Protein 7ZSZ (pdb70)

Foldseek 3Di:
DDKDWAWDWDDFQQKTKTKHFPDFTKIWADDGDQWIKMWTFPTAKIKIKIWHFDDDWAFLVRFAWKKKFWAKPWWWPAWKWWWKWFFHVPPTETETETQATGPDFDDDDAALDWDADQNFIWGKHKDKDAQPQDPVGRGIHMYIYTGTPDHDGGGMDGVVVVVVVCVVSVHDTTGTTIIITMMMDHSGIIIMTTPGIDIDID/DKDWAWDWDDFQQKTKTKHFPDFTKIWADDGDFWIKMWTAQTAKIKIKIWHFDPDFAACVVVDWKKKFWFKPWWWFDWKWWWKWFFFVPPTETETETQATDPDFPDDDAALAWDADQRFIWGWHKDKDAQPQDPVGRHIHMYIYTGTPDHDGGGMDGVVVVVVVCVVSVHDGTGTGIIITMMMDHNTIIMMTTPGIDIDD

Sequence (402 aa):
ATTLYENKTGTEDGYDYELWKDSGNTSMILNGGGTFSCQWSNINNCLFRKGKKFGGNQSYQQQIGNISFDYGCDYHPNGNSYLCVYGWTTSPLVEFYIVDSWGSWRPPGGSPKGQIYVDGGTYDVYETTRVNNQPSIQGNTTFQQYFSVRTERRTSGTINVTEHFKAWERMGMRMGNIYEAALNVEGYQSSGSANVYKNNMTIGTTLYENKTGTEDGYDYELWKDSGNTSMILNGGGTFSCQWSNINNCLFRKGKKFGGNQSYQQIGNISFDYGCDYHPNGNSYLCVYGWTTSPLVEFYIVDSWGSWRPPGGSPKGQIYVDGGTYDVYETTRVNQPSIQGNTTFQQYFSVRTERRTSGTINVTEHFKAWERMGMRMGNIYEAALNVEGYQSSGSANVYKNNMTI

Solvent-accessible surface area: 17194 Å² total; per-residue (Å²): 117,71,57,23,147,131,79,97,87,25,98,40,102,55,19,36,14,47,0,87,30,69,60,32,84,7,22,0,61,10,73,22,28,3,28,0,13,2,105,6,38,121,5,53,47,2,31,0,29,0,1,57,121,41,44,70,107,84,27,11,118,120,28,23,62,0,15,0,47,3,1,4,72,22,110,32,117,18,40,3,31,1,1,0,16,0,10,1,11,82,52,22,1,19,0,14,0,0,0,2,19,10,83,119,72,4,30,32,64,98,60,108,20,109,22,158,10,49,54,5,43,0,14,0,14,60,47,73,96,39,80,49,100,25,56,111,42,100,46,66,7,54,17,6,12,0,0,37,47,120,131,44,47,58,25,56,1,33,0,8,60,0,0,76,3,0,67,179,60,68,4,173,21,8,30,2,80,28,0,7,0,2,0,26,0,96,116,16,38,5,31,1,56,0,126,80,1,72,14,76,69,79,116,58,23,153,133,72,95,85,24,99,42,104,53,20,44,19,44,0,87,32,69,61,30,88,7,25,0,68,13,88,20,31,6,26,0,21,6,83,1,33,132,9,56,47,2,30,0,28,0,1,62,124,24,47,72,121,60,28,16,116,142,23,29,69,0,14,0,53,2,0,4,58,20,102,33,108,27,38,2,26,0,0,0,16,0,10,0,19,88,31,25,0,18,0,14,0,0,0,2,18,9,84,115,70,2,33,32,79,102,60,106,23,110,21,158,9,48,54,5,43,0,14,0,14,63,54,71,90,100,107,59,93,25,59,108,40,106,45,76,8,52,18,6,10,0,0,27,64,103,119,44,47,56,24,54,0,33,0,9,59,0,0,77,2,0,69,178,50,70,3,157,25,4,43,3,82,20,0,6,0,2,0,29,0,89,111,12,38,5,40,1,58,0,67,83,1,76,14,81,99

Nearest PDB structures (foldseek):
  7zsz-assembly2_B  TM=1.005E+00  e=4.662E-40  uncultured bacterium #0087-1D13
  4ixl-assembly2_B  TM=9.905E-01  e=1.853E-30  Bacillus sp. (in: firmicutes)
  1h4g-assembly2_B  TM=9.702E-01  e=1.518E-30  Salipaludibacillus agaradhaerens
  6kka-assembly2_B  TM=9.703E-01  e=3.720E-30  Bacillus sp. 41M-1
  2f6b-assembly2_B  TM=9.828E-01  e=9.113E-30  Bacillus

B-factor: mean 20.88, std 7.43, range [8.96, 80.08]

Radius of gyration: 24.64 Å; Cα contacts (8 Å, |Δi|>4): 1116; chains: 2; bounding box: 54×47×71 Å

Secondary structure (DSSP, 8-state):
-EEE-S-EEEEETTEEEEEEESSSEEEEEE-STT-EEEEEES-SEEEEEEEEE--SS--HHHH--EEEEEEEEEEESSEEEEEEEEEEETTTEEEEEEEEESSS-SS-S--SEEEEETTEEEEEEEEEEEEE--BTBSEEEEEEEEEESS---EEEEEHHHHHHHHHHTT----EEEEEEEEEEEESS-EEEEEEEEEEEE-/-EE-S-EEEEETTEEEEEEESSSEEEEEE-STT-EEEEEES-SEEEEEEEEEPPSS--HHHH---EEEEEEEEEEEEEEEEEEEEEEETTTEEEEEEEEESSS-TT-S--SEEEEETTEEEEEEEEEEEEE--BTBSEEEEEEEEEESS--SEEEEEHHHHHHHHHHTT----EEEEEEEEEEEEEEEEEEEEEEEEEE-

InterPro domains:
  IPR001137 Glycoside hydrolase family 11 [PR00911] (109-118)
  IPR001137 Glycoside hydrolase family 11 [PR00911] (119-129)
  IPR001137 Glycoside hydrolase family 11 [PR00911] (146-152)
  IPR001137 Glycoside hydrolase family 11 [PR00911] (166-171)
  IPR001137 Glycoside hydrolase family 11 [PR00911] (171-180)
  IPR001137 Glycoside hydrolase family 11 [PR00911] (194-202)
  IPR001137 Glycoside hydrolase family 11 [PTHR46828] (9-224)
  IPR002509 NodB homology domain [PF01522] (582-693)
  IPR002509 NodB homology domain [PS51677] (585-761)
  IPR005084 Carbohydrate binding module family 6 [PS51175] (264-381)
  IPR005084 Carbohydrate binding module family 6 [PS51175] (436-553)
  IPR008979 Galactose-binding-like domain superfamily [SSF49785] (264-380)
  IPR008979 Galactose-binding-like domain superfamily [SSF49785] (438-553)
  IPR011330 Glycoside hydrolase/deacetylase, beta/alpha-barrel [SSF88713] (585-773)
  IPR013319 Glycoside hydrolase family 11/12 [G3DSA:2.60.120.180] (29-233)
  IPR013320 Concanavalin A-like lectin/glucanase domain superfamily [SSF49899] (31-232)
  IPR018208 Glycoside hydrolase family 11, active site 1 [PS00776] (119-129)
  IPR033119 Glycoside hydrolase family 11, active site 2 [PS00777] (209-220)
  IPR033123 Glycosyl hydrolase 11 domain [PF00457] (41-222)
  IPR033123 Glycosyl hydrolase 11 domain [PS51761] (31-225)

CATH classification: 2.60.120.180

Structure (mmCIF, N/CA/C/O backbone):
data_7ZSZ
#
_entry.id   7ZSZ
#
_cell.length_a   38.490
_cell.length_b   43.420
_cell.length_c   69.900
_cell.angle_alpha   100.870
_cell.angle_beta   96.360
_cell.angle_gamma   116.000
#
_symmetry.space_group_name_H-M   'P 1'
#
loop_
_entity.id
_entity.type
_entity.pdbx_description
1 polymer Endo-1,4-beta-xylanase
2 non-polymer 'SULFATE ION'
3 water water
#
loop_
_atom_site.group_PDB
_atom_site.id
_atom_site.type_symbol
_atom_site.label_atom_id
_atom_site.label_alt_id
_atom_site.label_comp_id
_atom_site.label_asym_id
_atom_site.label_entity_id
_atom_site.label_seq_id
_atom_site.pdbx_PDB_ins_code
_atom_site.Cartn_x
_atom_site.Cartn_y
_atom_site.Cartn_z
_atom_site.occupancy
_atom_site.B_iso_or_equiv
_atom_site.auth_seq_id
_atom_site.auth_comp_id
_atom_site.auth_asym_id
_atom_site.auth_atom_id
_atom_site.pdbx_PDB_model_num
ATOM 1 N N . ALA A 1 1 ? 4.10845 -10.68267 -7.62509 1.000 33.34390 29 ALA A N 1
ATOM 2 C CA . ALA A 1 1 ? 3.99451 -12.04848 -8.12700 1.000 30.45078 29 ALA A CA 1
ATOM 3 C C . ALA A 1 1 ? 4.71933 -13.04274 -7.22317 1.000 30.26293 29 ALA A C 1
ATOM 4 O O . ALA A 1 1 ? 4.14414 -14.05200 -6.84009 1.000 27.68416 29 ALA A O 1
ATOM 6 N N . THR A 1 2 ? 5.97427 -12.75829 -6.87507 1.000 24.89991 30 THR A N 1
ATOM 7 C CA . THR A 1 2 ? 6.74101 -13.58210 -5.94821 1.000 20.90550 30 THR A CA 1
ATOM 8 C C . THR A 1 2 ? 7.08079 -12.76225 -4.71663 1.000 19.90535 30 THR A C 1
ATOM 9 O O . THR A 1 2 ? 7.58718 -11.64131 -4.84274 1.000 20.58656 30 THR A O 1
ATOM 13 N N . THR A 1 3 ? 6.84002 -13.32688 -3.53572 1.000 14.76072 31 THR A N 1
ATOM 14 C CA . THR A 1 3 ? 7.12564 -12.66907 -2.27050 1.000 15.47279 31 THR A CA 1
ATOM 15 C C . THR A 1 3 ? 8.27518 -13.37794 -1.56694 1.000 16.69340 31 THR A C 1
ATOM 16 O O . THR A 1 3 ? 8.28182 -14.60431 -1.45976 1.000 15.15792 31 THR A O 1
ATOM 20 N N . LEU A 1 4 ? 9.25408 -12.60567 -1.11130 1.000 14.31069 32 LEU A N 1
ATOM 21 C CA . LEU A 1 4 ? 10.38611 -13.12225 -0.36069 1.000 14.53447 32 LEU A CA 1
ATOM 22 C C . LEU A 1 4 ? 10.26156 -12.69838 1.09395 1.000 14.24761 32 LEU A C 1
ATOM 23 O O . LEU A 1 4 ? 9.93341 -11.54384 1.38953 1.000 13.94353 32 LEU A O 1
ATOM 28 N N . TYR A 1 5 ? 10.52444 -13.62450 2.00665 1.000 12.60851 33 TYR A N 1
ATOM 29 C CA . TYR A 1 5 ? 10.52129 -13.30672 3.42858 1.000 11.64420 33 TYR A CA 1
ATOM 30 C C . TYR A 1 5 ? 11.89899 -13.35347 4.07034 1.000 14.00686 33 TYR A C 1
ATOM 31 O O . TYR A 1 5 ? 12.04651 -12.87856 5.20493 1.000 18.19568 33 TYR A O 1
ATOM 40 N N . GLU A 1 6 ? 12.89268 -13.93661 3.41170 1.000 14.73228 34 GLU A N 1
ATOM 41 C CA . GLU A 1 6 ? 14.21814 -14.12888 3.98932 1.000 17.14751 34 GLU A CA 1
ATOM 42 C C . GLU A 1 6 ? 15.28084 -13.53761 3.06825 1.000 13.66433 34 GLU A C 1
ATOM 43 O O . GLU A 1 6 ? 15.03068 -13.29028 1.88791 1.000 15.94934 34 GLU A O 1
ATOM 49 N N . ASN A 1 7 ? 16.47533 -13.32515 3.62055 1.000 14.54099 35 ASN A N 1
ATOM 50 C CA . ASN A 1 7 ? 17.57194 -12.72686 2.86236 1.000 13.00254 35 ASN A CA 1
ATOM 51 C C . ASN A 1 7 ? 17.74121 -13.41819 1.51709 1.000 14.28606 35 ASN A C 1
ATOM 52 O O . ASN A 1 7 ? 17.79660 -14.65459 1.43462 1.000 16.44879 35 ASN A O 1
ATOM 57 N N . LYS A 1 8 ? 17.79423 -12.62537 0.45479 1.000 14.64200 36 LYS A N 1
ATOM 58 C CA . LYS A 1 8 ? 17.97254 -13.20141 -0.86891 1.000 13.85307 36 LYS A CA 1
ATOM 59 C C . LYS A 1 8 ? 18.46655 -12.13291 -1.83055 1.000 15.67554 36 LYS A C 1
ATOM 60 O O . LYS A 1 8 ? 18.11264 -10.95794 -1.71773 1.000 14.13054 36 LYS A O 1
ATOM 66 N N . THR A 1 9 ? 19.30465 -12.55649 -2.76867 1.000 15.89061 37 THR A N 1
ATOM 67 C CA . THR A 1 9 ? 19.67567 -11.76545 -3.92394 1.000 17.79438 37 THR A CA 1
ATOM 68 C C . THR A 1 9 ? 19.30300 -12.53935 -5.17637 1.000 16.71459 37 THR A C 1
ATOM 69 O O . THR A 1 9 ? 19.21678 -13.77072 -5.17078 1.000 19.04197 37 THR A O 1
ATOM 73 N N . GLY A 1 10 ? 19.06744 -11.80669 -6.24649 1.000 15.92154 38 GLY A N 1
ATOM 74 C CA . GLY A 1 10 ? 18.70954 -12.44897 -7.49263 1.000 20.96729 38 GLY A CA 1
ATOM 75 C C . GLY A 1 10 ? 18.51233 -11.40284 -8.55733 1.000 19.55844 38 GLY A C 1
ATOM 76 O O . GLY A 1 10 ? 18.90867 -10.24473 -8.39503 1.000 15.60954 38 GLY A O 1
ATOM 77 N N . THR A 1 11 ? 17.92074 -11.83467 -9.66685 1.000 20.10048 39 THR A N 1
ATOM 78 C CA . THR A 1 11 ? 17.57176 -10.93628 -10.74935 1.000 19.62940 39 THR A CA 1
ATOM 79 C C . THR A 1 11 ? 16.12625 -11.16775 -11.15106 1.000 17.94621 39 THR A C 1
ATOM 80 O O . THR A 1 11 ? 15.60480 -12.28185 -11.04656 1.000 22.91442 39 THR A O 1
ATOM 84 N N . GLU A 1 12 ? 15.48617 -10.09361 -11.60123 1.000 15.40691 40 GLU A N 1
ATOM 85 C CA . GLU A 1 12 ? 14.17051 -10.15301 -12.22875 1.000 19.96099 40 GLU A CA 1
ATOM 86 C C . GLU A 1 12 ? 14.14122 -9.13356 -13.35213 1.000 19.51428 40 GLU A C 1
ATOM 87 O O . GLU A 1 12 ? 14.39413 -7.95197 -13.10853 1.000 19.66050 40 GLU A O 1
ATOM 93 N N . ASP A 1 13 ? 13.84293 -9.58875 -14.57275 1.000 19.42589 41 ASP A N 1
ATOM 94 C CA . ASP A 1 13 ? 13.66745 -8.70466 -15.73018 1.000 20.12072 41 ASP A CA 1
ATOM 95 C C . ASP A 1 13 ? 14.84379 -7.73970 -15.89921 1.000 16.98820 41 ASP A C 1
ATOM 96 O O . ASP A 1 13 ? 14.66893 -6.55384 -16.19119 1.000 19.25185 41 ASP A O 1
ATOM 101 N N . GLY A 1 14 ? 16.05797 -8.26178 -15.72222 1.000 15.64018 42 GLY A N 1
ATOM 102 C CA . GLY A 1 14 ? 17.26927 -7.48775 -15.88532 1.000 17.72041 42 GLY A CA 1
ATOM 103 C C . GLY A 1 14 ? 17.69642 -6.69847 -14.66904 1.000 17.88719 42 GLY A C 1
ATOM 104 O O . GLY A 1 14 ? 18.78736 -6.10979 -14.68098 1.000 19.05711 42 GLY A O 1
ATOM 105 N N . TYR A 1 15 ? 16.88197 -6.65391 -13.62667 1.000 15.36511 43 TYR A N 1
ATOM 106 C CA . TYR A 1 15 ? 17.19049 -5.89511 -12.42614 1.000 14.81384 43 TYR A CA 1
ATOM 107 C C . TYR A 1 15 ? 17.73792 -6.80904 -11.34474 1.000 16.02959 43 TYR A C 1
ATOM 108 O O . TYR A 1 15 ? 17.11163 -7.81486 -11.00235 1.000 18.16356 43 TYR A O 1
ATOM 117 N N . ASP A 1 16 ? 18.87950 -6.43639 -10.78139 1.000 14.20627 44 ASP A N 1
ATOM 118 C CA . ASP A 1 16 ? 19.37692 -7.09632 -9.58368 1.000 15.76429 44 ASP A CA 1
ATOM 119 C C . ASP A 1 16 ? 18.54619 -6.65927 -8.37713 1.000 17.78806 44 ASP A C 1
ATOM 120 O O . ASP A 1 16 ? 18.31817 -5.46219 -8.17360 1.000 16.79873 44 ASP A O 1
ATOM 125 N N . TYR A 1 17 ? 18.06706 -7.61840 -7.58721 1.000 13.40024 45 TYR A N 1
ATOM 126 C CA . TYR A 1 17 ? 17.29711 -7.29739 -6.39083 1.000 13.16078 45 TYR A CA 1
ATOM 127 C C . TYR A 1 17 ? 17.99040 -7.84405 -5.15568 1.000 14.67135 45 TYR A C 1
ATOM 128 O O . TYR A 1 17 ? 18.74474 -8.81126 -5.21932 1.000 13.92654 45 TYR A O 1
ATOM 137 N N . GLU A 1 18 ? 17.72343 -7.21785 -4.01663 1.000 11.65434 46 GLU A N 1
ATOM 138 C CA . GLU A 1 18 ? 18.14753 -7.78375 -2.74636 1.000 11.37748 46 GLU A CA 1
ATOM 139 C C . GLU A 1 18 ? 17.14535 -7.41058 -1.66596 1.000 11.40196 46 GLU A C 1
ATOM 140 O O . GLU A 1 18 ? 16.64819 -6.28503 -1.62078 1.000 12.76264 46 GLU A O 1
ATOM 146 N N . LEU A 1 19 ? 16.81795 -8.39471 -0.83846 1.000 12.50431 47 LEU A N 1
ATOM 147 C CA . LEU A 1 19 ? 16.20700 -8.22954 0.47219 1.000 11.72065 47 LEU A CA 1
ATOM 148 C C . LEU A 1 19 ? 17.24109 -8.62891 1.50141 1.000 15.26030 47 LEU A C 1
ATOM 149 O O . LEU A 1 19 ? 17.82913 -9.70694 1.38887 1.000 12.38306 47 LEU A O 1
ATOM 154 N N . TRP A 1 20 ? 17.46835 -7.78116 2.49750 1.000 12.37366 48 TRP A N 1
ATOM 155 C CA . TRP A 1 20 ? 18.34846 -8.19910 3.57337 1.000 12.74111 48 TRP A CA 1
ATOM 156 C C . TRP A 1 20 ? 17.84757 -7.64333 4.88973 1.000 14.33316 48 TRP A C 1
ATOM 157 O O . TRP A 1 20 ? 17.37036 -6.51084 4.94167 1.000 15.45265 48 TRP A O 1
ATOM 168 N N . LYS A 1 21 ? 17.97604 -8.42839 5.95238 1.000 13.55275 49 LYS A N 1
ATOM 169 C CA . LYS A 1 21 ? 17.80437 -7.90128 7.29263 1.000 13.92391 49 LYS A CA 1
ATOM 170 C C . LYS A 1 21 ? 18.70008 -8.69688 8.22193 1.000 17.97202 49 LYS A C 1
ATOM 171 O O . LYS A 1 21 ? 19.02977 -9.85565 7.94208 1.000 18.03600 49 LYS A O 1
ATOM 177 N N . ASP A 1 22 ? 19.12583 -8.05677 9.31402 1.000 20.49581 50 ASP A N 1
ATOM 178 C CA . ASP A 1 22 ? 19.85622 -8.81260 10.32789 1.000 22.88562 50 ASP A CA 1
ATOM 179 C C . ASP A 1 22 ? 18.89902 -9.57685 11.23678 1.000 22.01208 50 ASP A C 1
ATOM 180 O O . ASP A 1 22 ? 19.18293 -10.71850 11.61821 1.000 23.79809 50 ASP A O 1
ATOM 185 N N . SER A 1 23 ? 17.73672 -9.00018 11.53717 1.000 22.97662 51 SER A N 1
ATOM 186 C CA . SER A 1 23 ? 16.70637 -9.68802 12.30444 1.000 24.65936 51 SER A CA 1
ATOM 187 C C . SER A 1 23 ? 15.37913 -8.97788 12.08515 1.000 23.14062 51 SER A C 1
ATOM 188 O O . SER A 1 23 ? 15.34671 -7.79688 11.73625 1.000 22.87106 51 SER A O 1
ATOM 191 N N . GLY A 1 24 ? 14.28757 -9.70909 12.29180 1.000 23.48434 52 GLY A N 1
ATOM 192 C CA . GLY A 1 24 ? 12.95017 -9.14971 12.20998 1.000 20.92108 52 GLY A CA 1
ATOM 193 C C . GLY A 1 24 ? 12.19289 -9.63558 10.98392 1.000 21.43038 52 GLY A C 1
ATOM 194 O O . GLY A 1 24 ? 12.65468 -10.48143 10.21658 1.000 23.42641 52 GLY A O 1
ATOM 195 N N . ASN A 1 25 ? 11.00666 -9.06630 10.80997 1.000 17.03262 53 ASN A N 1
ATOM 196 C CA . ASN A 1 25 ? 10.07697 -9.47473 9.76314 1.000 19.51607 53 ASN A CA 1
ATOM 197 C C . ASN A 1 25 ? 10.24985 -8.58633 8.54459 1.000 18.73714 53 ASN A C 1
ATOM 198 O O . ASN A 1 25 ? 10.25034 -7.35669 8.66597 1.000 18.20510 53 ASN A O 1
ATOM 203 N N . THR A 1 26 ? 10.38188 -9.20711 7.37748 1.000 15.50756 54 THR A N 1
ATOM 204 C CA . THR A 1 26 ? 10.50166 -8.50125 6.11190 1.000 16.55022 54 THR A CA 1
ATOM 205 C C . THR A 1 26 ? 9.71948 -9.25059 5.05219 1.000 17.83450 54 THR A C 1
ATOM 206 O O . THR A 1 26 ? 9.73759 -10.48856 5.01496 1.000 16.76072 54 THR A O 1
ATOM 210 N N . SER A 1 27 ? 9.05436 -8.50155 4.18362 1.000 16.44344 55 SER A N 1
ATOM 211 C CA . SER A 1 27 ? 8.44171 -9.05763 2.99360 1.000 13.94302 55 SER A CA 1
ATOM 212 C C . SER A 1 27 ? 8.78089 -8.15781 1.81892 1.000 15.72444 55 SER A C 1
ATOM 213 O O . SER A 1 27 ? 8.62140 -6.93785 1.89917 1.000 15.43167 55 SER A O 1
ATOM 216 N N . MET A 1 28 ? 9.25700 -8.75846 0.73585 1.000 12.44150 56 MET A N 1
ATOM 217 C CA . MET A 1 28 ? 9.54941 -8.04647 -0.50374 1.000 13.07629 56 MET A CA 1
ATOM 218 C C . MET A 1 28 ? 8.79074 -8.73534 -1.62499 1.000 15.10493 56 MET A C 1
ATOM 219 O O . MET A 1 28 ? 9.07349 -9.90160 -1.92446 1.000 15.74392 56 MET A O 1
ATOM 224 N N . ILE A 1 29 ? 7.86198 -8.01914 -2.25703 1.000 15.64087 57 ILE A N 1
ATOM 225 C CA . ILE A 1 29 ? 7.12813 -8.55082 -3.39838 1.000 14.34834 57 ILE A CA 1
ATOM 226 C C . ILE A 1 29 ? 7.81653 -8.07662 -4.66279 1.000 17.43468 57 ILE A C 1
ATOM 227 O O . ILE A 1 29 ? 7.90276 -6.86693 -4.91452 1.000 15.29060 57 ILE A O 1
ATOM 232 N N . LEU A 1 30 ? 8.32906 -9.02774 -5.42968 1.000 15.22375 58 LEU A N 1
ATOM 233 C CA . LEU A 1 30 ? 8.90856 -8.75243 -6.73597 1.000 16.63466 58 LEU A CA 1
ATOM 234 C C . LEU A 1 30 ? 7.76722 -8.59854 -7.73751 1.000 21.39649 58 LEU A C 1
ATOM 235 O O . LEU A 1 30 ? 7.01369 -9.55000 -7.98408 1.000 20.17852 58 LEU A O 1
ATOM 240 N N . ASN A 1 31 ? 7.59996 -7.39277 -8.28063 1.000 16.51093 59 ASN A N 1
ATOM 241 C CA . ASN A 1 31 ? 6.44738 -7.07711 -9.11961 1.000 15.95089 59 ASN A CA 1
ATOM 242 C C . ASN A 1 31 ? 6.82481 -6.81795 -10.57209 1.000 17.42596 59 ASN A C 1
ATOM 243 O O . ASN A 1 31 ? 6.03881 -6.21564 -11.31529 1.000 17.03609 59 ASN A O 1
ATOM 248 N N . GLY A 1 32 ? 8.00261 -7.25566 -10.98490 1.000 15.58876 60 GLY A N 1
ATOM 249 C CA . GLY A 1 32 ? 8.36750 -7.13345 -12.38705 1.000 17.20523 60 GLY A CA 1
ATOM 250 C C . GLY A 1 32 ? 9.11266 -5.84592 -12.68318 1.000 16.74106 60 GLY A C 1
ATOM 251 O O . GLY A 1 32 ? 8.92970 -4.81684 -12.03433 1.000 18.21941 60 GLY A O 1
ATOM 252 N N . GLY A 1 33 ? 9.95564 -5.90445 -13.70853 1.000 15.98497 61 GLY A N 1
ATOM 253 C CA . GLY A 1 33 ? 10.76749 -4.75048 -14.04522 1.000 14.58279 61 GLY A CA 1
ATOM 254 C C . GLY A 1 33 ? 11.56989 -4.30823 -12.84153 1.000 13.84226 61 GLY A C 1
ATOM 255 O O . GLY A 1 33 ? 12.13446 -5.12923 -12.10719 1.000 15.75623 61 GLY A O 1
ATOM 256 N N . GLY A 1 34 ? 11.62318 -3.00197 -12.63728 1.000 15.49290 62 GLY A N 1
ATOM 257 C CA . GLY A 1 34 ? 12.29646 -2.45008 -11.48442 1.000 13.26634 62 GLY A CA 1
ATOM 258 C C . GLY A 1 34 ? 11.43764 -2.33907 -10.24409 1.000 14.55248 62 GLY A C 1
ATOM 259 O O . GLY A 1 34 ? 11.88321 -1.78497 -9.23667 1.000 13.42479 62 GLY A O 1
ATOM 260 N N . THR A 1 35 ? 10.21560 -2.87285 -10.26170 1.000 12.55814 63 THR A N 1
ATOM 261 C CA . THR A 1 35 ? 9.24868 -2.55773 -9.22185 1.000 12.58763 63 THR A CA 1
ATOM 262 C C . THR A 1 35 ? 9.23804 -3.60497 -8.11507 1.000 10.05467 63 THR A C 1
ATOM 263 O O . THR A 1 35 ? 9.51910 -4.78957 -8.33334 1.000 13.00074 63 THR A O 1
ATOM 267 N N . PHE A 1 36 ? 8.96059 -3.13503 -6.90513 1.000 12.04562 64 PHE A N 1
ATOM 268 C CA . PHE A 1 36 ? 8.91049 -4.02902 -5.75893 1.000 14.05822 64 PHE A CA 1
ATOM 269 C C . PHE A 1 36 ? 8.15212 -3.34161 -4.63839 1.000 13.42420 64 PHE A C 1
ATOM 270 O O . PHE A 1 36 ? 8.11529 -2.10903 -4.55515 1.000 13.94949 64 PHE A O 1
ATOM 278 N N . SER A 1 37 ? 7.52063 -4.14837 -3.78970 1.000 12.37541 65 SER A N 1
ATOM 279 C CA . SER A 1 37 ? 6.83616 -3.60595 -2.63355 1.000 12.99434 65 SER A CA 1
ATOM 280 C C . SER A 1 37 ? 7.36013 -4.28855 -1.39121 1.000 14.72977 65 SER A C 1
ATOM 281 O O . SER A 1 37 ? 7.60059 -5.50094 -1.39535 1.000 21.82203 65 SER A O 1
ATOM 284 N N . CYS A 1 38 ? 7.50984 -3.53161 -0.31727 1.000 13.87418 66 CYS A N 1
ATOM 285 C CA . CYS A 1 38 ? 8.11471 -4.12151 0.85347 1.000 15.80363 66 CYS A CA 1
ATOM 286 C C . CYS A 1 38 ? 7.40858 -3.66601 2.11347 1.000 13.86181 66 CYS A C 1
ATOM 287 O O . CYS A 1 38 ? 6.72354 -2.64298 2.14869 1.000 15.41109 66 CYS A O 1
ATOM 290 N N . GLN A 1 39 ? 7.55950 -4.48258 3.13727 1.000 13.82203 67 GLN A N 1
ATOM 291 C CA . GLN A 1 39 ? 7.00077 -4.24043 4.45392 1.000 15.18096 67 GLN A CA 1
ATOM 292 C C . GLN A 1 39 ? 8.00491 -4.76449 5.44623 1.000 16.37181 67 GLN A C 1
ATOM 293 O O . GLN A 1 39 ? 8.60983 -5.81396 5.21128 1.000 15.21326 67 GLN A O 1
ATOM 299 N N . TRP A 1 40 ? 8.16973 -4.05761 6.55275 1.000 12.90786 68 TRP A N 1
ATOM 300 C CA . TRP A 1 40 ? 9.06357 -4.51268 7.60016 1.000 13.17124 68 TRP A CA 1
ATOM 301 C C . TRP A 1 40 ? 8.44618 -4.20636 8.95532 1.000 13.61437 68 TRP A C 1
ATOM 302 O O . TRP A 1 40 ? 7.59061 -3.33079 9.08868 1.000 15.40455 68 TRP A O 1
ATOM 313 N N . SER A 1 41 ? 8.88100 -4.96110 9.95636 1.000 17.20569 69 SER A N 1
ATOM 314 C CA . SER A 1 41 ? 8.47195 -4.71640 11.33068 1.000 16.36877 69 SER A CA 1
ATOM 315 C C . SER A 1 41 ? 9.41502 -5.49651 12.23098 1.000 19.10166 69 SER A C 1
ATOM 316 O O . SER A 1 41 ? 9.97358 -6.52161 11.82702 1.000 18.06830 69 SER A O 1
ATOM 319 N N . ASN A 1 42 ? 9.61067 -4.97872 13.44179 1.000 19.97672 70 ASN A N 1
ATOM 320 C CA . ASN A 1 42 ? 10.46504 -5.60693 14.44780 1.000 20.58251 70 ASN A CA 1
ATOM 321 C C . ASN A 1 42 ? 11.87898 -5.87171 13.93412 1.000 21.71569 70 ASN A C 1
ATOM 322 O O . ASN A 1 42 ? 12.53312 -6.82967 14.35638 1.000 22.77224 70 ASN A O 1
ATOM 327 N N . ILE A 1 43 ? 12.38587 -5.02303 13.04750 1.000 19.71281 71 ILE A N 1
ATOM 328 C CA . ILE A 1 43 ? 13.71156 -5.21441 12.49196 1.000 21.17500 71 ILE A CA 1
ATOM 329 C C . ILE A 1 43 ? 14.71625 -4.33988 13.23463 1.000 21.02549 71 ILE A C 1
ATOM 330 O O . ILE A 1 43 ? 14.37445 -3.31800 13.84377 1.000 21.45023 71 ILE A O 1
ATOM 335 N N . ASN A 1 44 ? 15.98319 -4.75754 13.19826 1.000 21.97329 72 ASN A N 1
ATOM 336 C CA . ASN A 1 44 ? 17.09173 -3.88713 13.57459 1.000 21.52366 72 ASN A CA 1
ATOM 337 C C . ASN A 1 44 ? 17.56105 -3.07377 12.37020 1.000 19.63219 72 ASN A C 1
ATOM 338 O O . ASN A 1 44 ? 17.45273 -1.84828 12.36031 1.000 21.75377 72 ASN A O 1
ATOM 343 N N . ASN A 1 45 ? 18.07995 -3.74637 11.34232 1.000 19.00818 73 ASN A N 1
ATOM 344 C CA . ASN A 1 45 ? 18.44840 -3.12396 10.07686 1.000 19.54447 73 ASN A CA 1
ATOM 345 C C . ASN A 1 45 ? 17.81572 -3.92296 8.95035 1.000 17.52601 73 ASN A C 1
ATOM 346 O O . ASN A 1 45 ? 17.85336 -5.15461 8.96749 1.000 17.02432 73 ASN A O 1
ATOM 351 N N . CYS A 1 46 ? 17.24803 -3.24071 7.96293 1.000 14.96210 74 CYS A N 1
ATOM 352 C CA . CYS A 1 46 ? 16.83492 -3.95125 6.76280 1.000 12.14992 74 CYS A CA 1
ATOM 353 C C . CYS A 1 46 ? 17.00893 -3.07056 5.53701 1.000 13.09102 74 CYS A C 1
ATOM 354 O O . CYS A 1 46 ? 17.13853 -1.84410 5.63421 1.000 15.85630 74 CYS A O 1
ATOM 357 N N . LEU A 1 47 ? 17.06588 -3.71851 4.37374 1.000 11.83000 75 LEU A N 1
ATOM 358 C CA . LEU A 1 47 ? 17.09953 -3.00855 3.10540 1.000 14.21156 75 LEU A CA 1
ATOM 359 C C . LEU A 1 47 ? 16.33124 -3.80551 2.05667 1.000 12.74613 75 LEU A C 1
ATOM 360 O O . LEU A 1 47 ? 16.23753 -5.03125 2.13557 1.000 12.07845 75 LEU A O 1
ATOM 365 N N . PHE A 1 48 ? 15.81027 -3.09274 1.06532 1.000 11.57193 76 PHE A N 1
ATOM 366 C CA . PHE A 1 48 ? 15.11428 -3.65089 -0.08533 1.000 11.57157 76 PHE A CA 1
ATOM 367 C C . PHE A 1 48 ? 15.54832 -2.83580 -1.28912 1.000 12.35890 76 PHE A C 1
ATOM 368 O O . PHE A 1 48 ? 15.46917 -1.60326 -1.24321 1.000 11.29350 76 PHE A O 1
ATOM 376 N N . ARG A 1 49 ? 15.98229 -3.47968 -2.37063 1.000 10.77020 77 ARG A N 1
ATOM 377 C CA . ARG A 1 49 ? 16.44026 -2.68588 -3.50285 1.000 10.63112 77 ARG A CA 1
ATOM 378 C C . ARG A 1 49 ? 16.29956 -3.43600 -4.82230 1.000 12.15975 77 ARG A C 1
ATOM 379 O O . ARG A 1 49 ? 16.31538 -4.67046 -4.86932 1.000 12.45442 77 ARG A O 1
ATOM 387 N N . LYS A 1 50 ? 16.14768 -2.66582 -5.89548 1.000 10.58533 78 LYS A N 1
ATOM 388 C CA . LYS A 1 50 ? 16.26544 -3.14347 -7.26656 1.000 11.02980 78 LYS A CA 1
ATOM 389 C C . LYS A 1 50 ? 17.09457 -2.13899 -8.04451 1.000 11.54858 78 LYS A C 1
ATOM 390 O O . LYS A 1 50 ? 16.82871 -0.93525 -7.98703 1.000 11.81378 78 LYS A O 1
ATOM 396 N N . GLY A 1 51 ? 18.03598 -2.64677 -8.82605 1.000 12.32637 79 GLY A N 1
ATOM 397 C CA . GLY A 1 51 ? 18.87736 -1.79948 -9.64008 1.000 12.30387 79 GLY A CA 1
ATOM 398 C C . GLY A 1 51 ? 19.68223 -2.65949 -10.57962 1.000 12.55810 79 GLY A C 1
ATOM 399 O O . GLY A 1 51 ? 19.28259 -3.77793 -10.89026 1.000 14.53579 79 GLY A O 1
ATOM 400 N N . LYS A 1 52 ? 20.83742 -2.14390 -11.00827 1.000 12.52787 80 LYS A N 1
ATOM 401 C CA . LYS A 1 52 ? 21.68676 -2.88209 -11.93293 1.000 13.20978 80 LYS A CA 1
ATOM 402 C C . LYS A 1 52 ? 23.15350 -2.68332 -11.58428 1.000 12.03245 80 LYS A C 1
ATOM 403 O O . LYS A 1 52 ? 23.57743 -1.57462 -11.24129 1.000 13.72469 80 LYS A O 1
ATOM 409 N N . LYS A 1 53 ? 23.91600 -3.76473 -11.67793 1.000 14.03182 81 LYS A N 1
ATOM 410 C CA . LYS A 1 53 ? 25.37107 -3.70348 -11.66550 1.000 15.99498 81 LYS A CA 1
ATOM 411 C C . LYS A 1 53 ? 25.87821 -3.40179 -13.06717 1.000 16.07712 81 LYS A C 1
ATOM 412 O O . LYS A 1 53 ? 25.29286 -3.82709 -14.06006 1.000 18.81320 81 LYS A O 1
ATOM 418 N N . PHE A 1 54 ? 26.97915 -2.66120 -13.14686 1.000 16.45201 82 PHE A N 1
ATOM 419 C CA . PHE A 1 54 ? 27.50969 -2.26295 -14.44682 1.000 15.54643 82 PHE A CA 1
ATOM 420 C C . PHE A 1 54 ? 28.62240 -3.15805 -14.95952 1.000 19.11686 82 PHE A C 1
ATOM 421 O O . PHE A 1 54 ? 28.83749 -3.20383 -16.17638 1.000 20.95899 82 PHE A O 1
ATOM 429 N N . GLY A 1 55 ? 29.32663 -3.85613 -14.08215 1.000 18.45213 83 GLY A N 1
ATOM 430 C CA . GLY A 1 55 ? 30.46341 -4.64917 -14.49722 1.000 21.99584 83 GLY A CA 1
ATOM 431 C C . GLY A 1 55 ? 31.63476 -3.77442 -14.88788 1.000 26.76921 83 GLY A C 1
ATOM 432 O O . GLY A 1 55 ? 31.57729 -2.54177 -14.89108 1.000 26.25176 83 GLY A O 1
ATOM 433 N N . GLY A 1 56 ? 32.72698 -4.45068 -15.22646 1.000 29.45234 84 GLY A N 1
ATOM 434 C CA . GLY A 1 56 ? 33.95250 -3.85817 -15.70031 1.000 31.78565 84 GLY A CA 1
ATOM 435 C C . GLY A 1 56 ? 34.45386 -2.77749 -14.77066 1.000 29.32442 84 GLY A C 1
ATOM 436 O O . GLY A 1 56 ? 34.18645 -2.76296 -13.56271 1.000 28.48103 84 GLY A O 1
ATOM 437 N N . ASN A 1 57 ? 35.18926 -1.84283 -15.34931 1.000 26.02296 85 ASN A N 1
ATOM 438 C CA . ASN A 1 57 ? 35.76709 -0.72957 -14.61347 1.000 24.98937 85 ASN A CA 1
ATOM 439 C C . ASN A 1 57 ? 35.61607 0.49732 -15.50391 1.000 24.73530 85 ASN A C 1
ATOM 440 O O . ASN A 1 57 ? 36.53334 0.88668 -16.22945 1.000 28.19200 85 ASN A O 1
ATOM 445 N N . GLN A 1 58 ? 34.43799 1.11463 -15.45814 1.000 20.57669 86 GLN A N 1
ATOM 446 C CA . GLN A 1 58 ? 34.16060 2.26544 -16.29924 1.000 24.43198 86 GLN A CA 1
ATOM 447 C C . GLN A 1 58 ? 33.66292 3.44633 -15.47857 1.000 19.36393 86 GLN A C 1
ATOM 448 O O . GLN A 1 58 ? 32.90681 3.27908 -14.51289 1.000 19.01972 86 GLN A O 1
ATOM 454 N N . SER A 1 59 ? 34.06812 4.63980 -15.89779 1.000 18.53261 87 SER A N 1
ATOM 455 C CA . SER A 1 59 ? 33.62965 5.87761 -15.28240 1.000 20.63043 87 SER A CA 1
ATOM 456 C C . SER A 1 59 ? 32.19245 6.18907 -15.68769 1.000 19.44390 87 SER A C 1
ATOM 457 O O . SER A 1 59 ? 31.62751 5.57004 -16.59346 1.000 19.87862 87 SER A O 1
ATOM 460 N N . TYR A 1 60 ? 31.60518 7.19069 -15.02820 1.000 19.81013 88 TYR A N 1
ATOM 461 C CA . TYR A 1 60 ? 30.25115 7.59327 -15.39964 1.000 19.41450 88 TYR A CA 1
ATOM 462 C C . TYR A 1 60 ? 30.21583 8.16549 -16.81393 1.000 18.29923 88 TYR A C 1
ATOM 463 O O . TYR A 1 60 ? 29.23797 7.96368 -17.53715 1.000 21.61716 88 TYR A O 1
ATOM 472 N N . GLN A 1 61 ? 31.28727 8.82811 -17.25003 1.000 20.74976 89 GLN A N 1
ATOM 473 C CA A GLN A 1 61 ? 31.33227 9.30657 -18.62736 0.788 21.87705 89 GLN A CA 1
ATOM 474 C CA B GLN A 1 61 ? 31.33272 9.30435 -18.62787 0.212 21.67538 89 GLN A CA 1
ATOM 475 C C . GLN A 1 61 ? 31.33780 8.13739 -19.60622 1.000 23.82319 89 GLN A C 1
ATOM 476 O O . GLN A 1 61 ? 30.66513 8.18267 -20.64514 1.000 25.30139 89 GLN A O 1
ATOM 487 N N . GLN A 1 62 ? 32.07881 7.07718 -19.28476 1.000 19.28960 90 GLN A N 1
ATOM 488 C CA . GLN A 1 62 ? 32.15359 5.93361 -20.18702 1.000 18.02930 90 GLN A CA 1
ATOM 489 C C . GLN A 1 62 ? 30.82421 5.18864 -20.26243 1.000 18.47031 90 GLN A C 1
ATOM 490 O O . GLN A 1 62 ? 30.44013 4.70279 -21.33323 1.000 22.40723 90 GLN A O 1
ATOM 496 N N . ILE A 1 63 ? 30.10015 5.10215 -19.14651 1.000 18.88565 91 ILE A N 1
ATOM 497 C CA . ILE A 1 63 ? 28.84736 4.34519 -19.12040 1.000 18.65427 91 ILE A CA 1
ATOM 498 C C . ILE A 1 63 ? 27.74454 5.09140 -19.86212 1.000 19.53796 91 ILE A C 1
ATOM 499 O O . ILE A 1 63 ? 26.90391 4.48175 -20.54182 1.000 21.87164 91 ILE A O 1
ATOM 504 N N . GLY A 1 64 ? 27.71932 6.40978 -19.73969 1.000 18.33872 92 GLY A N 1
ATOM 505 C CA . GLY A 1 64 ? 26.59786 7.20762 -20.18067 1.000 18.68323 92 GLY A CA 1
ATOM 506 C C . GLY A 1 64 ? 25.65465 7.51719 -19.03226 1.000 16.22478 92 GLY A C 1
ATOM 507 O O . GLY A 1 64 ? 25.80452 7.03218 -17.90598 1.000 17.89332 92 GLY A O 1
ATOM 508 N N . ASN A 1 65 ? 24.66731 8.35585 -19.33137 1.000 16.12724 93 ASN A N 1
ATOM 509 C CA . ASN A 1 65 ? 23.83267 8.90034 -18.26662 1.000 15.20787 93 ASN A CA 1
ATOM 510 C C . ASN A 1 65 ? 23.10628 7.80121 -17.50356 1.000 14.92980 93 ASN A C 1
ATOM 511 O O . ASN A 1 65 ? 22.55588 6.87072 -18.09291 1.000 16.47048 93 ASN A O 1
ATOM 516 N N . ILE A 1 66 ? 23.08586 7.93189 -16.18045 1.000 14.57469 94 ILE A N 1
ATOM 517 C CA . ILE A 1 66 ? 22.37878 7.01596 -15.29418 1.000 14.22681 94 ILE A CA 1
ATOM 518 C C . ILE A 1 66 ? 21.24803 7.79123 -14.63587 1.000 16.04177 94 ILE A C 1
ATOM 519 O O . ILE A 1 66 ? 21.49399 8.78318 -13.94332 1.000 15.55679 94 ILE A O 1
ATOM 524 N N . SER A 1 67 ? 20.00780 7.34349 -14.84237 1.000 15.13046 95 SER A N 1
ATOM 525 C CA . SER A 1 67 ? 18.86312 8.01866 -14.24861 1.000 14.83901 95 SER A CA 1
ATOM 526 C C . SER A 1 67 ? 17.85093 6.99055 -13.76731 1.000 14.25602 95 SER A C 1
ATOM 527 O O . SER A 1 67 ? 17.78086 5.87538 -14.28977 1.000 15.86665 95 SER A O 1
ATOM 530 N N . PHE A 1 68 ? 17.08924 7.37565 -12.74450 1.000 12.95234 96 PHE A N 1
ATOM 531 C CA . PHE A 1 68 ? 15.97212 6.58189 -12.24135 1.000 14.98622 96 PHE A CA 1
ATOM 532 C C . PHE A 1 68 ? 14.71583 7.43684 -12.29935 1.000 16.89475 96 PHE A C 1
ATOM 533 O O . PHE A 1 68 ? 14.66111 8.51034 -11.69118 1.000 15.61054 96 PHE A O 1
ATOM 541 N N . ASP A 1 69 ? 13.70851 6.94915 -13.00412 1.000 15.45715 97 ASP A N 1
ATOM 542 C CA . ASP A 1 69 ? 12.38249 7.55530 -13.01926 1.000 16.52212 97 ASP A CA 1
ATOM 543 C C . ASP A 1 69 ? 11.47601 6.69763 -12.14682 1.000 14.07315 97 ASP A C 1
ATOM 544 O O . ASP A 1 69 ? 11.17282 5.55445 -12.50099 1.000 15.12824 97 ASP A O 1
ATOM 549 N N . TYR A 1 70 ? 11.09961 7.21550 -10.98042 1.000 13.57408 98 TYR A N 1
ATOM 550 C CA . TYR A 1 70 ? 10.56547 6.34447 -9.94329 1.000 14.89894 98 TYR A CA 1
ATOM 551 C C . TYR A 1 70 ? 9.32802 6.94344 -9.28499 1.000 11.93623 98 TYR A C 1
ATOM 552 O O . TYR A 1 70 ? 9.07491 8.15466 -9.34171 1.000 14.11314 98 TYR A O 1
ATOM 561 N N . GLY A 1 71 ? 8.56729 6.06337 -8.64070 1.000 13.35900 99 GLY A N 1
ATOM 562 C CA . GLY A 1 71 ? 7.45957 6.45102 -7.79431 1.000 16.59701 99 GLY A CA 1
ATOM 563 C C . GLY A 1 71 ? 7.34859 5.47678 -6.64438 1.000 13.29385 99 GLY A C 1
ATOM 564 O O . GLY A 1 71 ? 7.41798 4.25917 -6.86225 1.000 13.47409 99 GLY A O 1
ATOM 565 N N . CYS A 1 72 ? 7.20779 5.99116 -5.42576 1.000 13.40341 100 CYS A N 1
ATOM 566 C CA . CYS A 1 72 ? 7.13028 5.15860 -4.23620 1.000 13.75067 100 CYS A CA 1
ATOM 567 C C . CYS A 1 72 ? 6.00241 5.62293 -3.33741 1.000 14.90084 100 CYS A C 1
ATOM 568 O O . CYS A 1 72 ? 5.89912 6.80543 -3.02177 1.000 14.35594 100 CYS A O 1
ATOM 571 N N . ASP A 1 73 ? 5.16792 4.67069 -2.94930 1.000 13.77448 101 ASP A N 1
ATOM 572 C CA . ASP A 1 73 ? 4.12267 4.82390 -1.95964 1.000 15.16170 101 ASP A CA 1
ATOM 573 C C . ASP A 1 73 ? 4.79252 4.55641 -0.61833 1.000 13.65487 101 ASP A C 1
ATOM 574 O O . ASP A 1 73 ? 4.95109 3.40235 -0.22010 1.000 14.27926 101 ASP A O 1
ATOM 579 N N . TYR A 1 74 ? 5.21006 5.60918 0.07732 1.000 13.79808 102 TYR A N 1
ATOM 580 C CA . TYR A 1 74 ? 6.23167 5.50367 1.11851 1.000 11.21055 102 TYR A CA 1
ATOM 581 C C . TYR A 1 74 ? 5.62670 5.80885 2.48135 1.000 16.93987 102 TYR A C 1
ATOM 582 O O . TYR A 1 74 ? 5.20864 6.94420 2.72693 1.000 16.42178 102 TYR A O 1
ATOM 591 N N . HIS A 1 75 ? 5.62147 4.81067 3.37801 1.000 14.73971 103 HIS A N 1
ATOM 592 C CA . HIS A 1 75 ? 4.98372 4.93041 4.69320 1.000 11.75200 103 HIS A CA 1
ATOM 593 C C . HIS A 1 75 ? 5.84214 4.32439 5.79782 1.000 15.92075 103 HIS A C 1
ATOM 594 O O . HIS A 1 75 ? 5.48791 3.30129 6.39903 1.000 15.61960 103 HIS A O 1
ATOM 601 N N . PRO A 1 76 ? 6.98124 4.94548 6.10967 1.000 13.47839 104 PRO A N 1
ATOM 602 C CA . PRO A 1 76 ? 7.76175 4.51675 7.27872 1.000 12.10399 104 PRO A CA 1
ATOM 603 C C . PRO A 1 76 ? 7.12418 4.97618 8.58023 1.000 14.44360 104 PRO A C 1
ATOM 604 O O . PRO A 1 76 ? 6.60829 6.08873 8.66865 1.000 16.98848 104 PRO A O 1
ATOM 608 N N . ASN A 1 77 ? 7.16230 4.11415 9.59922 1.000 13.35556 105 ASN A N 1
ATOM 609 C CA . ASN A 1 77 ? 6.61029 4.47296 10.90668 1.000 14.71915 105 ASN A CA 1
ATOM 610 C C . ASN A 1 77 ? 7.67659 4.89952 11.89985 1.000 15.81878 105 ASN A C 1
ATOM 611 O O . ASN A 1 77 ? 7.34413 5.31294 13.01854 1.000 18.97459 105 ASN A O 1
ATOM 616 N N . GLY A 1 78 ? 8.94185 4.82471 11.51561 1.000 17.49685 106 GLY A N 1
ATOM 617 C CA . GLY A 1 78 ? 10.07354 5.17964 12.34225 1.000 14.82782 106 GLY A CA 1
ATOM 618 C C . GLY A 1 78 ? 11.24683 5.52826 11.44731 1.000 16.33904 106 GLY A C 1
ATOM 619 O O . GLY A 1 78 ? 11.05784 6.20266 10.42776 1.000 17.66723 106 GLY A O 1
ATOM 620 N N . ASN A 1 79 ? 12.44698 5.08605 11.81138 1.000 14.86103 107 ASN A N 1
ATOM 621 C CA . ASN A 1 79 ? 13.63972 5.42042 11.03408 1.000 14.82521 107 ASN A CA 1
ATOM 622 C C . ASN A 1 79 ? 13.65097 4.66271 9.71640 1.000 12.93633 107 ASN A C 1
ATOM 623 O O . ASN A 1 79 ? 13.43771 3.44342 9.68809 1.000 14.49312 107 ASN A O 1
ATOM 628 N N . SER A 1 80 ? 13.94150 5.37485 8.63583 1.000 12.17489 108 SER A N 1
ATOM 629 C CA . SER A 1 80 ? 13.89287 4.79735 7.29541 1.000 10.54956 108 SER A CA 1
ATOM 630 C C . SER A 1 80 ? 14.37163 5.85274 6.31536 1.000 12.84456 108 SER A C 1
ATOM 631 O O . SER A 1 80 ? 14.30817 7.04682 6.59805 1.000 13.65119 108 SER A O 1
ATOM 634 N N . TYR A 1 81 ? 14.84811 5.40917 5.15389 1.000 12.05158 109 TYR A N 1
ATOM 635 C CA . TYR A 1 81 ? 15.08823 6.36006 4.08087 1.000 11.93224 109 TYR A CA 1
ATOM 636 C C . TYR A 1 81 ? 14.86392 5.69215 2.73103 1.000 10.73576 109 TYR A C 1
ATOM 637 O O . TYR A 1 81 ? 14.87362 4.45927 2.60248 1.000 12.28104 109 TYR A O 1
ATOM 646 N N . LEU A 1 82 ? 14.63951 6.53914 1.73632 1.000 10.16327 110 LEU A N 1
ATOM 647 C CA . LEU A 1 82 ? 14.32570 6.15910 0.36918 1.000 11.29550 110 LEU A CA 1
ATOM 648 C C . LEU A 1 82 ? 15.33802 6.86213 -0.51289 1.000 11.46557 110 LEU A C 1
ATOM 649 O O . LEU A 1 82 ? 15.44468 8.09140 -0.45430 1.000 12.14427 110 LEU A O 1
ATOM 654 N N . CYS A 1 83 ? 16.08676 6.10323 -1.31810 1.000 9.61457 111 CYS A N 1
ATOM 655 C CA . CYS A 1 83 ? 17.24768 6.69012 -1.97967 1.000 10.76763 111 CYS A CA 1
ATOM 656 C C . CYS A 1 83 ? 17.63382 5.87784 -3.20392 1.000 12.12715 111 CYS A C 1
ATOM 657 O O . CYS A 1 83 ? 17.22347 4.72930 -3.36819 1.000 12.43883 111 CYS A O 1
ATOM 660 N N . VAL A 1 84 ? 18.46172 6.48126 -4.04578 1.000 10.41459 112 VAL A N 1
ATOM 661 C CA . VAL A 1 84 ? 19.33688 5.70310 -4.91012 1.000 10.92417 112 VAL A CA 1
ATOM 662 C C . VAL A 1 84 ? 20.58321 5.37246 -4.10056 1.000 10.99823 112 VAL A C 1
ATOM 663 O O . VAL A 1 84 ? 21.13502 6.22606 -3.39146 1.000 13.92063 112 VAL A O 1
ATOM 667 N N . TYR A 1 85 ? 21.01741 4.12155 -4.19746 1.000 11.22906 113 TYR A N 1
ATOM 668 C CA . TYR A 1 85 ? 22.11062 3.55491 -3.42708 1.000 12.27869 113 TYR A CA 1
ATOM 669 C C . TYR A 1 85 ? 23.07235 2.88891 -4.39140 1.000 11.54545 113 TYR A C 1
ATOM 670 O O . TYR A 1 85 ? 22.63731 2.23767 -5.34399 1.000 14.30672 113 TYR A O 1
ATOM 679 N N . GLY A 1 86 ? 24.36984 3.02163 -4.15192 1.000 10.33261 114 GLY A N 1
ATOM 680 C CA . GLY A 1 86 ? 25.28938 2.31788 -5.01878 1.000 11.55435 114 GLY A CA 1
ATOM 681 C C . GLY A 1 86 ? 26.71570 2.39843 -4.52558 1.000 12.27888 114 GLY A C 1
ATOM 682 O O . GLY A 1 86 ? 26.98758 2.85490 -3.41036 1.000 11.69031 114 GLY A O 1
ATOM 683 N N . TRP A 1 87 ? 27.62238 1.92953 -5.37984 1.000 11.89291 115 TRP A N 1
ATOM 684 C CA . TRP A 1 87 ? 29.04319 1.90488 -5.06353 1.000 11.18095 115 TRP A CA 1
ATOM 685 C C . TRP A 1 87 ? 29.84011 2.33740 -6.27643 1.000 13.26351 115 TRP A C 1
ATOM 686 O O . TRP A 1 87 ? 29.46036 2.05872 -7.41891 1.000 13.98762 115 TRP A O 1
ATOM 697 N N . THR A 1 88 ? 30.98475 2.96988 -6.00226 1.000 14.57779 116 THR A N 1
ATOM 698 C CA . THR A 1 88 ? 32.10097 3.08658 -6.93244 1.000 16.49379 116 THR A CA 1
ATOM 699 C C . THR A 1 88 ? 33.27546 2.26449 -6.43029 1.000 15.71522 116 THR A C 1
ATOM 700 O O . THR A 1 88 ? 33.38264 1.93479 -5.24462 1.000 16.54974 116 THR A O 1
ATOM 704 N N . THR A 1 89 ? 34.15203 1.92424 -7.36756 1.000 14.87071 117 THR A N 1
ATOM 705 C CA . THR A 1 89 ? 35.45591 1.36961 -7.06000 1.000 17.78103 117 THR A CA 1
ATOM 706 C C . THR A 1 89 ? 36.50973 2.29186 -7.64380 1.000 17.89823 117 THR A C 1
ATOM 707 O O . THR A 1 89 ? 36.23211 3.11186 -8.52431 1.000 17.12064 117 THR A O 1
ATOM 711 N N . SER A 1 90 ? 37.72450 2.17647 -7.10654 1.000 17.51036 118 SER A N 1
ATOM 712 C CA . SER A 1 90 ? 38.88789 2.90526 -7.61076 1.000 18.25758 118 SER A CA 1
ATOM 713 C C . SER A 1 90 ? 38.64561 4.41415 -7.64855 1.000 16.53074 118 SER A C 1
ATOM 714 O O . SER A 1 90 ? 38.76205 5.02320 -8.72174 1.000 19.16194 118 SER A O 1
ATOM 717 N N . PRO A 1 91 ? 38.33353 5.06766 -6.51594 1.000 17.49929 119 PRO A N 1
ATOM 718 C CA . PRO A 1 91 ? 38.27103 4.55699 -5.14266 1.000 16.13391 119 PRO A CA 1
ATOM 719 C C . PRO A 1 91 ? 36.91840 3.97079 -4.74342 1.000 17.62263 119 PRO A C 1
ATOM 720 O O . PRO A 1 91 ? 35.90409 4.13434 -5.44136 1.000 17.08125 119 PRO A O 1
ATOM 724 N N . LEU A 1 92 ? 36.91010 3.29186 -3.59814 1.000 16.13830 120 LEU A N 1
ATOM 725 C CA . LEU A 1 92 ? 35.73419 2.59663 -3.08839 1.000 16.56430 120 LEU A CA 1
ATOM 726 C C . LEU A 1 92 ? 34.86953 3.57443 -2.30768 1.000 16.54915 120 LEU A C 1
ATOM 727 O O . LEU A 1 92 ? 35.28270 4.07754 -1.25517 1.000 16.27605 120 LEU A O 1
ATOM 732 N N . VAL A 1 93 ? 33.66567 3.84003 -2.81776 1.000 13.85448 121 VAL A N 1
ATOM 733 C CA . VAL A 1 93 ? 32.73578 4.78759 -2.21464 1.000 13.60112 121 VAL A CA 1
ATOM 734 C C . VAL A 1 93 ? 31.36005 4.14740 -2.21722 1.000 13.10824 121 VAL A C 1
ATOM 735 O O . VAL A 1 93 ? 30.93344 3.59705 -3.23865 1.000 14.06325 121 VAL A O 1
ATOM 739 N N . GLU A 1 94 ? 30.69374 4.19000 -1.07266 1.000 12.91429 122 GLU A N 1
ATOM 740 C CA . GLU A 1 94 ? 29.27765 3.85786 -0.97015 1.000 12.86913 122 GLU A CA 1
ATOM 741 C C . GLU A 1 94 ? 28.50519 5.16316 -1.09444 1.000 14.93845 122 GLU A C 1
ATOM 742 O O . GLU A 1 94 ? 28.75951 6.10794 -0.33309 1.000 13.96043 122 GLU A O 1
ATOM 748 N N . PHE A 1 95 ? 27.58904 5.24897 -2.06267 1.000 10.67639 123 PHE A N 1
ATOM 749 C CA . PHE A 1 95 ? 26.91910 6.52163 -2.29516 1.000 11.26377 123 PHE A CA 1
ATOM 750 C C . PHE A 1 95 ? 25.40484 6.42587 -2.19356 1.000 12.79321 123 PHE A C 1
ATOM 751 O O . PHE A 1 95 ? 24.80191 5.37403 -2.41555 1.000 11.82565 123 PHE A O 1
ATOM 759 N N . TYR A 1 96 ? 24.81967 7.57007 -1.84749 1.000 12.46216 124 TYR A N 1
ATOM 760 C CA . TYR A 1 96 ? 23.41257 7.70404 -1.51426 1.000 9.42856 124 TYR A CA 1
ATOM 761 C C . TYR A 1 96 ? 22.87108 9.00902 -2.08530 1.000 12.05774 124 TYR A C 1
ATOM 762 O O . TYR A 1 96 ? 23.46930 10.07348 -1.87979 1.000 12.03543 124 TYR A O 1
ATOM 771 N N . ILE A 1 97 ? 21.74022 8.93879 -2.77286 1.000 10.76724 125 ILE A N 1
ATOM 772 C CA . ILE A 1 97 ? 20.97726 10.11437 -3.17991 1.000 8.95949 125 ILE A CA 1
ATOM 773 C C . ILE A 1 97 ? 19.60013 9.93529 -2.54826 1.000 10.98152 125 ILE A C 1
ATOM 774 O O . ILE A 1 97 ? 18.78203 9.12780 -3.02355 1.000 12.14477 125 ILE A O 1
ATOM 779 N N . VAL A 1 98 ? 19.36305 10.62773 -1.44437 1.000 10.52298 126 VAL A N 1
ATOM 780 C CA . VAL A 1 98 ? 18.21655 10.38048 -0.57885 1.000 11.37191 126 VAL A CA 1
ATOM 781 C C . VAL A 1 98 ? 17.12191 11.39814 -0.89318 1.000 12.91318 126 VAL A C 1
ATOM 782 O O . VAL A 1 98 ? 17.33375 12.61127 -0.78686 1.000 13.65298 126 VAL A O 1
ATOM 786 N N . ASP A 1 99 ? 15.93186 10.91537 -1.25906 1.000 11.20176 127 ASP A N 1
ATOM 787 C CA . ASP A 1 99 ? 14.80470 11.80452 -1.53318 1.000 13.85378 127 ASP A CA 1
ATOM 788 C C . ASP A 1 99 ? 13.77932 11.86970 -0.41323 1.000 14.40194 127 ASP A C 1
ATOM 789 O O . ASP A 1 99 ? 13.09060 12.89096 -0.29709 1.000 14.02786 127 ASP A O 1
ATOM 794 N N . SER A 1 100 ? 13.65341 10.82743 0.41285 1.000 11.66105 128 SER A N 1
ATOM 795 C CA . SER A 1 100 ? 12.75727 10.91327 1.56248 1.000 12.64965 128 SER A CA 1
ATOM 796 C C . SER A 1 100 ? 13.29877 10.07660 2.71065 1.000 12.28943 128 SER A C 1
ATOM 797 O O . SER A 1 100 ? 14.24175 9.29864 2.55498 1.000 14.37132 128 SER A O 1
ATOM 800 N N . TRP A 1 101 ? 12.70844 10.28573 3.88302 1.000 12.10771 129 TRP A N 1
ATOM 801 C CA . TRP A 1 101 ? 13.16245 9.62783 5.09464 1.000 15.12849 129 TRP A CA 1
ATOM 802 C C . TRP A 1 101 ? 11.99687 9.58094 6.07455 1.000 14.66792 129 TRP A C 1
ATOM 803 O O . TRP A 1 101 ? 10.96021 10.22630 5.87705 1.000 16.27225 129 TRP A O 1
ATOM 814 N N . GLY A 1 102 ? 12.17782 8.78647 7.12004 1.000 15.32753 130 GLY A N 1
ATOM 815 C CA . GLY A 1 102 ? 11.19756 8.70260 8.18852 1.000 16.56746 130 GLY A CA 1
ATOM 816 C C . GLY A 1 102 ? 11.49197 9.70059 9.28723 1.000 17.57920 130 GLY A C 1
ATOM 817 O O . GLY A 1 102 ? 11.46732 10.91122 9.05044 1.000 21.91064 130 GLY A O 1
ATOM 818 N N . SER A 1 103 ? 11.80610 9.20172 10.47640 1.000 17.46665 131 SER A N 1
ATOM 819 C CA . SER A 1 103 ? 11.93935 10.06970 11.64190 1.000 18.60850 131 SER A CA 1
ATOM 820 C C . SER A 1 103 ? 13.26422 10.81737 11.67143 1.000 24.18376 131 SER A C 1
ATOM 821 O O . SER A 1 103 ? 13.35059 11.88988 12.28653 1.000 26.25613 131 SER A O 1
ATOM 824 N N . TRP A 1 104 ? 14.30310 10.27974 11.04105 1.000 20.36755 132 TRP A N 1
ATOM 825 C CA . TRP A 1 104 ? 15.62698 10.88090 11.10892 1.000 18.39558 132 TRP A CA 1
ATOM 826 C C . TRP A 1 104 ? 16.12535 11.14498 9.69907 1.000 17.87845 132 TRP A C 1
ATOM 827 O O . TRP A 1 104 ? 16.01390 10.28438 8.82054 1.000 18.49491 132 TRP A O 1
ATOM 838 N N . ARG A 1 105 ? 16.65846 12.34323 9.48673 1.000 16.99537 133 ARG A N 1
ATOM 839 C CA . ARG A 1 105 ? 17.17794 12.71824 8.18157 1.000 16.90905 133 ARG A CA 1
ATOM 840 C C . ARG A 1 105 ? 18.65122 12.33946 8.12124 1.000 17.28045 133 ARG A C 1
ATOM 841 O O . ARG A 1 105 ? 19.45420 12.90114 8.87661 1.000 18.78166 133 ARG A O 1
ATOM 849 N N . PRO A 1 106 ? 19.05317 11.40976 7.26528 1.000 17.79973 134 PRO A N 1
ATOM 850 C CA . PRO A 1 106 ? 20.45125 10.98604 7.23353 1.000 16.81897 134 PRO A CA 1
ATOM 851 C C . PRO A 1 106 ? 21.31667 12.02806 6.54730 1.000 15.93595 134 PRO A C 1
ATOM 852 O O . PRO A 1 106 ? 20.80532 12.86898 5.79084 1.000 17.54420 134 PRO A O 1
ATOM 856 N N . PRO A 1 107 ? 22.64204 11.99689 6.76054 1.000 15.25197 135 PRO A N 1
ATOM 857 C CA . PRO A 1 107 ? 23.42042 11.03609 7.55070 1.000 15.45802 135 PRO A CA 1
ATOM 858 C C . PRO A 1 107 ? 23.83887 11.57579 8.90133 1.000 17.89715 135 PRO A C 1
ATOM 859 O O . PRO A 1 107 ? 24.54976 10.91080 9.64752 1.000 22.86870 135 PRO A O 1
ATOM 863 N N . GLY A 1 108 ? 23.42245 12.78948 9.22388 1.000 18.67961 136 GLY A N 1
ATOM 864 C CA . GLY A 1 108 ? 23.94499 13.48551 10.37894 1.000 23.70117 136 GLY A CA 1
ATOM 865 C C . GLY A 1 108 ? 25.19398 14.27965 10.04150 1.000 22.32092 136 GLY A C 1
ATOM 866 O O . GLY A 1 108 ? 25.75018 14.20441 8.94415 1.000 23.83321 136 GLY A O 1
ATOM 867 N N . GLY A 1 109 ? 25.63055 15.07442 11.00799 1.000 26.18859 137 GLY A N 1
ATOM 868 C CA . GLY A 1 109 ? 26.78612 15.91330 10.78424 1.000 24.94712 137 GLY A CA 1
ATOM 869 C C . GLY A 1 109 ? 26.44835 17.13927 9.95578 1.000 24.11386 137 GLY A C 1
ATOM 870 O O . GLY A 1 109 ? 25.28617 17.49268 9.72945 1.000 26.96292 137 GLY A O 1
ATOM 871 N N . SER A 1 110 ? 27.49981 17.79630 9.49638 1.000 26.72792 138 SER A N 1
ATOM 872 C CA . SER A 1 110 ? 27.30578 19.02697 8.75489 1.000 21.57170 138 SER A CA 1
ATOM 873 C C . SER A 1 110 ? 27.68566 18.84435 7.29352 1.000 17.95427 138 SER A C 1
ATOM 874 O O . SER A 1 110 ? 28.69493 18.19585 6.97756 1.000 19.81262 138 SER A O 1
ATOM 877 N N . PRO A 1 111 ? 26.92241 19.43156 6.38769 1.000 18.15820 139 PRO A N 1
ATOM 878 C CA . PRO A 1 111 ? 27.20727 19.26499 4.96492 1.000 15.59564 139 PRO A CA 1
ATOM 879 C C . PRO A 1 111 ? 28.40396 20.07395 4.49174 1.000 18.10746 139 PRO A C 1
ATOM 880 O O . PRO A 1 111 ? 28.76681 21.10839 5.05823 1.000 18.44373 139 PRO A O 1
ATOM 884 N N . LYS A 1 112 ? 29.02230 19.56179 3.42823 1.000 16.33496 140 LYS A N 1
ATOM 885 C CA . LYS A 1 112 ? 30.07103 20.28288 2.71547 1.000 16.53801 140 LYS A CA 1
ATOM 886 C C . LYS A 1 112 ? 29.48590 21.43968 1.91856 1.000 18.07841 140 LYS A C 1
ATOM 887 O O . LYS A 1 112 ? 30.15228 22.45463 1.69240 1.000 16.62344 140 LYS A O 1
ATOM 893 N N . GLY A 1 113 ? 28.26440 21.27339 1.43880 1.000 14.81975 141 GLY A N 1
ATOM 894 C CA . GLY A 1 113 ? 27.67059 22.25168 0.56334 1.000 15.88327 141 GLY A CA 1
ATOM 895 C C . GLY A 1 113 ? 26.28694 21.80609 0.15536 1.000 17.30500 141 GLY A C 1
ATOM 896 O O . GLY A 1 113 ? 25.73615 20.84460 0.69858 1.000 14.60626 141 GLY A O 1
ATOM 897 N N . GLN A 1 114 ? 25.73439 22.51791 -0.81662 1.000 14.04533 142 GLN A N 1
ATOM 898 C CA . GLN A 1 114 ? 24.42288 22.21106 -1.36543 1.000 13.91182 142 GLN A CA 1
ATOM 899 C C . GLN A 1 114 ? 24.48821 22.25672 -2.87978 1.000 16.93619 142 GLN A C 1
ATOM 900 O O . GLN A 1 114 ? 25.22874 23.05222 -3.45776 1.000 15.60826 142 GLN A O 1
ATOM 906 N N . ILE A 1 115 ? 23.69705 21.40560 -3.52211 1.000 12.94728 143 ILE A N 1
ATOM 907 C CA . ILE A 1 115 ? 23.62364 21.35083 -4.97398 1.000 14.15753 143 ILE A CA 1
ATOM 908 C C . ILE A 1 115 ? 22.15188 21.35025 -5.36811 1.000 16.54372 143 ILE A C 1
ATOM 909 O O . ILE A 1 115 ? 21.26813 21.15401 -4.53832 1.000 16.66021 143 ILE A O 1
ATOM 914 N N . TYR A 1 116 ? 21.89676 21.59438 -6.65182 1.000 15.31309 144 TYR A N 1
ATOM 915 C CA . TYR A 1 116 ? 20.53726 21.66571 -7.18474 1.000 17.18345 144 TYR A CA 1
ATOM 916 C C . TYR A 1 116 ? 20.41498 20.70040 -8.35668 1.000 17.60699 144 TYR A C 1
ATOM 917 O O . TYR A 1 116 ? 21.09182 20.86849 -9.37477 1.000 20.15941 144 TYR A O 1
ATOM 926 N N . VAL A 1 117 ? 19.57869 19.66558 -8.19592 1.000 16.89870 145 VAL A N 1
ATOM 927 C CA . VAL A 1 117 ? 19.43064 18.60526 -9.18928 1.000 15.54118 145 VAL A CA 1
ATOM 928 C C . VAL A 1 117 ? 17.96035 18.20740 -9.23617 1.000 16.01173 145 VAL A C 1
ATOM 929 O O . VAL A 1 117 ? 17.31302 18.09730 -8.19390 1.000 16.79136 145 VAL A O 1
ATOM 933 N N . ASP A 1 118 ? 17.43570 17.98157 -10.44171 1.000 16.55107 146 ASP A N 1
ATOM 934 C CA . ASP A 1 118 ? 16.05888 17.50755 -10.62056 1.000 16.28834 146 ASP A CA 1
ATOM 935 C C . ASP A 1 118 ? 15.04938 18.35272 -9.84136 1.000 20.01856 146 ASP A C 1
ATOM 936 O O . ASP A 1 118 ? 14.14496 17.82903 -9.19337 1.000 19.08277 146 ASP A O 1
ATOM 941 N N . GLY A 1 119 ? 15.19896 19.67617 -9.90095 1.000 19.10454 147 GLY A N 1
ATOM 942 C CA . GLY A 1 119 ? 14.26162 20.57503 -9.25541 1.000 24.13317 147 GLY A CA 1
ATOM 943 C C . GLY A 1 119 ? 14.34798 20.65452 -7.74705 1.000 23.49285 147 GLY A C 1
ATOM 944 O O . GLY A 1 119 ? 13.52496 21.35084 -7.13288 1.000 26.59540 147 GLY A O 1
ATOM 945 N N . GLY A 1 120 ? 15.31267 19.97896 -7.12086 1.000 19.25869 148 GLY A N 1
ATOM 946 C CA . GLY A 1 120 ? 15.40509 19.96354 -5.68047 1.000 21.04926 148 GLY A CA 1
ATOM 947 C C . GLY A 1 120 ? 16.79076 20.38179 -5.22908 1.000 17.39220 148 GLY A C 1
ATOM 948 O O . GLY A 1 120 ? 17.77510 20.26161 -5.96529 1.000 18.41317 148 GLY A O 1
ATOM 949 N N . THR A 1 121 ? 16.85506 20.87214 -3.99580 1.000 18.58672 149 THR A N 1
ATOM 950 C CA . THR A 1 121 ? 18.12818 21.20737 -3.37356 1.000 15.76177 149 THR A CA 1
ATOM 951 C C . THR A 1 121 ? 18.55933 20.02840 -2.50917 1.000 16.04199 149 THR A C 1
ATOM 952 O O . THR A 1 121 ? 17.73343 19.44587 -1.79737 1.000 15.54826 149 THR A O 1
ATOM 956 N N . TYR A 1 122 ? 19.83347 19.65124 -2.61406 1.000 13.99662 150 TYR A N 1
ATOM 957 C CA . TYR A 1 122 ? 20.39598 18.51889 -1.89081 1.000 13.55473 150 TYR A CA 1
ATOM 958 C C . TYR A 1 122 ? 21.59523 18.97321 -1.07098 1.000 14.63842 150 TYR A C 1
ATOM 959 O O . TYR A 1 122 ? 22.54098 19.55831 -1.61369 1.000 15.03912 150 TYR A O 1
ATOM 968 N N . ASP A 1 123 ? 21.57641 18.67083 0.21994 1.000 14.38529 151 ASP A N 1
ATOM 969 C CA . ASP A 1 123 ? 22.78081 18.81847 1.02861 1.000 13.70731 151 ASP A CA 1
ATOM 970 C C . ASP A 1 123 ? 23.75989 17.69807 0.67848 1.000 13.52062 151 ASP A C 1
ATOM 971 O O . ASP A 1 123 ? 23.35483 16.54521 0.49366 1.000 14.09075 151 ASP A O 1
ATOM 976 N N . VAL A 1 124 ? 25.05459 18.01556 0.61531 1.000 11.81178 152 VAL A N 1
ATOM 977 C CA . VAL A 1 124 ? 26.09919 17.06331 0.23420 1.000 12.52624 152 VAL A CA 1
ATOM 978 C C . VAL A 1 124 ? 26.97154 16.77441 1.44844 1.000 17.61860 152 VAL A C 1
ATOM 979 O O . VAL A 1 124 ? 27.43299 17.70674 2.12417 1.000 16.19017 152 VAL A O 1
ATOM 983 N N . TYR A 1 125 ? 27.21113 15.48439 1.71518 1.000 14.52333 153 TYR A N 1
ATOM 984 C CA . TYR A 1 125 ? 27.99457 15.03232 2.85802 1.000 15.33398 153 TYR A CA 1
ATOM 985 C C . TYR A 1 125 ? 29.01169 13.99141 2.40791 1.000 13.32617 153 TYR A C 1
ATOM 986 O O . TYR A 1 125 ? 28.80121 13.28377 1.41729 1.000 13.71971 153 TYR A O 1
ATOM 995 N N . GLU A 1 126 ? 30.13244 13.91713 3.13524 1.000 14.50694 154 GLU A N 1
ATOM 996 C CA . GLU A 1 126 ? 31.14052 12.88891 2.93202 1.000 13.99933 154 GLU A CA 1
ATOM 997 C C . GLU A 1 126 ? 31.59550 12.39258 4.29054 1.000 16.82252 154 GLU A C 1
ATOM 998 O O . GLU A 1 126 ? 31.83011 13.19415 5.19949 1.000 18.57013 154 GLU A O 1
ATOM 1004 N N . THR A 1 127 ? 31.69203 11.06870 4.42690 1.000 14.86866 155 THR A N 1
ATOM 1005 C CA . THR A 1 127 ? 32.11619 10.42217 5.66042 1.000 17.56116 155 THR A CA 1
ATOM 1006 C C . THR A 1 127 ? 33.11424 9.32672 5.32508 1.000 17.90919 155 THR A C 1
ATOM 1007 O O . THR A 1 127 ? 33.31774 8.97744 4.15700 1.000 15.27412 155 THR A O 1
ATOM 1011 N N . THR A 1 128 ? 33.72739 8.76952 6.37160 1.000 18.53556 156 THR A N 1
ATOM 1012 C CA . THR A 1 128 ? 34.60160 7.60902 6.26868 1.000 16.81879 156 THR A CA 1
ATOM 1013 C C . THR A 1 128 ? 34.04519 6.50119 7.14559 1.000 14.47966 156 THR A C 1
ATOM 1014 O O . THR A 1 128 ? 33.69302 6.74620 8.30262 1.000 18.19311 156 THR A O 1
ATOM 1018 N N . ARG A 1 129 ? 33.97002 5.29743 6.60275 1.000 14.85326 157 ARG A N 1
ATOM 1019 C CA . ARG A 1 129 ? 33.64848 4.09506 7.35644 1.000 14.88969 157 ARG A CA 1
ATOM 1020 C C . ARG A 1 129 ? 34.90661 3.24639 7.46940 1.000 14.31267 157 ARG A C 1
ATOM 1021 O O . ARG A 1 129 ? 35.48702 2.86524 6.45038 1.000 13.32261 157 ARG A O 1
ATOM 1029 N N . VAL A 1 130 ? 35.32161 2.93317 8.69754 1.000 16.51101 158 VAL A N 1
ATOM 1030 C CA . VAL A 1 130 ? 36.58658 2.24355 8.93547 1.000 13.91683 158 VAL A CA 1
ATOM 1031 C C . VAL A 1 130 ? 36.31343 0.77905 9.26326 1.000 19.59844 158 VAL A C 1
ATOM 1032 O O . VAL A 1 130 ? 35.52910 0.47524 10.17062 1.000 18.28309 158 VAL A O 1
ATOM 1036 N N . ASN A 1 131 ? 36.95392 -0.11885 8.50703 1.000 18.83562 159 ASN A N 1
ATOM 1037 C CA A ASN A 1 131 ? 36.86096 -1.56717 8.72252 0.433 20.76270 159 ASN A CA 1
ATOM 1038 C CA B ASN A 1 131 ? 36.86417 -1.56529 8.69551 0.567 20.73857 159 ASN A CA 1
ATOM 1039 C C . ASN A 1 131 ? 35.41172 -2.02613 8.85193 1.000 17.73344 159 ASN A C 1
ATOM 1040 O O . ASN A 1 131 ? 35.01707 -2.62860 9.84922 1.000 20.68049 159 ASN A O 1
ATOM 1049 N N . GLN A 1 132 ? 34.62582 -1.74750 7.81872 1.000 17.30734 160 GLN A N 1
ATOM 1050 C CA . GLN A 1 132 ? 33.21876 -2.11757 7.76240 1.000 17.28664 160 GLN A CA 1
ATOM 1051 C C . GLN A 1 132 ? 32.96319 -2.98104 6.53320 1.000 17.18616 160 GLN A C 1
ATOM 1052 O O . GLN A 1 132 ? 33.71955 -2.92312 5.55960 1.000 15.47864 160 GLN A O 1
ATOM 1058 N N . PRO A 1 133 ? 31.90223 -3.79565 6.53704 1.000 16.66710 161 PRO A N 1
ATOM 1059 C CA . PRO A 1 133 ? 31.62165 -4.62225 5.35803 1.000 19.32378 161 PRO A CA 1
ATOM 1060 C C . PRO A 1 133 ? 31.35992 -3.77597 4.11817 1.000 16.64148 161 PRO A C 1
ATOM 1061 O O . PRO A 1 133 ? 30.83016 -2.66264 4.19073 1.000 15.03899 161 PRO A O 1
ATOM 1065 N N . SER A 1 134 ? 31.76864 -4.30388 2.96555 1.000 17.13841 162 SER A N 1
ATOM 1066 C CA . SER A 1 134 ? 31.65416 -3.58128 1.70220 1.000 16.48177 162 SER A CA 1
ATOM 1067 C C . SER A 1 134 ? 31.60419 -4.60127 0.57385 1.000 16.20948 162 SER A C 1
ATOM 1068 O O . SER A 1 134 ? 31.73297 -5.80617 0.79918 1.000 19.54874 162 SER A O 1
ATOM 1071 N N . ILE A 1 135 ? 31.43930 -4.10052 -0.65345 1.000 15.25950 163 ILE A N 1
ATOM 1072 C CA . ILE A 1 135 ? 31.50530 -4.95839 -1.83191 1.000 17.11959 163 ILE A CA 1
ATOM 1073 C C . ILE A 1 135 ? 32.89022 -5.53957 -2.06030 1.000 19.73538 163 ILE A C 1
ATOM 1074 O O . ILE A 1 135 ? 33.04159 -6.45214 -2.87906 1.000 22.37594 163 ILE A O 1
ATOM 1079 N N . GLN A 1 136 ? 33.91394 -5.02818 -1.38094 1.000 18.85216 164 GLN A N 1
ATOM 1080 C CA . GLN A 1 136 ? 35.26253 -5.57960 -1.45871 1.000 17.96659 164 GLN A CA 1
ATOM 1081 C C . GLN A 1 136 ? 35.74269 -6.04051 -0.08341 1.000 21.32710 164 GLN A C 1
ATOM 1082 O O . GLN A 1 136 ? 36.91191 -5.88852 0.27844 1.000 27.55545 164 GLN A O 1
ATOM 1088 N N . GLY A 1 137 ? 34.83541 -6.63862 0.68439 1.000 19.46950 165 GLY A N 1
ATOM 1089 C CA . GLY A 1 137 ? 35.15645 -7.18982 1.98303 1.000 17.04765 165 GLY A CA 1
ATOM 1090 C C . GLY A 1 137 ? 35.19122 -6.13123 3.06497 1.000 20.24322 165 GLY A C 1
ATOM 1091 O O . GLY A 1 137 ? 34.83869 -4.97007 2.86362 1.000 18.88855 165 GLY A O 1
ATOM 1092 N N . ASN A 1 138 ? 35.63144 -6.54892 4.24233 1.000 19.47417 166 ASN A N 1
ATOM 1093 C CA . ASN A 1 138 ? 35.72674 -5.60687 5.34831 1.000 20.20343 166 ASN A CA 1
ATOM 1094 C C . ASN A 1 138 ? 36.91782 -4.68370 5.11465 1.000 19.48391 166 ASN A C 1
ATOM 1095 O O . ASN A 1 138 ? 38.06964 -5.13699 5.06731 1.000 19.11007 166 ASN A O 1
ATOM 1100 N N . THR A 1 139 ? 36.65115 -3.39422 4.92929 1.000 16.86634 167 THR A N 1
ATOM 1101 C CA . THR A 1 139 ? 37.72145 -2.45427 4.60747 1.000 17.25429 167 THR A CA 1
ATOM 1102 C C . THR A 1 139 ? 37.23928 -1.05214 4.95286 1.000 16.96565 167 THR A C 1
ATOM 1103 O O . THR A 1 139 ? 36.18268 -0.87360 5.56932 1.000 16.24596 167 THR A O 1
ATOM 1107 N N . THR A 1 140 ? 38.03204 -0.05603 4.57875 1.000 14.90023 168 THR A N 1
ATOM 1108 C CA . THR A 1 140 ? 37.73503 1.34355 4.81761 1.000 14.29987 168 THR A CA 1
ATOM 1109 C C . THR A 1 140 ? 37.34831 1.99098 3.50099 1.000 15.64905 168 THR A C 1
ATOM 1110 O O . THR A 1 140 ? 37.98056 1.74499 2.46816 1.000 17.50909 168 THR A O 1
ATOM 1114 N N . PHE A 1 141 ? 36.28990 2.79791 3.53976 1.000 15.46109 169 PHE A N 1
ATOM 1115 C CA . PHE A 1 141 ? 35.76842 3.42053 2.33783 1.000 14.53900 169 PHE A CA 1
ATOM 1116 C C . PHE A 1 141 ? 35.08880 4.72220 2.71729 1.000 12.79936 169 PHE A C 1
ATOM 1117 O O . PHE A 1 141 ? 34.73992 4.95143 3.87675 1.000 14.24379 169 PHE A O 1
ATOM 1125 N N . GLN A 1 142 ? 34.91255 5.57715 1.72177 1.000 12.94816 170 GLN A N 1
ATOM 1126 C CA . GLN A 1 142 ? 34.19008 6.82283 1.88304 1.000 12.45647 170 GLN A CA 1
ATOM 1127 C C . GLN A 1 142 ? 32.71831 6.58825 1.59690 1.000 13.16435 170 GLN A C 1
ATOM 1128 O O . GLN A 1 142 ? 32.34309 5.64438 0.89035 1.000 14.40064 170 GLN A O 1
ATOM 1134 N N . GLN A 1 143 ? 31.88162 7.43929 2.18758 1.000 13.38739 171 GLN A N 1
ATOM 1135 C CA . GLN A 1 143 ? 30.47163 7.54308 1.82953 1.000 10.72675 171 GLN A CA 1
ATOM 1136 C C . GLN A 1 143 ? 30.21434 8.93446 1.27023 1.000 11.37635 171 GLN A C 1
ATOM 1137 O O . GLN A 1 143 ? 30.69284 9.92972 1.82356 1.000 13.48753 171 GLN A O 1
ATOM 1143 N N . TYR A 1 144 ? 29.49526 9.00589 0.15119 1.000 10.48889 172 TYR A N 1
ATOM 1144 C CA . TYR A 1 144 ? 28.99446 10.26528 -0.38996 1.000 10.79004 172 TYR A CA 1
ATOM 1145 C C . TYR A 1 144 ? 27.48328 10.28544 -0.23156 1.000 12.04308 172 TYR A C 1
ATOM 1146 O O . TYR A 1 144 ? 26.81573 9.28951 -0.53174 1.000 13.01539 172 TYR A O 1
ATOM 1155 N N . PHE A 1 145 ? 26.93993 11.41337 0.22106 1.000 11.43800 173 PHE A N 1
ATOM 1156 C CA . PHE A 1 145 ? 25.50054 11.58542 0.34243 1.000 9.93893 173 PHE A CA 1
ATOM 1157 C C . PHE A 1 145 ? 25.06526 12.86658 -0.35285 1.000 13.41885 173 PHE A C 1
ATOM 1158 O O . PHE A 1 145 ? 25.68352 13.92160 -0.15611 1.000 14.02109 173 PHE A O 1
ATOM 1166 N N . SER A 1 146 ? 23.98658 12.78615 -1.12909 1.000 11.88789 174 SER A N 1
ATOM 1167 C CA . SER A 1 146 ? 23.12109 13.92514 -1.44660 1.000 10.88167 174 SER A CA 1
ATOM 1168 C C . SER A 1 146 ? 21.80108 13.68675 -0.73675 1.000 11.55929 174 SER A C 1
ATOM 1169 O O . SER A 1 146 ? 21.22548 12.61132 -0.88259 1.000 13.05314 174 SER A O 1
ATOM 1172 N N . VAL A 1 147 ? 21.33231 14.65212 0.04833 1.000 11.85241 175 VAL A N 1
ATOM 1173 C CA . VAL A 1 147 ? 20.08424 14.48762 0.79727 1.000 13.15194 175 VAL A CA 1
ATOM 1174 C C . VAL A 1 147 ? 19.16575 15.66520 0.50795 1.000 15.33562 175 VAL A C 1
ATOM 1175 O O . VAL A 1 147 ? 19.51679 16.81979 0.79985 1.000 15.38334 175 VAL A O 1
ATOM 1179 N N . ARG A 1 148 ? 17.99537 15.37775 -0.06520 1.000 14.19076 176 ARG A N 1
ATOM 1180 C CA . ARG A 1 148 ? 17.07345 16.44650 -0.44156 1.000 12.85740 176 ARG A CA 1
ATOM 1181 C C . ARG A 1 148 ? 16.67003 17.25671 0.78658 1.000 13.36032 176 ARG A C 1
ATOM 1182 O O . ARG A 1 148 ? 16.53693 16.72213 1.88700 1.000 15.56729 176 ARG A O 1
ATOM 1190 N N . THR A 1 149 ? 16.53067 18.57279 0.61286 1.000 15.33958 177 THR A N 1
ATOM 1191 C CA . THR A 1 149 ? 16.20035 19.38993 1.78134 1.000 16.61088 177 THR A CA 1
ATOM 1192 C C . THR A 1 149 ? 14.74988 19.25287 2.21756 1.000 18.13901 177 THR A C 1
ATOM 1193 O O . THR A 1 149 ? 14.43619 19.57305 3.36408 1.000 20.83279 177 THR A O 1
ATOM 1197 N N . GLU A 1 150 ? 13.86952 18.83381 1.32076 1.000 16.61326 178 GLU A N 1
ATOM 1198 C CA . GLU A 1 150 ? 12.48262 18.51749 1.61471 1.000 17.74772 178 GLU A CA 1
ATOM 1199 C C . GLU A 1 150 ? 12.17814 17.16682 0.98896 1.000 16.32052 178 GLU A C 1
ATOM 1200 O O . GLU A 1 150 ? 12.69464 16.84379 -0.08243 1.000 18.40371 178 GLU A O 1
ATOM 1206 N N . ARG A 1 151 ? 11.33762 16.38481 1.65975 1.000 16.01267 179 ARG A N 1
ATOM 1207 C CA . ARG A 1 151 ? 11.02093 15.04230 1.18398 1.000 15.36164 179 ARG A CA 1
ATOM 1208 C C . ARG A 1 151 ? 10.24382 15.06257 -0.13229 1.000 17.59310 179 ARG A C 1
ATOM 1209 O O . ARG A 1 151 ? 9.42398 15.94357 -0.38334 1.000 19.49445 179 ARG A O 1
ATOM 1217 N N . ARG A 1 152 ? 10.49584 14.05456 -0.97057 1.000 14.70364 180 ARG A N 1
ATOM 1218 C CA . ARG A 1 152 ? 9.61193 13.73103 -2.08850 1.000 17.25669 180 ARG A CA 1
ATOM 1219 C C . ARG A 1 152 ? 9.70431 12.22993 -2.33344 1.000 16.01166 180 ARG A C 1
ATOM 1220 O O . ARG A 1 152 ? 10.65329 11.56782 -1.90284 1.000 14.45864 180 ARG A O 1
ATOM 1228 N N . THR A 1 153 ? 8.68471 11.67897 -2.98475 1.000 14.73302 181 THR A N 1
ATOM 1229 C CA . THR A 1 153 ? 8.64041 10.23218 -3.17150 1.000 16.05781 181 THR A CA 1
ATOM 1230 C C . THR A 1 153 ? 8.36191 9.81837 -4.60952 1.000 14.65198 181 THR A C 1
ATOM 1231 O O . THR A 1 153 ? 8.03148 8.65048 -4.84617 1.000 14.67558 181 THR A O 1
ATOM 1235 N N . SER A 1 154 ? 8.47544 10.73157 -5.57087 1.000 15.26323 182 SER A N 1
ATOM 1236 C CA . SER A 1 154 ? 8.41341 10.37414 -6.97329 1.000 14.84990 182 SER A CA 1
ATOM 1237 C C . SER A 1 154 ? 9.10902 11.45177 -7.79104 1.000 16.20642 182 SER A C 1
ATOM 1238 O O . SER A 1 154 ? 9.19758 12.61002 -7.37734 1.000 18.21347 182 SER A O 1
ATOM 1241 N N . GLY A 1 155 ? 9.63122 11.04906 -8.93023 1.000 15.31326 183 GLY A N 1
ATOM 1242 C CA . GLY A 1 155 ? 10.28418 11.96768 -9.83335 1.000 17.34727 183 GLY A CA 1
ATOM 1243 C C . GLY A 1 155 ? 11.44170 11.26911 -10.51574 1.000 15.72458 183 GLY A C 1
ATOM 1244 O O . GLY A 1 155 ? 11.50693 10.04775 -10.54476 1.000 15.67341 183 GLY A O 1
ATOM 1245 N N . THR A 1 156 ? 12.34945 12.06727 -11.06271 1.000 14.70762 184 THR A N 1
ATOM 1246 C CA . THR A 1 156 ? 13.54946 11.54657 -11.69962 1.000 15.34564 184 THR A CA 1
ATOM 1247 C C . THR A 1 156 ? 14.75574 11.85389 -10.81920 1.000 13.64222 184 THR A C 1
ATOM 1248 O O . THR A 1 156 ? 14.90092 12.98250 -10.33977 1.000 16.56796 184 THR A O 1
ATOM 1252 N N . ILE A 1 157 ? 15.61186 10.85881 -10.59260 1.000 13.39497 185 ILE A N 1
ATOM 1253 C CA . ILE A 1 157 ? 16.92481 11.09664 -9.99444 1.000 14.88622 185 ILE A CA 1
ATOM 1254 C C . ILE A 1 157 ? 17.97177 10.91264 -11.07937 1.000 14.19660 185 ILE A C 1
ATOM 1255 O O . ILE A 1 157 ? 18.18425 9.80233 -11.58107 1.000 14.37619 185 ILE A O 1
ATOM 1260 N N . ASN A 1 158 ? 18.62235 12.01412 -11.44426 1.000 12.76438 186 ASN A N 1
ATOM 1261 C CA . ASN A 1 158 ? 19.66810 12.00293 -12.45537 1.000 13.32742 186 ASN A CA 1
ATOM 1262 C C . ASN A 1 158 ? 20.97817 11.75270 -11.71448 1.000 13.57623 186 ASN A C 1
ATOM 1263 O O . ASN A 1 158 ? 21.63206 12.67834 -11.23938 1.000 13.63527 186 ASN A O 1
ATOM 1268 N N . VAL A 1 159 ? 21.33642 10.47134 -11.59235 1.000 12.66416 187 VAL A N 1
ATOM 1269 C CA . VAL A 1 159 ? 22.50672 10.05703 -10.82558 1.000 13.63054 187 VAL A CA 1
ATOM 1270 C C . VAL A 1 159 ? 23.75683 10.71809 -11.37361 1.000 12.85761 187 VAL A C 1
ATOM 1271 O O . VAL A 1 159 ? 24.58354 11.24321 -10.61595 1.000 12.89853 187 VAL A O 1
ATOM 1275 N N . THR A 1 160 ? 23.91473 10.70705 -12.70237 1.000 13.59163 188 THR A N 1
ATOM 1276 C CA . THR A 1 160 ? 25.07942 11.34085 -13.31050 1.000 13.47477 188 THR A CA 1
ATOM 1277 C C . THR A 1 160 ? 25.25453 12.78246 -12.85668 1.000 14.83298 188 THR A C 1
ATOM 1278 O O . THR A 1 160 ? 26.38565 13.23136 -12.62118 1.000 15.93053 188 THR A O 1
ATOM 1282 N N . GLU A 1 161 ? 24.15689 13.52461 -12.71962 1.000 14.31589 189 GLU A N 1
ATOM 1283 C CA . GLU A 1 161 ? 24.27582 14.92357 -12.33415 1.000 13.17845 189 GLU A CA 1
ATOM 1284 C C . GLU A 1 161 ? 24.77204 15.05758 -10.89439 1.000 17.57353 189 GLU A C 1
ATOM 1285 O O . GLU A 1 161 ? 25.52823 15.98571 -10.57843 1.000 16.78674 189 GLU A O 1
ATOM 1291 N N . HIS A 1 162 ? 24.37197 14.14467 -10.00514 1.000 14.76053 190 HIS A N 1
ATOM 1292 C CA . HIS A 1 162 ? 24.95463 14.13254 -8.66365 1.000 13.43831 190 HIS A CA 1
ATOM 1293 C C . HIS A 1 162 ? 26.44368 13.81491 -8.71342 1.000 14.48702 190 HIS A C 1
ATOM 1294 O O . HIS A 1 162 ? 27.23809 14.43203 -7.99506 1.000 15.75386 190 HIS A O 1
ATOM 1301 N N . PHE A 1 163 ? 26.83489 12.83882 -9.53406 1.000 14.94912 191 PHE A N 1
ATOM 1302 C CA . PHE A 1 163 ? 28.25145 12.52687 -9.68977 1.000 14.67307 191 PHE A CA 1
ATOM 1303 C C . PHE A 1 163 ? 29.03332 13.76661 -10.09703 1.000 16.68790 191 PHE A C 1
ATOM 1304 O O . PHE A 1 163 ? 30.08625 14.06718 -9.52221 1.000 15.79203 191 PHE A O 1
ATOM 1312 N N . LYS A 1 164 ? 28.52842 14.49118 -11.10251 1.000 14.39689 192 LYS A N 1
ATOM 1313 C CA . LYS A 1 164 ? 29.22594 15.68127 -11.59311 1.000 17.11922 192 LYS A CA 1
ATOM 1314 C C . LYS A 1 164 ? 29.32214 16.74888 -10.51354 1.000 19.83390 192 LYS A C 1
ATOM 1315 O O . LYS A 1 164 ? 30.37241 17.37888 -10.34388 1.000 19.67938 192 LYS A O 1
ATOM 1321 N N . ALA A 1 165 ? 28.22938 16.98274 -9.78932 1.000 15.80210 193 ALA A N 1
ATOM 1322 C CA . ALA A 1 165 ? 28.24261 17.96406 -8.71537 1.000 16.95858 193 ALA A CA 1
ATOM 1323 C C . ALA A 1 165 ? 29.20631 17.55399 -7.60960 1.000 19.57949 193 ALA A C 1
ATOM 1324 O O . ALA A 1 165 ? 29.92743 18.39981 -7.06515 1.000 20.03635 193 ALA A O 1
ATOM 1326 N N . TRP A 1 166 ? 29.22141 16.26725 -7.24668 1.000 17.40565 194 TRP A N 1
ATOM 1327 C CA . TRP A 1 166 ? 30.16517 15.80292 -6.23473 1.000 18.07156 194 TRP A CA 1
ATOM 1328 C C . TRP A 1 166 ? 31.59615 16.06735 -6.67921 1.000 20.33383 194 TRP A C 1
ATOM 1329 O O . TRP A 1 166 ? 32.42340 16.54532 -5.89434 1.000 20.60755 194 TRP A O 1
ATOM 1340 N N . GLU A 1 167 ? 31.89375 15.78046 -7.94694 1.000 20.03423 195 GLU A N 1
ATOM 1341 C CA . GLU A 1 167 ? 33.21706 16.04959 -8.49272 1.000 23.02855 195 GLU A CA 1
ATOM 1342 C C . GLU A 1 167 ? 33.58276 17.51793 -8.33955 1.000 26.51925 195 GLU A C 1
ATOM 1343 O O . GLU A 1 167 ? 34.69963 17.85603 -7.92355 1.000 27.32806 195 GLU A O 1
ATOM 1349 N N . ARG A 1 168 ? 32.64915 18.41114 -8.67414 1.000 25.20723 196 ARG A N 1
ATOM 1350 C CA . ARG A 1 168 ? 32.93922 19.83596 -8.58153 1.000 26.82234 196 ARG A CA 1
ATOM 1351 C C . ARG A 1 168 ? 33.22724 20.24590 -7.14694 1.000 28.52413 196 ARG A C 1
ATOM 1352 O O . ARG A 1 168 ? 34.04344 21.14393 -6.91403 1.000 31.87196 196 ARG A O 1
ATOM 1360 N N . MET A 1 169 ? 32.59898 19.58534 -6.17355 1.000 25.72987 197 MET A N 1
ATOM 1361 C CA . MET A 1 169 ? 32.90413 19.81502 -4.76401 1.000 26.84789 197 MET A CA 1
ATOM 1362 C C . MET A 1 169 ? 34.17110 19.12515 -4.30465 1.000 23.65923 197 MET A C 1
ATOM 1363 O O . MET A 1 169 ? 34.42245 19.08515 -3.09482 1.000 28.40413 197 MET A O 1
ATOM 1368 N N . GLY A 1 170 ? 34.95564 18.57150 -5.21601 1.000 24.53797 198 GLY A N 1
ATOM 1369 C CA . GLY A 1 170 ? 36.19718 17.93579 -4.84936 1.000 27.63432 198 GLY A CA 1
ATOM 1370 C C . GLY A 1 170 ? 36.11788 16.47174 -4.48844 1.000 25.26245 198 GLY A C 1
ATOM 1371 O O . GLY A 1 170 ? 37.14949 15.89027 -4.13283 1.000 27.70840 198 GLY A O 1
ATOM 1372 N N . MET A 1 171 ? 34.95029 15.83832 -4.59917 1.000 23.20451 199 MET A N 1
ATOM 1373 C CA . MET A 1 171 ? 34.81028 14.42786 -4.25120 1.000 20.86280 199 MET A CA 1
ATOM 1374 C C . MET A 1 171 ? 35.03563 13.56931 -5.48293 1.000 24.49298 199 MET A C 1
ATOM 1375 O O . MET A 1 171 ? 34.27768 13.65136 -6.45770 1.000 24.73782 199 MET A O 1
ATOM 1380 N N . ARG A 1 172 ? 36.06795 12.73726 -5.40810 1.000 19.00679 200 ARG A N 1
ATOM 1381 C CA . ARG A 1 172 ? 36.56819 11.97537 -6.54334 1.000 17.05717 200 ARG A CA 1
ATOM 1382 C C . ARG A 1 172 ? 35.60269 10.87405 -6.95272 1.000 20.40604 200 ARG A C 1
ATOM 1383 O O . ARG A 1 172 ? 35.09041 10.12317 -6.11321 1.000 18.89523 200 ARG A O 1
ATOM 1391 N N . MET A 1 173 ? 35.39712 10.74814 -8.26193 1.000 19.52344 201 MET A N 1
ATOM 1392 C CA . MET A 1 173 ? 34.52941 9.72359 -8.80511 1.000 18.27538 201 MET A CA 1
ATOM 1393 C C . MET A 1 173 ? 35.36206 8.71504 -9.57256 1.000 22.24229 201 MET A C 1
ATOM 1394 O O . MET A 1 173 ? 36.05972 9.07847 -10.52715 1.000 24.93240 201 MET A O 1
ATOM 1399 N N . GLY A 1 174 ? 35.28599 7.46028 -9.13971 1.000 20.25735 202 GLY A N 1
ATOM 1400 C CA . GLY A 1 174 ? 35.94270 6.35219 -9.79191 1.000 23.80754 202 GLY A CA 1
ATOM 1401 C C . GLY A 1 174 ? 35.01260 5.63294 -10.73895 1.000 23.03286 202 GLY A C 1
ATOM 1402 O O . GLY A 1 174 ? 34.15795 6.23994 -11.39215 1.000 27.16254 202 GLY A O 1
ATOM 1403 N N . ASN A 1 175 ? 35.17929 4.32051 -10.81377 1.000 19.62476 203 ASN A N 1
ATOM 1404 C CA . ASN A 1 175 ? 34.36120 3.50815 -11.70316 1.000 18.74030 203 ASN A CA 1
ATOM 1405 C C . ASN A 1 175 ? 33.05011 3.12909 -11.01848 1.000 17.85556 203 ASN A C 1
ATOM 1406 O O . ASN A 1 175 ? 33.02990 2.81627 -9.82260 1.000 18.81623 203 ASN A O 1
ATOM 1411 N N . ILE A 1 176 ? 31.94924 3.18263 -11.77088 1.000 15.06602 204 ILE A N 1
ATOM 1412 C CA . ILE A 1 176 ? 30.62845 2.95045 -11.18921 1.000 15.31732 204 ILE A CA 1
ATOM 1413 C C . ILE A 1 176 ? 30.33977 1.45399 -11.15676 1.000 13.81080 204 ILE A C 1
ATOM 1414 O O . ILE A 1 176 ? 30.38632 0.77251 -12.19219 1.000 16.70710 204 ILE A O 1
ATOM 1419 N N . TYR A 1 177 ? 30.05091 0.93563 -9.96808 1.000 14.76752 205 TYR A N 1
ATOM 1420 C CA . TYR A 1 177 ? 29.85637 -0.49609 -9.75804 1.000 14.61806 205 TYR A CA 1
ATOM 1421 C C . TYR A 1 177 ? 28.39162 -0.91569 -9.87636 1.000 14.63553 205 TYR A C 1
ATOM 1422 O O . TYR A 1 177 ? 28.08220 -1.95089 -10.47618 1.000 16.06856 205 TYR A O 1
ATOM 1431 N N . GLU A 1 178 ? 27.48746 -0.15776 -9.25905 1.000 13.21820 206 GLU A N 1
ATOM 1432 C CA . GLU A 1 178 ? 26.06749 -0.46752 -9.27444 1.000 13.89920 206 GLU A CA 1
ATOM 1433 C C . GLU A 1 178 ? 25.31583 0.76956 -8.81199 1.000 14.21071 206 GLU A C 1
ATOM 1434 O O . GLU A 1 178 ? 25.89587 1.67483 -8.19936 1.000 14.53903 206 GLU A O 1
ATOM 1440 N N . ALA A 1 179 ? 24.02044 0.80295 -9.12912 1.000 12.54740 207 ALA A N 1
ATOM 1441 C CA . ALA A 1 179 ? 23.10758 1.80147 -8.60062 1.000 11.91807 207 ALA A CA 1
ATOM 1442 C C . ALA A 1 179 ? 21.74486 1.14317 -8.50310 1.000 11.94300 207 ALA A C 1
ATOM 1443 O O . ALA A 1 179 ? 21.38422 0.35121 -9.37130 1.000 13.31000 207 ALA A O 1
ATOM 1445 N N . ALA A 1 180 ? 20.99950 1.47097 -7.45318 1.000 11.68491 208 ALA A N 1
ATOM 1446 C CA . ALA A 1 180 ? 19.69837 0.84594 -7.24427 1.000 9.82562 208 ALA A CA 1
ATOM 1447 C C . ALA A 1 180 ? 18.77182 1.79333 -6.50682 1.000 13.47158 208 ALA A C 1
ATOM 1448 O O . ALA A 1 180 ? 19.21341 2.67558 -5.76276 1.000 12.17537 208 ALA A O 1
ATOM 1450 N N . LEU A 1 181 ? 17.47352 1.58961 -6.69406 1.000 10.79666 209 LEU A N 1
ATOM 1451 C CA . LEU A 1 181 ? 16.48713 2.30648 -5.90836 1.000 11.15404 209 LEU A CA 1
ATOM 1452 C C . LEU A 1 181 ? 16.27971 1.48333 -4.64356 1.000 9.90905 209 LEU A C 1
ATOM 1453 O O . LEU A 1 181 ? 16.03834 0.26611 -4.71930 1.000 11.44379 209 LEU A O 1
ATOM 1458 N N . ASN A 1 182 ? 16.37353 2.13095 -3.48601 1.000 11.41383 210 ASN A N 1
ATOM 1459 C CA . ASN A 1 182 ? 16.65721 1.45154 -2.23270 1.000 9.88901 210 ASN A CA 1
ATOM 1460 C C . ASN A 1 182 ? 15.76792 1.98723 -1.11843 1.000 10.46567 210 ASN A C 1
ATOM 1461 O O . ASN A 1 182 ? 15.60938 3.20280 -0.98382 1.000 11.50231 210 ASN A O 1
ATOM 1466 N N . VAL A 1 183 ? 15.18645 1.08256 -0.33036 1.000 9.36406 211 VAL A N 1
ATOM 1467 C CA . VAL A 1 183 ? 14.44349 1.40822 0.88547 1.000 11.97613 211 VAL A CA 1
ATOM 1468 C C . VAL A 1 183 ? 15.17650 0.79886 2.07165 1.000 11.84244 211 VAL A C 1
ATOM 1469 O O . VAL A 1 183 ? 15.42064 -0.41599 2.09435 1.000 12.99309 211 VAL A O 1
ATOM 1473 N N . GLU A 1 184 ? 15.50039 1.62637 3.06689 1.000 10.11420 212 GLU A N 1
ATOM 1474 C CA . GLU A 1 184 ? 16.16462 1.19877 4.28466 1.000 10.69846 212 GLU A CA 1
ATOM 1475 C C . GLU A 1 184 ? 15.21149 1.36740 5.45499 1.000 13.97505 212 GLU A C 1
ATOM 1476 O O . GLU A 1 184 ? 14.42321 2.31127 5.48751 1.000 14.44951 212 GLU A O 1
ATOM 1482 N N . GLY A 1 185 ? 15.28887 0.44907 6.40724 1.000 13.07642 213 GLY A N 1
ATOM 1483 C CA . GLY A 1 185 ? 14.61626 0.60857 7.68232 1.000 13.93419 213 GLY A CA 1
ATOM 1484 C C . GLY A 1 185 ? 15.54978 0.33534 8.84156 1.000 15.90261 213 GLY A C 1
ATOM 1485 O O . GLY A 1 185 ? 16.46762 -0.47898 8.75216 1.000 17.86561 213 GLY A O 1
ATOM 1486 N N . TYR A 1 186 ? 15.28537 1.01592 9.96145 1.000 15.13826 214 TYR A N 1
ATOM 1487 C CA . TYR A 1 186 ? 16.11133 0.86661 11.15312 1.000 19.43130 214 TYR A CA 1
ATOM 1488 C C . TYR A 1 186 ? 15.20161 0.91235 12.36412 1.000 19.63328 214 TYR A C 1
ATOM 1489 O O . TYR A 1 186 ? 14.43948 1.86892 12.52126 1.000 19.28705 214 TYR A O 1
ATOM 1498 N N . GLN A 1 187 ? 15.26897 -0.12516 13.19019 1.000 19.20785 215 GLN A N 1
ATOM 1499 C CA . GLN A 1 187 ? 14.56987 -0.18567 14.47583 1.000 19.06870 215 GLN A CA 1
ATOM 1500 C C . GLN A 1 187 ? 13.13981 0.34601 14.36774 1.000 19.57740 215 GLN A C 1
ATOM 1501 O O . GLN A 1 187 ? 12.70431 1.20792 15.13804 1.000 20.97300 215 GLN A O 1
ATOM 1507 N N . SER A 1 188 ? 12.39816 -0.18454 13.39473 1.000 17.50946 216 SER A N 1
ATOM 1508 C CA . SER A 1 188 ? 11.09905 0.38205 13.06309 1.000 18.63404 216 SER A CA 1
ATOM 1509 C C . SER A 1 188 ? 10.25425 -0.62886 12.29828 1.000 18.20449 216 SER A C 1
ATOM 1510 O O . SER A 1 188 ? 10.68022 -1.75355 12.01189 1.000 17.11052 216 SER A O 1
ATOM 1513 N N . SER A 1 189 ? 9.04977 -0.19203 11.94968 1.000 16.99569 217 SER A N 1
ATOM 1514 C CA . SER A 1 189 ? 8.16652 -0.83538 10.99588 1.000 17.07561 217 SER A CA 1
ATOM 1515 C C . SER A 1 189 ? 7.834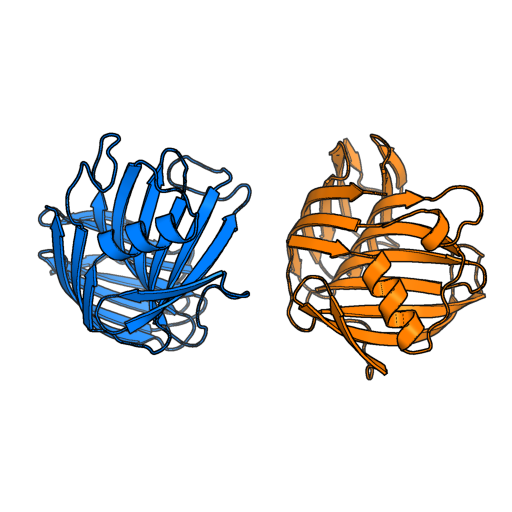77 0.14962 9.88236 1.000 15.02844 217 SER A C 1
ATOM 1516 O O . SER A 1 189 ? 8.04460 1.36231 10.00941 1.000 14.65857 217 SER A O 1
ATOM 1519 N N . GLY A 1 190 ? 7.30620 -0.37765 8.78770 1.000 15.23171 218 GLY A N 1
ATOM 1520 C CA . GLY A 1 190 ? 6.81689 0.47620 7.72655 1.000 14.35121 218 GLY A CA 1
ATOM 1521 C C . GLY A 1 190 ? 6.48330 -0.32457 6.49058 1.000 13.29726 218 GLY A C 1
ATOM 1522 O O . GLY A 1 190 ? 6.61506 -1.55805 6.45818 1.000 13.73771 218 GLY A O 1
ATOM 1523 N N . SER A 1 191 ? 6.01477 0.40594 5.48166 1.000 14.21767 219 SER A N 1
ATOM 1524 C CA . SER A 1 191 ? 5.77572 -0.13641 4.15624 1.000 15.09712 219 SER A CA 1
ATOM 1525 C C . SER A 1 191 ? 6.26151 0.86240 3.11604 1.000 12.44286 219 SER A C 1
ATOM 1526 O O . SER A 1 191 ? 6.34253 2.07164 3.37215 1.000 15.02367 219 SER A O 1
ATOM 1529 N N . ALA A 1 192 ? 6.60736 0.34091 1.94372 1.000 13.89443 220 ALA A N 1
ATOM 1530 C CA . ALA A 1 192 ? 7.06487 1.17907 0.84503 1.000 14.47523 220 ALA A CA 1
ATOM 1531 C C . ALA A 1 192 ? 6.79882 0.40285 -0.42986 1.000 15.42543 220 ALA A C 1
ATOM 1532 O O . ALA A 1 192 ? 7.36690 -0.67124 -0.62865 1.000 15.59540 220 ALA A O 1
ATOM 1534 N N . ASN A 1 193 ? 5.93635 0.91496 -1.27973 1.000 12.31385 221 ASN A N 1
ATOM 1535 C CA . ASN A 1 193 ? 5.69220 0.26266 -2.55173 1.000 10.78731 221 ASN A CA 1
ATOM 1536 C C . ASN A 1 193 ? 6.37709 1.07068 -3.64146 1.000 14.50274 221 ASN A C 1
ATOM 1537 O O . ASN A 1 193 ? 5.91887 2.15625 -4.00084 1.000 13.50539 221 ASN A O 1
ATOM 1542 N N . VAL A 1 194 ? 7.47951 0.53643 -4.15440 1.000 12.51662 222 VAL A N 1
ATOM 1543 C CA . VAL A 1 194 ? 8.15696 1.12714 -5.30220 1.000 12.98516 222 VAL A CA 1
ATOM 1544 C C . VAL A 1 194 ? 7.40721 0.66061 -6.54364 1.000 11.82735 222 VAL A C 1
ATOM 1545 O O . VAL A 1 194 ? 7.77320 -0.32826 -7.19192 1.000 14.48448 222 VAL A O 1
ATOM 1549 N N . TYR A 1 195 ? 6.32246 1.36743 -6.85949 1.000 13.50027 223 TYR A N 1
ATOM 1550 C CA . TYR A 1 195 ? 5.42693 0.97212 -7.93845 1.000 15.28580 223 TYR A CA 1
ATOM 1551 C C . TYR A 1 195 ? 5.92081 1.42045 -9.29853 1.000 14.32663 223 TYR A C 1
ATOM 1552 O O . TYR A 1 195 ? 5.40038 0.96014 -10.31946 1.000 16.67505 223 TYR A O 1
ATOM 1561 N N . LYS A 1 196 ? 6.92121 2.30103 -9.33660 1.000 13.93644 224 LYS A N 1
ATOM 1562 C CA . LYS A 1 196 ? 7.55473 2.67485 -10.58548 1.000 12.97147 224 LYS A CA 1
ATOM 1563 C C . LYS A 1 196 ? 9.04976 2.82047 -10.33046 1.000 12.89357 224 LYS A C 1
ATOM 1564 O O . LYS A 1 196 ? 9.45421 3.43695 -9.33707 1.000 14.20769 224 LYS A O 1
ATOM 1570 N N . ASN A 1 197 ? 9.85847 2.22962 -11.20738 1.000 14.00213 225 ASN A N 1
ATOM 1571 C CA . ASN A 1 197 ? 11.31840 2.30810 -11.07041 1.000 11.53692 225 ASN A CA 1
ATOM 1572 C C . ASN A 1 197 ? 11.89814 1.96905 -12.44664 1.000 12.57751 225 ASN A C 1
ATOM 1573 O O . ASN A 1 197 ? 12.19546 0.80818 -12.73391 1.000 14.87545 225 ASN A O 1
ATOM 1578 N N . ASN A 1 198 ? 12.04236 2.98842 -13.28056 1.000 13.48645 226 ASN A N 1
ATOM 1579 C CA . ASN A 1 198 ? 12.59252 2.82775 -14.62324 1.000 15.00311 226 ASN A CA 1
ATOM 1580 C C . ASN A 1 198 ? 14.02140 3.34765 -14.58269 1.000 13.77007 226 ASN A C 1
ATOM 1581 O O . ASN A 1 198 ? 14.25871 4.55906 -14.62533 1.000 14.88446 226 ASN A O 1
ATOM 1586 N N . MET A 1 199 ? 14.96937 2.42681 -14.51272 1.000 12.76648 227 MET A N 1
ATOM 1587 C CA . MET A 1 199 ? 16.37898 2.77287 -14.63287 1.000 15.16253 227 MET A CA 1
ATOM 1588 C C . MET A 1 199 ? 16.77299 2.89465 -16.09927 1.000 15.80332 227 MET A C 1
ATOM 1589 O O . MET A 1 199 ? 16.57220 1.95879 -16.87880 1.000 18.45343 227 MET A O 1
ATOM 1594 N N . THR A 1 200 ? 17.35580 4.02557 -16.47808 1.000 15.58808 228 THR A N 1
ATOM 1595 C CA . THR A 1 200 ? 17.85379 4.18396 -17.83616 1.000 17.94916 228 THR A CA 1
ATOM 1596 C C . THR A 1 200 ? 19.35045 4.43154 -17.78690 1.000 14.38796 228 THR A C 1
ATOM 1597 O O . THR A 1 200 ? 19.85746 5.10886 -16.88495 1.000 17.97555 228 THR A O 1
ATOM 1601 N N . ILE A 1 201 ? 20.04842 3.86254 -18.75743 1.000 13.45268 229 ILE A N 1
ATOM 1602 C CA . ILE A 1 201 ? 21.50548 3.90896 -18.82455 1.000 13.46236 229 ILE A CA 1
ATOM 1603 C C . ILE A 1 201 ? 21.87148 4.28727 -20.24690 1.000 17.35050 229 ILE A C 1
ATOM 1604 O O . ILE A 1 201 ? 21.49050 3.58677 -21.19160 1.000 19.28907 229 ILE A O 1
ATOM 1609 N N . GLY A 1 202 ? 22.55931 5.41490 -20.40553 1.000 18.33669 230 GLY A N 1
ATOM 1610 C CA . GLY A 1 202 ? 22.98543 5.86716 -21.72765 1.000 22.11739 230 GLY A CA 1
ATOM 1611 C C . GLY A 1 202 ? 21.85778 6.23555 -22.67693 1.000 26.16917 230 GLY A C 1
ATOM 1612 O O . GLY A 1 202 ? 20.69159 6.29086 -22.28822 1.000 29.78714 230 GLY A O 1
ATOM 1613 N N . THR B 1 2 ? 49.50422 -7.05217 22.41133 1.000 24.85882 30 THR B N 1
ATOM 1614 C CA . THR B 1 2 ? 49.44098 -7.53511 23.78317 1.000 24.20712 30 THR B CA 1
ATOM 1615 C C . THR B 1 2 ? 48.09401 -7.19928 24.38976 1.000 22.91272 30 THR B C 1
ATOM 1616 O O . THR B 1 2 ? 47.63147 -6.06979 24.26968 1.000 24.52715 30 THR B O 1
ATOM 1620 N N . THR B 1 3 ? 47.46993 -8.17339 25.04419 1.000 18.23058 31 THR B N 1
ATOM 1621 C CA . THR B 1 3 ? 46.19539 -7.98023 25.71918 1.000 16.94266 31 THR B CA 1
ATOM 1622 C C . THR B 1 3 ? 46.42243 -8.00310 27.22112 1.000 16.08825 31 THR B C 1
ATOM 1623 O O . THR B 1 3 ? 47.03696 -8.93695 27.73802 1.000 19.03224 31 THR B O 1
ATOM 1627 N N . LEU B 1 4 ? 45.90772 -6.99341 27.92301 1.000 14.94284 32 LEU B N 1
ATOM 1628 C CA . LEU B 1 4 ? 45.98685 -6.91212 29.37546 1.000 16.95778 32 LEU B CA 1
ATOM 1629 C C . LEU B 1 4 ? 44.61680 -7.19996 29.96569 1.000 16.21924 32 LEU B C 1
ATOM 1630 O O . LEU B 1 4 ? 43.60233 -6.72058 29.45684 1.000 16.00091 32 LEU B O 1
ATOM 1635 N N . TYR B 1 5 ? 44.58781 -8.01358 31.02243 1.000 16.75390 33 TYR B N 1
ATOM 1636 C CA . TYR B 1 5 ? 43.35414 -8.30555 31.73104 1.000 17.87924 33 TYR B CA 1
ATOM 1637 C C . TYR B 1 5 ? 43.29077 -7.70344 33.12279 1.000 17.07971 33 TYR B C 1
ATOM 1638 O O . TYR B 1 5 ? 42.20118 -7.65751 33.70601 1.000 23.68514 33 TYR B O 1
ATOM 1647 N N . GLU B 1 6 ? 44.41720 -7.27936 33.68153 1.000 17.97470 34 GLU B N 1
ATOM 1648 C CA . GLU B 1 6 ? 44.43263 -6.75087 35.03667 1.000 21.07817 34 GLU B CA 1
ATOM 1649 C C . GLU B 1 6 ? 45.09953 -5.38250 35.03927 1.000 20.87910 34 GLU B C 1
ATOM 1650 O O . GLU B 1 6 ? 45.72457 -4.96586 34.06068 1.000 21.37488 34 GLU B O 1
ATOM 1656 N N . ASN B 1 7 ? 44.93887 -4.68153 36.16362 1.000 20.67486 35 ASN B N 1
ATOM 1657 C CA . ASN B 1 7 ? 45.41989 -3.31037 36.28219 1.000 17.88994 35 ASN B CA 1
ATOM 1658 C C . ASN B 1 7 ? 46.87661 -3.22314 35.86888 1.000 19.51158 35 ASN B C 1
ATOM 1659 O O . ASN B 1 7 ? 47.69863 -4.03688 36.29736 1.000 20.72069 35 ASN B O 1
ATOM 1664 N N . LYS B 1 8 ? 47.19380 -2.22493 35.04598 1.000 19.41847 36 LYS B N 1
ATOM 1665 C CA . LYS B 1 8 ? 48.56267 -2.04437 34.59853 1.000 18.55114 36 LYS B CA 1
ATOM 1666 C C . LYS B 1 8 ? 48.73189 -0.66724 33.97892 1.000 20.62038 36 LYS B C 1
ATOM 1667 O O . LYS B 1 8 ? 47.82896 -0.14296 33.32771 1.000 20.30256 36 LYS B O 1
ATOM 1673 N N . THR B 1 9 ? 49.90970 -0.09907 34.18423 1.000 20.07781 37 THR B N 1
ATOM 1674 C CA . THR B 1 9 ? 50.34119 1.11662 33.51543 1.000 21.30815 37 THR B CA 1
ATOM 1675 C C . THR B 1 9 ? 51.66990 0.84473 32.82978 1.000 23.28788 37 THR B C 1
ATOM 1676 O O . THR B 1 9 ? 52.42981 -0.03951 33.23806 1.000 23.44221 37 THR B O 1
ATOM 1680 N N . GLY B 1 10 ? 51.94947 1.62161 31.79481 1.000 19.88135 38 GLY B N 1
ATOM 1681 C CA . GLY B 1 10 ? 53.17703 1.43024 31.04917 1.000 23.29493 38 GLY B CA 1
ATOM 1682 C C . GLY B 1 10 ? 53.22382 2.37632 29.87504 1.000 22.96586 38 GLY B C 1
ATOM 1683 O O . GLY B 1 10 ? 52.43090 3.31708 29.77852 1.000 24.27708 38 GLY B O 1
ATOM 1684 N N . THR B 1 11 ? 54.18124 2.12880 28.98497 1.000 24.50820 39 THR B N 1
ATOM 1685 C CA . THR B 1 11 ? 54.33521 2.91421 27.76998 1.000 24.99236 39 THR B CA 1
ATOM 1686 C C . THR B 1 11 ? 54.52308 1.98517 26.58223 1.000 24.68821 39 THR B C 1
ATOM 1687 O O . THR B 1 11 ? 55.26718 1.00082 26.66167 1.000 28.83848 39 THR B O 1
ATOM 1691 N N . GLU B 1 12 ? 53.85514 2.31028 25.47805 1.000 22.73586 40 GLU B N 1
ATOM 1692 C CA . GLU B 1 12 ? 54.05582 1.61941 24.20816 1.000 24.65499 40 GLU B CA 1
ATOM 1693 C C . GLU B 1 12 ? 54.18373 2.65501 23.10048 1.000 28.60886 40 GLU B C 1
ATOM 1694 O O . GLU B 1 12 ? 53.29226 3.48730 22.92521 1.000 24.79317 40 GLU B O 1
ATOM 1700 N N . ASP B 1 13 ? 55.29939 2.61481 22.36850 1.000 30.50218 41 ASP B N 1
ATOM 1701 C CA . ASP B 1 13 ? 55.51274 3.46897 21.19671 1.000 27.46323 41 ASP B CA 1
ATOM 1702 C C . ASP B 1 13 ? 55.35800 4.94898 21.53039 1.000 30.97668 41 ASP B C 1
ATOM 1703 O O . ASP B 1 13 ? 54.81319 5.72882 20.74485 1.000 33.21828 41 ASP B O 1
ATOM 1708 N N . GLY B 1 14 ? 55.83790 5.34208 22.70379 1.000 25.46359 42 GLY B N 1
ATOM 1709 C CA . GLY B 1 14 ? 55.73637 6.72318 23.11375 1.000 32.30913 42 GLY B CA 1
ATOM 1710 C C . GLY B 1 14 ? 54.42744 7.10939 23.76625 1.000 26.59861 42 GLY B C 1
ATOM 1711 O O . GLY B 1 14 ? 54.29912 8.25683 24.21816 1.000 29.12645 42 GLY B O 1
ATOM 1712 N N . TYR B 1 15 ? 53.45262 6.20339 23.83871 1.00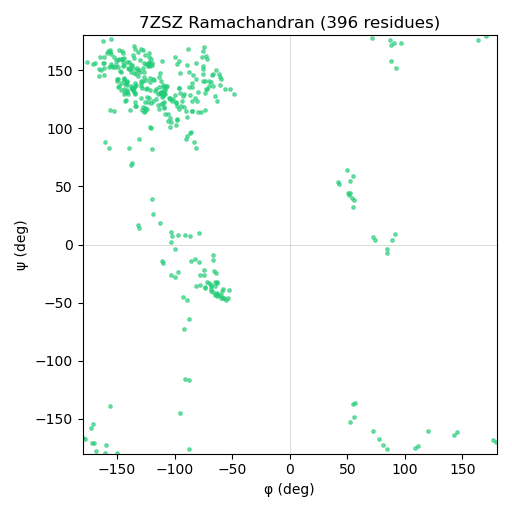0 23.71911 43 TYR B N 1
ATOM 1713 C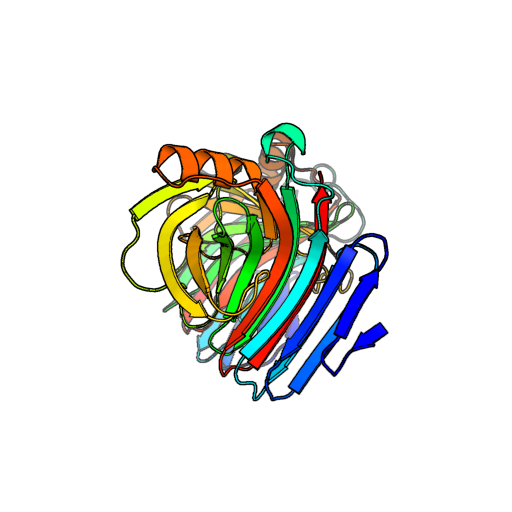 CA . TYR B 1 15 ? 52.17834 6.50352 24.48191 1.000 17.94784 43 TYR B CA 1
ATOM 1714 C C . TYR B 1 15 ? 52.10605 5.83463 25.84528 1.000 21.21634 43 TYR B C 1
ATOM 1715 O O . TYR B 1 15 ? 52.27435 4.61650 25.94934 1.000 22.66803 43 TYR B O 1
ATOM 1724 N N . ASP B 1 16 ? 51.82736 6.62285 26.88401 1.000 18.82648 44 ASP B N 1
ATOM 1725 C CA . ASP B 1 16 ? 51.53195 6.04083 28.18439 1.000 20.66855 44 ASP B CA 1
ATOM 1726 C C . ASP B 1 16 ? 50.14313 5.41759 28.13301 1.000 18.42133 44 ASP B C 1
ATOM 1727 O O . ASP B 1 16 ? 49.20198 6.03846 27.62761 1.000 21.75758 44 ASP B O 1
ATOM 1732 N N . TYR B 1 17 ? 50.01045 4.19697 28.64936 1.000 16.89874 45 TYR B N 1
ATOM 1733 C CA . TYR B 1 17 ? 48.73003 3.50405 28.67524 1.000 19.01881 45 TYR B CA 1
ATOM 1734 C C . TYR B 1 17 ? 48.36571 3.14020 30.10604 1.000 18.19564 45 TYR B C 1
ATOM 1735 O O . TYR B 1 17 ? 49.22776 2.99128 30.97908 1.000 20.14630 45 TYR B O 1
ATOM 1744 N N . GLU B 1 18 ? 47.06712 2.96847 30.33493 1.000 18.73357 46 GLU B N 1
ATOM 1745 C CA . GLU B 1 18 ? 46.59417 2.42895 31.59949 1.000 17.99473 46 GLU B CA 1
ATOM 1746 C C . GLU B 1 18 ? 45.30858 1.65665 31.36209 1.000 15.92221 46 GLU B C 1
ATOM 1747 O O . GLU B 1 18 ? 44.42746 2.10996 30.62842 1.000 14.64877 46 GLU B O 1
ATOM 1753 N N . LEU B 1 19 ? 45.22893 0.47224 31.97023 1.000 14.87369 47 LEU B N 1
ATOM 1754 C CA . LEU B 1 19 ? 43.98203 -0.22619 32.25499 1.000 15.26312 47 LEU B CA 1
ATOM 1755 C C . LEU B 1 19 ? 43.78869 -0.16358 33.76092 1.000 16.44763 47 LEU B C 1
ATOM 1756 O O . LEU B 1 19 ? 44.72516 -0.44596 34.51145 1.000 17.16181 47 LEU B O 1
ATOM 1761 N N . TRP B 1 20 ? 42.59017 0.20258 34.21107 1.000 15.90429 48 TRP B N 1
ATOM 1762 C CA . TRP B 1 20 ? 42.31547 0.14915 35.64210 1.000 17.62537 48 TRP B CA 1
ATOM 1763 C C . TRP B 1 20 ? 40.85903 -0.21734 35.87272 1.000 17.99792 48 TRP B C 1
ATOM 1764 O O . TRP B 1 20 ? 39.97057 0.27378 35.17952 1.000 17.00478 48 TRP B O 1
ATOM 1775 N N . LYS B 1 21 ? 40.62148 -1.08282 36.85639 1.000 19.03519 49 LYS B N 1
ATOM 1776 C CA . LYS B 1 21 ? 39.27401 -1.29707 37.36573 1.000 17.65330 49 LYS B CA 1
ATOM 1777 C C . LYS B 1 21 ? 39.36748 -1.60258 38.84842 1.000 19.30944 49 LYS B C 1
ATOM 1778 O O . LYS B 1 21 ? 40.35850 -2.16657 39.31459 1.000 22.08213 49 LYS B O 1
ATOM 1784 N N . ASP B 1 22 ? 38.34821 -1.19465 39.59873 1.000 21.08028 50 ASP B N 1
ATOM 1785 C CA . ASP B 1 22 ? 38.34500 -1.61728 40.99166 1.000 21.94820 50 ASP B CA 1
ATOM 1786 C C . ASP B 1 22 ? 37.88619 -3.06666 41.10996 1.000 26.26633 50 ASP B C 1
ATOM 1787 O O . ASP B 1 22 ? 38.41584 -3.82486 41.93314 1.000 26.48838 50 ASP B O 1
ATOM 1792 N N . SER B 1 23 ? 36.95435 -3.48282 40.25738 1.000 21.86428 51 SER B N 1
ATOM 1793 C CA . SER B 1 23 ? 36.51719 -4.86958 40.21563 1.000 25.23400 51 SER B CA 1
ATOM 1794 C C . SER B 1 23 ? 35.80852 -5.11719 38.89564 1.000 26.89907 51 SER B C 1
ATOM 1795 O O . SER B 1 23 ? 35.26900 -4.19305 38.27969 1.000 25.43104 51 SER B O 1
ATOM 1798 N N . GLY B 1 24 ? 35.79563 -6.37976 38.48256 1.000 25.33751 52 GLY B N 1
ATOM 1799 C CA . GLY B 1 24 ? 35.08001 -6.79924 37.29559 1.000 23.78927 52 GLY B CA 1
ATOM 1800 C C . GLY B 1 24 ? 36.02197 -7.22241 36.18228 1.000 20.81481 52 GLY B C 1
ATOM 1801 O O . GLY B 1 24 ? 37.23891 -7.31502 36.35511 1.000 24.59979 52 GLY B O 1
ATOM 1802 N N . ASN B 1 25 ? 35.42029 -7.48412 35.01951 1.000 19.17605 53 ASN B N 1
ATOM 1803 C CA . ASN B 1 25 ? 36.12732 -7.98385 33.84458 1.000 20.44333 53 ASN B CA 1
ATOM 1804 C C . ASN B 1 25 ? 36.57774 -6.83037 32.95299 1.000 21.63304 53 ASN B C 1
ATOM 1805 O O . ASN B 1 25 ? 35.76144 -5.98598 32.56581 1.000 19.82560 53 ASN B O 1
ATOM 1810 N N . THR B 1 26 ? 37.86823 -6.81753 32.60502 1.000 19.27440 54 THR B N 1
ATOM 1811 C CA . THR B 1 26 ? 38.43992 -5.83017 31.69545 1.000 19.95733 54 THR B CA 1
ATOM 1812 C C . THR B 1 26 ? 39.45705 -6.49025 30.77847 1.000 17.70980 54 THR B C 1
ATOM 1813 O O . THR B 1 26 ? 40.29810 -7.27481 31.23253 1.000 20.90834 54 THR B O 1
ATOM 1817 N N . SER B 1 27 ? 39.41766 -6.13161 29.49888 1.000 17.74370 55 SER B N 1
ATOM 1818 C CA . SER B 1 27 ? 40.49352 -6.49758 28.59131 1.000 15.74719 55 SER B CA 1
ATOM 1819 C C . SER B 1 27 ? 40.85649 -5.27654 27.76384 1.000 18.26249 55 SER B C 1
ATOM 1820 O O . SER B 1 27 ? 39.97131 -4.52641 27.34221 1.000 16.25472 55 SER B O 1
ATOM 1823 N N . MET B 1 28 ? 42.15390 -5.06726 27.55761 1.000 15.49789 56 MET B N 1
ATOM 1824 C CA . MET B 1 28 ? 42.65382 -3.93819 26.77226 1.000 16.09840 56 MET B CA 1
ATOM 1825 C C . MET B 1 28 ? 43.71471 -4.46233 25.81661 1.000 17.77677 56 MET B C 1
ATOM 1826 O O . MET B 1 28 ? 44.74439 -4.98523 26.25770 1.000 17.60383 56 MET B O 1
ATOM 1831 N N . ILE B 1 29 ? 43.48416 -4.30349 24.51830 1.000 15.70614 57 ILE B N 1
ATOM 1832 C CA . ILE B 1 29 ? 44.44619 -4.73319 23.51142 1.000 17.49746 57 ILE B CA 1
ATOM 1833 C C . ILE B 1 29 ? 45.31443 -3.53530 23.15193 1.000 18.71742 57 ILE B C 1
ATOM 1834 O O . ILE B 1 29 ? 44.80508 -2.50836 22.69246 1.000 17.32144 57 ILE B O 1
ATOM 1839 N N . LEU B 1 30 ? 46.61647 -3.65647 23.38792 1.000 15.83546 58 LEU B N 1
ATOM 1840 C CA . LEU B 1 30 ? 47.59877 -2.63763 23.02610 1.000 15.91575 58 LEU B CA 1
ATOM 1841 C C . LEU B 1 30 ? 48.07705 -2.92236 21.60257 1.000 20.50084 58 LEU B C 1
ATOM 1842 O O . LEU B 1 30 ? 48.78442 -3.90745 21.36606 1.000 22.95275 58 LEU B O 1
ATOM 1847 N N . ASN B 1 31 ? 47.68351 -2.06407 20.65968 1.000 18.97793 59 ASN B N 1
ATOM 1848 C CA . ASN B 1 31 ? 47.82392 -2.26988 19.22388 1.000 23.28128 59 ASN B CA 1
ATOM 1849 C C . ASN B 1 31 ? 48.96426 -1.47231 18.58915 1.000 22.89911 59 ASN B C 1
ATOM 1850 O O . ASN B 1 31 ? 49.03313 -1.39721 17.35944 1.000 21.97813 59 ASN B O 1
ATOM 1855 N N . GLY B 1 32 ? 49.83703 -0.86234 19.37983 1.000 19.77997 60 GLY B N 1
ATOM 1856 C CA . GLY B 1 32 ? 50.86289 0.00981 18.83764 1.000 20.98902 60 GLY B CA 1
ATOM 1857 C C . GLY B 1 32 ? 50.39264 1.45013 18.67923 1.000 20.04714 60 GLY B C 1
ATOM 1858 O O . GLY B 1 32 ? 49.20344 1.74751 18.58125 1.000 20.07020 60 GLY B O 1
ATOM 1859 N N . GLY B 1 33 ? 51.36128 2.35554 18.63946 1.000 17.25649 61 GLY B N 1
ATOM 1860 C CA . GLY B 1 33 ? 51.03747 3.76716 18.51263 1.000 16.44776 61 GLY B CA 1
ATOM 1861 C C . GLY B 1 33 ? 50.11516 4.22055 19.62998 1.000 16.85839 61 GLY B C 1
ATOM 1862 O O . GLY B 1 33 ? 50.28321 3.86556 20.80240 1.000 18.02353 61 GLY B O 1
ATOM 1863 N N . GLY B 1 34 ? 49.11115 5.00557 19.26330 1.000 16.74960 62 GLY B N 1
ATOM 1864 C CA . GLY B 1 34 ? 48.14877 5.44664 20.24692 1.000 15.07135 62 GLY B CA 1
ATOM 1865 C C . GLY B 1 34 ? 46.87648 4.63177 20.31876 1.000 16.79598 62 GLY B C 1
ATOM 1866 O O . GLY B 1 34 ? 45.95287 5.00823 21.04849 1.000 14.93859 62 GLY B O 1
ATOM 1867 N N . THR B 1 35 ? 46.80121 3.50887 19.61442 1.000 16.54630 63 THR B N 1
ATOM 1868 C CA . THR B 1 35 ? 45.54830 2.78890 19.46167 1.000 11.68175 63 THR B CA 1
ATOM 1869 C C . THR B 1 35 ? 45.41830 1.65531 20.47378 1.000 15.15434 63 THR B C 1
ATOM 1870 O O . THR B 1 35 ? 46.39621 1.17218 21.04987 1.000 14.48945 63 THR B O 1
ATOM 1874 N N . PHE B 1 36 ? 44.17044 1.26813 20.70821 1.000 13.54797 64 PHE B N 1
ATOM 1875 C CA . PHE B 1 36 ? 43.87058 0.21699 21.66912 1.000 15.08308 64 PHE B CA 1
ATOM 1876 C C . PHE B 1 36 ? 42.41463 -0.17850 21.50788 1.000 14.71038 64 PHE B C 1
ATOM 1877 O O . PHE B 1 36 ? 41.60344 0.59674 21.00390 1.000 15.67736 64 PHE B O 1
ATOM 1885 N N . SER B 1 37 ? 42.08786 -1.40480 21.92324 1.000 16.40041 65 SER B N 1
ATOM 1886 C CA . SER B 1 37 ? 40.69768 -1.83263 21.96548 1.000 15.67550 65 SER B CA 1
ATOM 1887 C C . SER B 1 37 ? 40.40918 -2.34086 23.36771 1.000 18.23517 65 SER B C 1
ATOM 1888 O O . SER B 1 37 ? 41.30171 -2.83875 24.05440 1.000 21.22625 65 SER B O 1
ATOM 1891 N N . CYS B 1 38 ? 39.17512 -2.17287 23.82204 1.000 14.79855 66 CYS B N 1
ATOM 1892 C CA . CYS B 1 38 ? 38.89850 -2.58757 25.18673 1.000 18.46558 66 CYS B CA 1
ATOM 1893 C C . CYS B 1 38 ? 37.49287 -3.15257 25.29603 1.000 15.13797 66 CYS B C 1
ATOM 1894 O O . CYS B 1 38 ? 36.60348 -2.85999 24.49354 1.000 15.46900 66 CYS B O 1
ATOM 1897 N N . GLN B 1 39 ? 37.30488 -3.97315 26.32095 1.000 16.12280 67 GLN B N 1
ATOM 1898 C CA . GLN B 1 39 ? 36.01620 -4.57747 26.61745 1.000 16.99642 67 GLN B CA 1
ATOM 1899 C C . GLN B 1 39 ? 35.88056 -4.65077 28.13111 1.000 15.49733 67 GLN B C 1
ATOM 1900 O O . GLN B 1 39 ? 36.86759 -4.86717 28.83830 1.000 16.34540 67 GLN B O 1
ATOM 1906 N N . TRP B 1 40 ? 34.66764 -4.42435 28.62799 1.000 14.72353 68 TRP B N 1
ATOM 1907 C CA . TRP B 1 40 ? 34.43250 -4.49253 30.06055 1.000 15.10103 68 TRP B CA 1
ATOM 1908 C C . TRP B 1 40 ? 33.04886 -5.07330 30.34095 1.000 13.75219 68 TRP B C 1
ATOM 1909 O O . TRP B 1 40 ? 32.13251 -4.97925 29.52641 1.000 15.91706 68 TRP B O 1
ATOM 1920 N N . SER B 1 41 ? 32.90707 -5.66209 31.52634 1.000 18.69068 69 SER B N 1
ATOM 1921 C CA . SER B 1 41 ? 31.61113 -6.16508 31.97399 1.000 21.30737 69 SER B CA 1
ATOM 1922 C C . SER B 1 41 ? 31.66965 -6.41091 33.47459 1.000 20.19417 69 SER B C 1
ATOM 1923 O O . SER B 1 41 ? 32.73193 -6.70892 34.02146 1.000 20.25987 69 SER B O 1
ATOM 1926 N N . ASN B 1 42 ? 30.51252 -6.26887 34.12817 1.000 19.84938 70 ASN B N 1
ATOM 1927 C CA . ASN B 1 42 ? 30.38025 -6.55039 35.55920 1.000 24.09576 70 ASN B CA 1
ATOM 1928 C C . ASN B 1 42 ? 31.40470 -5.76883 36.38396 1.000 23.28279 70 ASN B C 1
ATOM 1929 O O . ASN B 1 42 ? 31.98840 -6.27807 37.34576 1.000 27.48447 70 ASN B O 1
ATOM 1934 N N . ILE B 1 43 ? 31.62756 -4.51854 35.99981 1.000 22.39909 71 ILE B N 1
ATOM 1935 C CA . ILE B 1 43 ? 32.60099 -3.66005 36.65516 1.000 20.06407 71 ILE B CA 1
ATOM 1936 C C . ILE B 1 43 ? 31.87418 -2.74406 37.62145 1.000 22.74777 71 ILE B C 1
ATOM 1937 O O . ILE B 1 43 ? 30.67121 -2.51175 37.50976 1.000 25.89155 71 ILE B O 1
ATOM 1942 N N . ASN B 1 44 ? 32.63277 -2.18349 38.56164 1.000 22.33161 72 ASN B N 1
ATOM 1943 C CA . ASN B 1 44 ? 32.17195 -1.01493 39.31546 1.000 22.50433 72 ASN B CA 1
ATOM 1944 C C . ASN B 1 44 ? 32.65546 0.22874 38.57357 1.000 18.29451 72 ASN B C 1
ATOM 1945 O O . ASN B 1 44 ? 31.86183 0.92837 37.94092 1.000 22.30360 72 ASN B O 1
ATOM 1950 N N . ASN B 1 45 ? 33.95673 0.50442 38.63234 1.000 17.49699 73 ASN B N 1
ATOM 1951 C CA . ASN B 1 45 ? 34.57459 1.55882 37.83725 1.000 16.84159 73 ASN B CA 1
ATOM 1952 C C . ASN B 1 45 ? 35.66399 0.95743 36.96379 1.000 17.72231 73 ASN B C 1
ATOM 1953 O O . ASN B 1 45 ? 36.37201 0.03981 37.38529 1.000 18.41759 73 ASN B O 1
ATOM 1958 N N . CYS B 1 46 ? 35.80385 1.47160 35.74423 1.000 17.60458 74 CYS B N 1
ATOM 1959 C CA . CYS B 1 46 ? 36.95787 1.09368 34.93896 1.000 14.95183 74 CYS B CA 1
ATOM 1960 C C . CYS B 1 46 ? 37.33214 2.22112 33.99085 1.000 14.83865 74 CYS B C 1
ATOM 1961 O O . CYS B 1 46 ? 36.53286 3.11771 33.70396 1.000 15.69181 74 CYS B O 1
ATOM 1964 N N . LEU B 1 47 ? 38.58118 2.18319 33.53683 1.000 15.12098 75 LEU B N 1
ATOM 1965 C CA . LEU B 1 47 ? 39.08586 3.14721 32.57449 1.000 13.14279 75 LEU B CA 1
ATOM 1966 C C . LEU B 1 47 ? 40.11547 2.45444 31.69203 1.000 14.94375 75 LEU B C 1
ATOM 1967 O O . LEU B 1 47 ? 40.80923 1.53261 32.13601 1.000 13.56292 75 LEU B O 1
ATOM 1972 N N . PHE B 1 48 ? 40.20454 2.90494 30.43836 1.000 12.45119 76 PHE B N 1
ATOM 1973 C CA . PHE B 1 48 ? 41.23866 2.49882 29.49282 1.000 13.60221 76 PHE B CA 1
ATOM 1974 C C . PHE B 1 48 ? 41.73080 3.75279 28.79020 1.000 13.42860 76 PHE B C 1
ATOM 1975 O O . PHE B 1 48 ? 40.90440 4.53669 28.31668 1.000 13.84358 76 PHE B O 1
ATOM 1983 N N . ARG B 1 49 ? 43.04632 3.94284 28.67645 1.000 12.11699 77 ARG B N 1
ATOM 1984 C CA . ARG B 1 49 ? 43.49560 5.19095 28.07115 1.000 10.89335 77 ARG B CA 1
ATOM 1985 C C . ARG B 1 49 ? 44.88134 5.05887 27.45114 1.000 16.18709 77 ARG B C 1
ATOM 1986 O O . ARG B 1 49 ? 45.70000 4.24509 27.89062 1.000 14.33064 77 ARG B O 1
ATOM 1994 N N . LYS B 1 50 ? 45.14016 5.90541 26.44930 1.000 14.15662 78 LYS B N 1
ATOM 1995 C CA . LYS B 1 50 ? 46.48325 6.10208 25.90885 1.000 14.48543 78 LYS B CA 1
ATOM 1996 C C . LYS B 1 50 ? 46.71696 7.58461 25.67578 1.000 12.89827 78 LYS B C 1
ATOM 1997 O O . LYS B 1 50 ? 45.87533 8.26778 25.08238 1.000 14.19401 78 LYS B O 1
ATOM 2003 N N . GLY B 1 51 ? 47.87579 8.06569 26.08457 1.000 14.68348 79 GLY B N 1
ATOM 2004 C CA . GLY B 1 51 ? 48.14187 9.48422 25.99299 1.000 17.63014 79 GLY B CA 1
ATOM 2005 C C . GLY B 1 51 ? 49.58079 9.74344 26.35043 1.000 19.38248 79 GLY B C 1
ATOM 2006 O O . 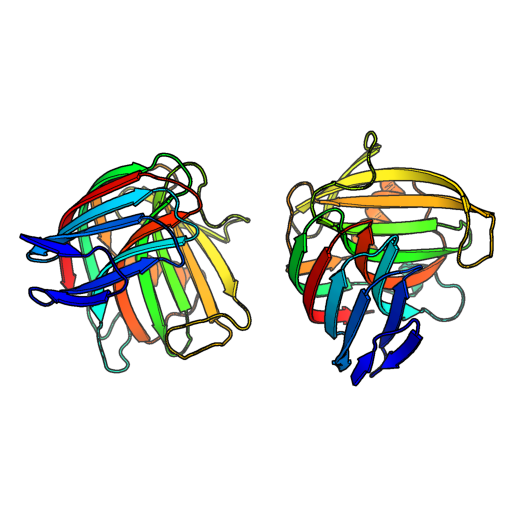GLY B 1 51 ? 50.42334 8.84925 26.26027 1.000 20.80502 79 GLY B O 1
ATOM 2007 N N . LYS B 1 52 ? 49.87159 10.97864 26.75160 1.000 16.46563 80 LYS B N 1
ATOM 2008 C CA . LYS B 1 52 ? 51.23296 11.33187 27.13407 1.000 19.05561 80 LYS B CA 1
ATOM 2009 C C . LYS B 1 52 ? 51.23067 12.21661 28.36998 1.000 20.34342 80 LYS B C 1
ATOM 2010 O O . LYS B 1 52 ? 50.28577 12.96987 28.62251 1.000 20.03989 80 LYS B O 1
ATOM 2016 N N . LYS B 1 53 ? 52.31133 12.10445 29.13718 1.000 20.35109 81 LYS B N 1
ATOM 2017 C CA . LYS B 1 53 ? 52.56690 12.94444 30.29718 1.000 23.96493 81 LYS B CA 1
ATOM 2018 C C . LYS B 1 53 ? 53.61848 13.96588 29.89906 1.000 26.44670 81 LYS B C 1
ATOM 2019 O O . LYS B 1 53 ? 54.67576 13.59864 29.37605 1.000 30.07028 81 LYS B O 1
ATOM 2025 N N . PHE B 1 54 ? 53.30843 15.24020 30.09645 1.000 25.99893 82 PHE B N 1
ATOM 2026 C CA . PHE B 1 54 ? 54.20990 16.30852 29.70172 1.000 27.57559 82 PHE B CA 1
ATOM 2027 C C . PHE B 1 54 ? 55.29523 16.50097 30.75175 1.000 32.14650 82 PHE B C 1
ATOM 2028 O O . PHE B 1 54 ? 55.05115 16.36929 31.95486 1.000 35.03979 82 PHE B O 1
ATOM 2036 N N . GLY B 1 55 ? 56.50379 16.78389 30.28750 1.000 38.36223 83 GLY B N 1
ATOM 2037 C CA . GLY B 1 55 ? 57.60862 16.99162 31.19424 1.000 36.23935 83 GLY B CA 1
ATOM 2038 C C . GLY B 1 55 ? 57.54578 18.33807 31.88956 1.000 35.16206 83 GLY B C 1
ATOM 2039 O O . GLY B 1 55 ? 56.78974 19.23416 31.51458 1.000 33.43468 83 GLY B O 1
ATOM 2040 N N . GLY B 1 56 ? 58.37069 18.46580 32.92440 1.000 37.10942 84 GLY B N 1
ATOM 2041 C CA . GLY B 1 56 ? 58.49195 19.68730 33.68592 1.000 33.41702 84 GLY B CA 1
ATOM 2042 C C . GLY B 1 56 ? 57.15355 20.14305 34.23214 1.000 35.11177 84 GLY B C 1
ATOM 2043 O O . GLY B 1 56 ? 56.26359 19.34484 34.53900 1.000 37.44614 84 GLY B O 1
ATOM 2044 N N . ASN B 1 57 ? 57.01013 21.45992 34.35187 1.000 36.54944 85 ASN B N 1
ATOM 2045 C CA . ASN B 1 57 ? 55.75897 22.10061 34.75479 1.000 33.76681 85 ASN B CA 1
ATOM 2046 C C . ASN B 1 57 ? 55.51323 23.20644 33.73515 1.000 33.67452 85 ASN B C 1
ATOM 2047 O O . ASN B 1 57 ? 55.97169 24.33869 33.91689 1.000 36.64432 85 ASN B O 1
ATOM 2052 N N . GLN B 1 58 ? 54.79554 22.87843 32.66260 1.000 26.18344 86 GLN B N 1
ATOM 2053 C CA . GLN B 1 58 ? 54.67062 23.75804 31.51310 1.000 26.94286 86 GLN B CA 1
ATOM 2054 C C . GLN B 1 58 ? 53.22667 24.17306 31.29780 1.000 24.50701 86 GLN B C 1
ATOM 2055 O O . GLN B 1 58 ? 52.30435 23.36195 31.43750 1.000 22.77824 86 GLN B O 1
ATOM 2061 N N . SER B 1 59 ? 53.04588 25.42861 30.90818 1.000 21.58850 87 SER B N 1
ATOM 2062 C CA . SER B 1 59 ? 51.73269 25.91245 30.53259 1.000 20.66987 87 SER B CA 1
ATOM 2063 C C . SER B 1 59 ? 51.33725 25.33833 29.18254 1.000 22.55105 87 SER B C 1
ATOM 2064 O O . SER B 1 59 ? 52.17524 24.87153 28.40326 1.000 24.28797 87 SER B O 1
ATOM 2067 N N . TYR B 1 60 ? 50.03709 25.38991 28.88904 1.000 21.71266 88 TYR B N 1
ATOM 2068 C CA . TYR B 1 60 ? 49.60954 24.92690 27.57938 1.000 21.34304 88 TYR B CA 1
ATOM 2069 C C . TYR B 1 60 ? 50.19619 25.79385 26.46958 1.000 22.34652 88 TYR B C 1
ATOM 2070 O O . TYR B 1 60 ? 50.37515 25.32143 25.34179 1.000 23.36784 88 TYR B O 1
ATOM 2079 N N . GLN B 1 61 ? 50.54756 27.04530 26.77142 1.000 22.59732 89 GLN B N 1
ATOM 2080 C CA . GLN B 1 61 ? 51.15748 27.88355 25.74319 1.000 24.34605 89 GLN B CA 1
ATOM 2081 C C . GLN B 1 61 ? 52.60066 27.46859 25.47013 1.000 20.39640 89 GLN B C 1
ATOM 2082 O O . GLN B 1 61 ? 53.04802 27.50600 24.31644 1.000 23.11553 89 GLN B O 1
ATOM 2088 N N . GLN B 1 62 ? 53.34251 27.06305 26.50748 1.000 24.22663 90 GLN B N 1
ATOM 2089 C CA . GLN B 1 62 ? 54.70277 26.57210 26.28537 1.000 25.33545 90 GLN B CA 1
ATOM 2090 C C . GLN B 1 62 ? 54.70595 25.23960 25.55050 1.000 26.66847 90 GLN B C 1
ATOM 2091 O O . GLN B 1 62 ? 55.55471 25.00993 24.68107 1.000 25.85573 90 GLN B O 1
ATOM 2097 N N . ILE B 1 63 ? 53.78068 24.33981 25.89782 1.000 22.87071 91 ILE B N 1
ATOM 2098 C CA . ILE B 1 63 ? 53.77597 23.01727 25.28326 1.000 23.81178 91 ILE B CA 1
ATOM 2099 C C . ILE B 1 63 ? 53.51547 23.11425 23.78785 1.000 23.92153 91 ILE B C 1
ATOM 2100 O O . ILE B 1 63 ? 54.06882 22.33538 22.99875 1.000 25.27084 91 ILE B O 1
ATOM 2105 N N . GLY B 1 64 ? 52.71404 24.08428 23.36489 1.000 24.09004 92 GLY B N 1
ATOM 2106 C CA . GLY B 1 64 ? 52.20019 24.10905 22.01490 1.000 25.05604 92 GLY B CA 1
ATOM 2107 C C . GLY B 1 64 ? 50.87736 23.37411 21.92466 1.000 23.79132 92 GLY B C 1
ATOM 2108 O O . GLY B 1 64 ? 50.40887 22.74435 22.87734 1.000 24.53617 92 GLY B O 1
ATOM 2109 N N . ASN B 1 65 ? 50.26589 23.45851 20.74668 1.000 21.43220 93 ASN B N 1
ATOM 2110 C CA . ASN B 1 65 ? 48.93683 22.89707 20.56211 1.000 21.39606 93 ASN B CA 1
ATOM 2111 C C . ASN B 1 65 ? 48.91436 21.41792 20.91367 1.000 22.02577 93 ASN B C 1
ATOM 2112 O O . ASN B 1 65 ? 49.77932 20.64631 20.49202 1.000 21.32461 93 ASN B O 1
ATOM 2117 N N . ILE B 1 66 ? 47.90521 21.02841 21.68260 1.000 19.59901 94 ILE B N 1
ATOM 2118 C CA . ILE B 1 66 ? 47.62641 19.63218 21.99199 1.000 18.12064 94 ILE B CA 1
ATOM 2119 C C . ILE B 1 66 ? 46.34526 19.26543 21.25747 1.000 16.65542 94 ILE B C 1
ATOM 2120 O O . ILE B 1 66 ? 45.30782 19.90658 21.46546 1.000 16.89075 94 ILE B O 1
ATOM 2125 N N . SER B 1 67 ? 46.41658 18.24753 20.38394 1.000 18.11432 95 SER B N 1
ATOM 2126 C CA . SER B 1 67 ? 45.26118 17.77481 19.63251 1.000 16.44538 95 SER B CA 1
ATOM 2127 C C . SER B 1 67 ? 45.25915 16.25422 19.55943 1.000 16.79807 95 SER B C 1
ATOM 2128 O O . SER B 1 67 ? 46.31816 15.62059 19.58975 1.000 18.14965 95 SER B O 1
ATOM 2131 N N . PHE B 1 68 ? 44.05111 15.68320 19.45856 1.000 14.98088 96 PHE B N 1
ATOM 2132 C CA . PHE B 1 68 ? 43.84683 14.25186 19.23716 1.000 18.59535 96 PHE B CA 1
ATOM 2133 C C . PHE B 1 68 ? 42.99996 14.06817 17.98602 1.000 17.51237 96 PHE B C 1
ATOM 2134 O O . PHE B 1 68 ? 41.83992 14.49106 17.95649 1.000 17.58042 96 PHE B O 1
ATOM 2142 N N . ASP B 1 69 ? 43.57519 13.42688 16.96026 1.000 16.23261 97 ASP B N 1
ATOM 2143 C CA . ASP B 1 69 ? 42.85427 12.99935 15.76421 1.000 18.43258 97 ASP B CA 1
ATOM 2144 C C . ASP B 1 69 ? 42.52200 11.52797 15.95030 1.000 17.67618 97 ASP B C 1
ATOM 2145 O O . ASP B 1 69 ? 43.41534 10.67881 15.88073 1.000 16.48378 97 ASP B O 1
ATOM 2150 N N . TYR B 1 70 ? 41.25200 11.21729 16.19518 1.000 14.00001 98 TYR B N 1
ATOM 2151 C CA . TYR B 1 70 ? 40.91513 9.88643 16.68886 1.000 14.06478 98 TYR B CA 1
ATOM 2152 C C . TYR B 1 70 ? 39.69995 9.32018 15.96457 1.000 15.73036 98 TYR B C 1
ATOM 2153 O O . TYR B 1 70 ? 38.90896 10.03579 15.34104 1.000 16.50869 98 TYR B O 1
ATOM 2162 N N . GLY B 1 71 ? 39.53802 8.00759 16.09178 1.000 13.53897 99 GLY B N 1
ATOM 2163 C CA . GLY B 1 71 ? 38.30796 7.34618 15.72034 1.000 14.26099 99 GLY B CA 1
ATOM 2164 C C . GLY B 1 71 ? 38.09043 6.11279 16.57055 1.000 15.27872 99 GLY B C 1
ATOM 2165 O O . GLY B 1 71 ? 39.04427 5.39213 16.88888 1.000 13.50515 99 GLY B O 1
ATOM 2166 N N . CYS B 1 72 ? 36.83725 5.85362 16.93562 1.000 13.40453 100 CYS B N 1
ATOM 2167 C CA . CYS B 1 72 ? 36.51674 4.78438 17.86683 1.000 13.29007 100 CYS B CA 1
ATOM 2168 C C . CYS B 1 72 ? 35.21715 4.12587 17.44617 1.000 16.81511 100 CYS B C 1
ATOM 2169 O O . CYS B 1 72 ? 34.22042 4.80904 17.19057 1.000 17.31573 100 CYS B O 1
ATOM 2172 N N . ASP B 1 73 ? 35.24076 2.79756 17.38446 1.000 15.32650 101 ASP B N 1
ATOM 2173 C CA . ASP B 1 73 ? 34.03952 1.98200 17.26566 1.000 15.79782 101 ASP B CA 1
ATOM 2174 C C . ASP B 1 73 ? 33.53327 1.77685 18.68637 1.000 15.04470 101 ASP B C 1
ATOM 2175 O O . ASP B 1 73 ? 34.02027 0.90609 19.41035 1.000 15.14397 101 ASP B O 1
ATOM 2180 N N . TYR B 1 74 ? 32.56819 2.60052 19.09446 1.000 13.22857 102 TYR B N 1
ATOM 2181 C CA . TYR B 1 74 ? 32.20943 2.78749 20.49922 1.000 14.33890 102 TYR B CA 1
ATOM 2182 C C . TYR B 1 74 ? 30.84698 2.16174 20.77627 1.000 16.32346 102 TYR B C 1
ATOM 2183 O O . TYR B 1 74 ? 29.84362 2.58394 20.19448 1.000 18.94613 102 TYR B O 1
ATOM 2192 N N . HIS B 1 75 ? 30.80834 1.15875 21.65833 1.000 15.82264 103 HIS B N 1
ATOM 2193 C CA . HIS B 1 75 ? 29.59119 0.38192 21.91456 1.000 18.08944 103 HIS B CA 1
ATOM 2194 C C . HIS B 1 75 ? 29.39853 0.13445 23.40560 1.000 18.99346 103 HIS B C 1
ATOM 2195 O O . HIS B 1 75 ? 29.52571 -0.99813 23.89476 1.000 16.68291 103 HIS B O 1
ATOM 2202 N N . PRO B 1 76 ? 29.06554 1.18192 24.16253 1.000 16.47233 104 PRO B N 1
ATOM 2203 C CA . PRO B 1 76 ? 28.75491 0.99455 25.57771 1.000 17.41786 104 PRO B CA 1
ATOM 2204 C C . PRO B 1 76 ? 27.38164 0.37283 25.75072 1.000 16.74951 104 PRO B C 1
ATOM 2205 O O . PRO B 1 76 ? 26.45432 0.63770 24.98554 1.000 20.98645 104 PRO B O 1
ATOM 2209 N N . ASN B 1 77 ? 27.25741 -0.44561 26.78948 1.000 19.22573 105 ASN B N 1
ATOM 2210 C CA . ASN B 1 77 ? 25.97160 -0.94975 27.27801 1.000 22.95688 105 ASN B CA 1
ATOM 2211 C C . ASN B 1 77 ? 25.82673 -0.46287 28.71295 1.000 21.63701 105 ASN B C 1
ATOM 2212 O O . ASN B 1 77 ? 26.10391 -1.19424 29.66283 1.000 26.47718 105 ASN B O 1
ATOM 2217 N N . GLY B 1 78 ? 25.38690 0.77956 28.86446 1.000 21.39162 106 GLY B N 1
ATOM 2218 C CA . GLY B 1 78 ? 25.22550 1.35780 30.18433 1.000 18.79005 106 GLY B CA 1
ATOM 2219 C C . GLY B 1 78 ? 26.09683 2.58584 30.32965 1.000 19.64118 106 GLY B C 1
ATOM 2220 O O . GLY B 1 78 ? 26.52685 3.15261 29.32079 1.000 20.57813 106 GLY B O 1
ATOM 2221 N N . ASN B 1 79 ? 26.36507 2.99246 31.56907 1.000 16.20963 107 ASN B N 1
ATOM 2222 C CA . ASN B 1 79 ? 27.12266 4.21469 31.82143 1.000 17.73600 107 ASN B CA 1
ATOM 2223 C C . ASN B 1 79 ? 28.54998 4.08858 31.31451 1.000 19.23053 107 ASN B C 1
ATOM 2224 O O . ASN B 1 79 ? 29.28285 3.17516 31.70432 1.000 15.94969 107 ASN B O 1
ATOM 2229 N N . SER B 1 80 ? 28.96463 5.06057 30.51146 1.000 15.55130 108 SER B N 1
ATOM 2230 C CA . SER B 1 80 ? 30.29103 5.07220 29.90811 1.000 13.62292 108 SER B CA 1
ATOM 2231 C C . SER B 1 80 ? 30.47787 6.42892 29.25054 1.000 13.83205 108 SER B C 1
ATOM 2232 O O . SER B 1 80 ? 29.50310 7.09850 28.90397 1.000 14.69595 108 SER B O 1
ATOM 2235 N N . TYR B 1 81 ? 31.73212 6.84513 29.09265 1.000 13.40530 109 TYR B N 1
ATOM 2236 C CA . TYR B 1 81 ? 31.98742 7.97447 28.20432 1.000 13.04984 109 TYR B CA 1
ATOM 2237 C C . TYR B 1 81 ? 33.32688 7.79212 27.49634 1.000 14.12168 109 TYR B C 1
ATOM 2238 O O . TYR B 1 81 ? 34.18761 7.00337 27.90960 1.000 12.77902 109 TYR B O 1
ATOM 2247 N N . LEU B 1 82 ? 33.44252 8.51241 26.38221 1.000 11.62603 110 LEU B N 1
ATOM 2248 C CA . LEU B 1 82 ? 34.60610 8.54558 25.50941 1.000 14.05786 110 LEU B CA 1
ATOM 2249 C C . LEU B 1 82 ? 35.08386 9.98607 25.47933 1.000 14.08863 110 LEU B C 1
ATOM 2250 O O . LEU B 1 82 ? 34.32080 10.88275 25.10968 1.000 13.63400 110 LEU B O 1
ATOM 2255 N N . CYS B 1 83 ? 36.33225 10.22287 25.87076 1.000 12.27611 111 CYS B N 1
ATOM 2256 C CA . CYS B 1 83 ? 36.73424 11.60155 26.10786 1.000 11.47859 111 CYS B CA 1
ATOM 2257 C C . CYS B 1 83 ? 38.24570 11.72770 26.01449 1.000 14.39484 111 CYS B C 1
ATOM 2258 O O . CYS B 1 83 ? 38.97614 10.73423 26.01553 1.000 14.35202 111 CYS B O 1
ATOM 2261 N N . VAL B 1 84 ? 38.71756 12.98606 25.92812 1.000 10.61431 112 VAL B N 1
ATOM 2262 C CA . VAL B 1 84 ? 40.08131 13.30499 26.32597 1.000 11.91307 112 VAL B CA 1
ATOM 2263 C C . VAL B 1 84 ? 40.07132 13.60099 27.81728 1.000 10.92214 112 VAL B C 1
ATOM 2264 O O . VAL B 1 84 ? 39.18020 14.28572 28.31286 1.000 14.79946 112 VAL B O 1
ATOM 2268 N N . TYR B 1 85 ? 41.04720 13.05477 28.53438 1.000 12.01574 113 TYR B N 1
ATOM 2269 C CA . TYR B 1 85 ? 41.13359 13.09037 29.98430 1.000 11.49356 113 TYR B CA 1
ATOM 2270 C C . TYR B 1 85 ? 42.51890 13.57917 30.35922 1.000 13.98202 113 TYR B C 1
ATOM 2271 O O . TYR B 1 85 ? 43.51032 13.16783 29.74499 1.000 15.31129 113 TYR B O 1
ATOM 2280 N N . GLY B 1 86 ? 42.60030 14.42749 31.37453 1.000 11.74584 114 GLY B N 1
ATOM 2281 C CA . GLY B 1 86 ? 43.91012 14.80868 31.85850 1.000 13.81371 114 GLY B CA 1
ATOM 2282 C C . GLY B 1 86 ? 43.86041 15.57398 33.16038 1.000 14.82726 114 GLY B C 1
ATOM 2283 O O . GLY B 1 86 ? 42.81285 15.70211 33.79832 1.000 13.78683 114 GLY B O 1
ATOM 2284 N N . TRP B 1 87 ? 45.02783 16.10095 33.52803 1.000 15.16130 115 TRP B N 1
ATOM 2285 C CA . TRP B 1 87 ? 45.20061 16.86177 34.75543 1.000 14.49946 115 TRP B CA 1
ATOM 2286 C C . TRP B 1 87 ? 46.02995 18.10647 34.48985 1.000 14.80853 115 TRP B C 1
ATOM 2287 O O . TRP B 1 87 ? 46.88560 18.12317 33.59687 1.000 17.29948 115 TRP B O 1
ATOM 2298 N N . THR B 1 88 ? 45.77937 19.13386 35.30087 1.000 16.77980 116 THR B N 1
ATOM 2299 C CA . THR B 1 88 ? 46.68774 20.25874 35.45921 1.000 16.75237 116 THR B CA 1
ATOM 2300 C C . THR B 1 88 ? 47.07024 20.36028 36.92524 1.000 18.73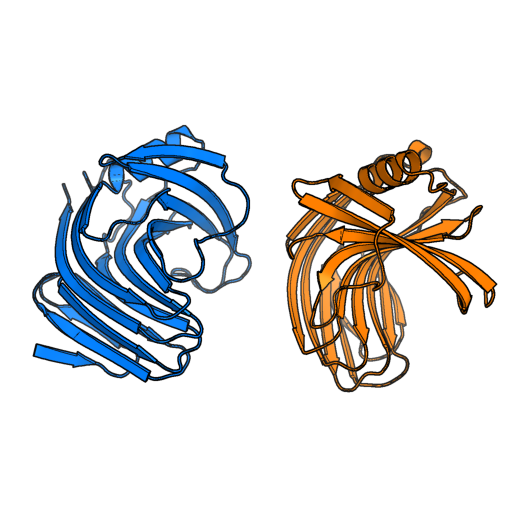744 116 THR B C 1
ATOM 2301 O O . THR B 1 88 ? 46.39593 19.80922 37.79390 1.000 16.54573 116 THR B O 1
ATOM 2305 N N . THR B 1 89 ? 48.16524 21.07421 37.19307 1.000 19.14501 117 THR B N 1
ATOM 2306 C CA . THR B 1 89 ? 48.57393 21.40237 38.55239 1.000 23.24148 117 THR B CA 1
ATOM 2307 C C . THR B 1 89 ? 48.68187 22.91341 38.67475 1.000 21.65498 117 THR B C 1
ATOM 2308 O O . THR B 1 89 ? 48.88447 23.61082 37.67708 1.000 19.76435 117 THR B O 1
ATOM 2312 N N . SER B 1 90 ? 48.51846 23.40969 39.89885 1.000 22.02823 118 SER B N 1
ATOM 2313 C CA . SER B 1 90 ? 48.62598 24.83239 40.20650 1.000 22.93252 118 SER B CA 1
ATOM 2314 C C . SER B 1 90 ? 47.80733 25.72546 39.26785 1.000 21.36117 118 SER B C 1
ATOM 2315 O O . SER B 1 90 ? 48.36609 26.57877 38.57331 1.000 21.40530 118 SER B O 1
ATOM 2318 N N . PRO B 1 91 ? 46.46847 25.60523 39.27140 1.000 21.61537 119 PRO B N 1
ATOM 2319 C CA . PRO B 1 91 ? 45.61019 24.79330 40.14315 1.000 21.42523 119 PRO B CA 1
ATOM 2320 C C . PRO B 1 91 ? 45.48320 23.33011 39.74163 1.000 20.30731 119 PRO B C 1
ATOM 2321 O O . PRO B 1 91 ? 45.65726 22.96988 38.57759 1.000 20.22805 119 PRO B O 1
ATOM 2325 N N . LEU B 1 92 ? 45.16025 22.48709 40.71619 1.000 20.29486 120 LEU B N 1
ATOM 2326 C CA . LEU B 1 92 ? 44.91171 21.06899 40.48333 1.000 17.79573 120 LEU B CA 1
ATOM 2327 C C . LEU B 1 92 ? 43.51980 20.89971 39.88420 1.000 17.83497 120 LEU B C 1
ATOM 2328 O O . LEU B 1 92 ? 42.51215 21.18561 40.54256 1.000 19.80712 120 LEU B O 1
ATOM 2333 N N . VAL B 1 93 ? 43.45975 20.43600 38.63460 1.000 17.18250 121 VAL B N 1
ATOM 2334 C CA . VAL B 1 93 ? 42.20841 20.26801 37.90697 1.000 16.05948 121 VAL B CA 1
ATOM 2335 C C . VAL B 1 93 ? 42.23719 18.92777 37.18314 1.000 16.09429 121 VAL B C 1
ATOM 2336 O O . VAL B 1 93 ? 43.22345 18.59800 36.51682 1.000 17.86805 121 VAL B O 1
ATOM 2340 N N . GLU B 1 94 ? 41.15129 18.16817 37.28962 1.000 13.43233 122 GLU B N 1
ATOM 2341 C CA . GLU B 1 94 ? 40.93009 16.98803 36.46427 1.000 14.93867 122 GLU B CA 1
ATOM 2342 C C . GLU B 1 94 ? 40.00317 17.39799 35.33424 1.000 14.78509 122 GLU B C 1
ATOM 2343 O O . GLU B 1 94 ? 38.90018 17.87980 35.59236 1.000 15.34187 122 GLU B O 1
ATOM 2349 N N . PHE B 1 95 ? 40.43464 17.22634 34.08600 1.000 11.21412 123 PHE B N 1
ATOM 2350 C CA . PHE B 1 95 ? 39.63856 17.75159 32.98771 1.000 12.52896 123 PHE B CA 1
ATOM 2351 C C . PHE B 1 95 ? 39.24242 16.67967 31.98146 1.000 13.80570 123 PHE B C 1
ATOM 2352 O O . PHE B 1 95 ? 39.89126 15.63270 31.85389 1.000 12.25390 123 PHE B O 1
ATOM 2360 N N . TYR B 1 96 ? 38.13850 16.96622 31.28817 1.000 12.20013 124 TYR B N 1
ATOM 2361 C CA . TYR B 1 96 ? 37.42555 16.02835 30.43567 1.000 11.92384 124 TYR B CA 1
ATOM 2362 C C . TYR B 1 96 ? 36.88461 16.76659 29.22595 1.000 12.76480 124 TYR B C 1
ATOM 2363 O O . TYR B 1 96 ? 36.22064 17.80148 29.37861 1.000 14.84792 124 TYR B O 1
ATOM 2372 N N . ILE B 1 97 ? 37.13959 16.23722 28.03870 1.000 11.77433 125 ILE B N 1
ATOM 2373 C CA . ILE B 1 97 ? 36.49574 16.70772 26.82454 1.000 12.22693 125 ILE B CA 1
ATOM 2374 C C . ILE B 1 97 ? 35.74958 15.50795 26.25187 1.000 10.91806 125 ILE B C 1
ATOM 2375 O O . ILE B 1 97 ? 36.35254 14.64415 25.60646 1.000 12.30861 125 ILE B O 1
ATOM 2380 N N . VAL B 1 98 ? 34.44340 15.44916 26.48051 1.000 11.04166 126 VAL B N 1
ATOM 2381 C CA . VAL B 1 98 ? 33.64054 14.25149 26.25298 1.000 12.29451 126 VAL B CA 1
ATOM 2382 C C . VAL B 1 98 ? 32.95569 14.35866 24.89414 1.000 13.44561 126 VAL B C 1
ATOM 2383 O O . VAL B 1 98 ? 32.14864 15.27388 24.66988 1.000 15.24196 126 VAL B O 1
ATOM 2387 N N . ASP B 1 99 ? 33.24909 13.42138 23.98865 1.000 13.94847 127 ASP B N 1
ATOM 2388 C CA . ASP B 1 99 ? 32.60926 13.41309 22.67490 1.000 14.06505 127 ASP B CA 1
ATOM 2389 C C . ASP B 1 99 ? 31.45989 12.42076 22.55925 1.000 13.37894 127 ASP B C 1
ATOM 2390 O O . ASP B 1 99 ? 30.54189 12.64545 21.75883 1.000 16.25443 127 ASP B O 1
ATOM 2395 N N . SER B 1 100 ? 31.47206 11.32321 23.31342 1.000 13.33727 128 SER B N 1
ATOM 2396 C CA . SER B 1 100 ? 30.32799 10.41970 23.32041 1.000 15.12808 128 SER B CA 1
ATOM 2397 C C . SER B 1 100 ? 30.14641 9.80489 24.70482 1.000 15.74247 128 SER B C 1
ATOM 2398 O O . SER B 1 100 ? 31.02568 9.87922 25.57009 1.000 13.88336 128 SER B O 1
ATOM 2401 N N . TRP B 1 101 ? 28.98431 9.18766 24.90649 1.000 16.84809 129 TRP B N 1
ATOM 2402 C CA . TRP B 1 101 ? 28.65412 8.60154 26.20135 1.000 16.06734 129 TRP B CA 1
ATOM 2403 C C . TRP B 1 101 ? 27.61873 7.50372 25.99543 1.000 18.89992 129 TRP B C 1
ATOM 2404 O O . TRP B 1 101 ? 27.02005 7.37827 24.92471 1.000 18.85463 129 TRP B O 1
ATOM 2415 N N . GLY B 1 102 ? 27.43986 6.69214 27.03227 1.000 15.57967 130 GLY B N 1
ATOM 2416 C CA . GLY B 1 102 ? 26.44212 5.63304 27.01173 1.000 18.40587 130 GLY B CA 1
ATOM 2417 C C . GLY B 1 102 ? 25.07681 6.11020 27.46617 1.000 26.63961 130 GLY B C 1
ATOM 2418 O O . GLY B 1 102 ? 24.46622 6.98117 26.83826 1.000 28.03588 130 GLY B O 1
ATOM 2419 N N . SER B 1 103 ? 24.59470 5.55128 28.56842 1.000 25.38255 131 SER B N 1
ATOM 2420 C CA . SER B 1 103 ? 23.23503 5.78336 29.03610 1.000 23.08817 131 SER B CA 1
ATOM 2421 C C . SER B 1 103 ? 23.09228 7.03033 29.90060 1.000 26.47066 131 SER B C 1
ATOM 2422 O O . SER B 1 103 ? 21.96254 7.47141 30.13792 1.000 29.44999 131 SER B O 1
ATOM 2425 N N . TRP B 1 104 ? 24.19552 7.60481 30.37814 1.000 22.03323 132 TRP B N 1
ATOM 2426 C CA . TRP B 1 104 ? 24.16042 8.79428 31.21984 1.000 23.16551 132 TRP B CA 1
ATOM 2427 C C . TRP B 1 104 ? 25.12252 9.81939 30.64795 1.000 22.54727 132 TRP B C 1
ATOM 2428 O O . TRP B 1 104 ? 26.29983 9.51429 30.41979 1.000 21.95905 132 TRP B O 1
ATOM 2439 N N . ARG B 1 105 ? 24.62102 11.02391 30.39546 1.000 22.17825 133 ARG B N 1
ATOM 2440 C CA . ARG B 1 105 ? 25.45695 12.08415 29.85686 1.000 20.63015 133 ARG B CA 1
ATOM 2441 C C . ARG B 1 105 ? 26.16659 12.77366 31.01310 1.000 19.14320 133 ARG B C 1
ATOM 2442 O O . ARG B 1 105 ? 25.49955 13.39316 31.85334 1.000 21.02149 133 ARG B O 1
ATOM 2450 N N . PRO B 1 106 ? 27.48776 12.68772 31.11051 1.000 17.27088 134 PRO B N 1
ATOM 2451 C CA . PRO B 1 106 ? 28.20502 13.30418 32.23333 1.000 18.79604 134 PRO B CA 1
ATOM 2452 C C . PRO B 1 106 ? 28.22000 14.81471 32.09963 1.000 18.38443 134 PRO B C 1
ATOM 2453 O O . PRO B 1 106 ? 28.07381 15.33949 30.98763 1.000 19.46638 134 PRO B O 1
ATOM 2457 N N . PRO B 1 107 ? 28.44279 15.55441 33.19643 1.000 15.13554 135 PRO B N 1
ATOM 2458 C CA . PRO B 1 107 ? 28.69253 15.10483 34.56979 1.000 17.97375 135 PRO B CA 1
ATOM 2459 C C . PRO B 1 107 ? 27.45803 15.25112 35.43897 1.000 22.29576 135 PRO B C 1
ATOM 2460 O O . PRO B 1 107 ? 27.53154 15.06754 36.65403 1.000 24.52451 135 PRO B O 1
ATOM 2464 N N . GLY B 1 108 ? 26.32863 15.60275 34.83301 1.000 21.56003 136 GLY B N 1
ATOM 2465 C CA . GLY B 1 108 ? 25.12204 15.92626 35.56484 1.000 22.32117 136 GLY B CA 1
ATOM 2466 C C . GLY B 1 108 ? 25.09045 17.38850 35.95950 1.000 23.17392 136 GLY B C 1
ATOM 2467 O O . GLY B 1 108 ? 26.03240 18.15001 35.74184 1.000 22.76112 136 GLY B O 1
ATOM 2468 N N . GLY B 1 109 ? 23.97588 17.78312 36.57064 1.000 21.48735 137 GLY B N 1
ATOM 2469 C CA . GLY B 1 109 ? 23.85998 19.17025 36.95343 1.000 23.57195 137 GLY B CA 1
ATOM 2470 C C . GLY B 1 109 ? 23.65943 20.08597 35.75531 1.000 24.44784 137 GLY B C 1
ATOM 2471 O O . GLY B 1 109 ? 23.25895 19.66905 34.65449 1.000 26.20190 137 GLY B O 1
ATOM 2472 N N . SER B 1 110 ? 23.95641 21.35905 35.98626 1.000 23.64825 138 SER B N 1
ATOM 2473 C CA . SER B 1 110 ? 23.70095 22.44340 35.05759 1.000 22.40108 138 SER B CA 1
ATOM 2474 C C . SER B 1 110 ? 25.00891 23.03059 34.56364 1.000 18.60427 138 SER B C 1
ATOM 2475 O O . SER B 1 110 ? 25.92698 23.24922 35.36026 1.000 20.72175 138 SER B O 1
ATOM 2478 N N . PRO B 1 111 ? 25.13063 23.28442 33.26573 1.000 19.74342 139 PRO B N 1
ATOM 2479 C CA . PRO B 1 111 ? 26.37855 23.83006 32.73870 1.000 16.55133 139 PRO B CA 1
ATOM 2480 C C . PRO B 1 111 ? 26.55825 25.30453 33.05715 1.000 17.87748 139 PRO B C 1
ATOM 2481 O O . PRO B 1 111 ? 25.59611 26.06449 33.20635 1.000 21.37516 139 PRO B O 1
ATOM 2485 N N . LYS B 1 112 ? 27.82720 25.68352 33.16938 1.000 17.55131 140 LYS B N 1
ATOM 2486 C CA . LYS B 1 112 ? 28.20304 27.08400 33.30362 1.000 18.62417 140 LYS B CA 1
ATOM 2487 C C . LYS B 1 112 ? 27.95907 27.84229 32.00434 1.000 19.81694 140 LYS B C 1
ATOM 2488 O O . LYS B 1 112 ? 27.64303 29.04395 32.02816 1.000 18.88022 140 LYS B O 1
ATOM 2494 N N . GLY B 1 113 ? 28.12015 27.16716 30.87359 1.000 18.91417 141 GLY B N 1
ATOM 2495 C CA . GLY B 1 113 ? 27.94505 27.79655 29.58157 1.000 19.49181 141 GLY B CA 1
ATOM 2496 C C . GLY B 1 113 ? 28.14437 26.79261 28.46876 1.000 17.56154 141 GLY B C 1
ATOM 2497 O O . GLY B 1 113 ? 28.15059 25.58413 28.69288 1.000 18.92377 141 GLY B O 1
ATOM 2498 N N . GLN B 1 114 ? 28.27071 27.31775 27.25351 1.000 18.77456 142 GLN B N 1
ATOM 2499 C CA . GLN B 1 114 ? 28.47355 26.50884 26.05873 1.000 19.55970 142 GLN B CA 1
ATOM 2500 C C . GLN B 1 114 ? 29.56471 27.13960 25.21326 1.000 21.68949 142 GLN B C 1
ATOM 2501 O O . GLN B 1 114 ? 29.68626 28.36353 25.15264 1.000 19.95854 142 GLN B O 1
ATOM 2507 N N . ILE B 1 115 ? 30.33136 26.29376 24.51963 1.000 16.70267 143 ILE B N 1
ATOM 2508 C CA . ILE B 1 115 ? 31.40109 26.72292 23.62821 1.000 16.51213 143 ILE B CA 1
ATOM 2509 C C . ILE B 1 115 ? 31.29422 25.94863 22.31948 1.000 18.94281 143 ILE B C 1
ATOM 2510 O O . ILE B 1 115 ? 30.53809 24.98262 22.19912 1.000 20.61153 143 ILE B O 1
ATOM 2515 N N . TYR B 1 116 ? 32.05832 26.40392 21.32907 1.000 20.97169 144 TYR B N 1
ATOM 2516 C CA . TYR B 1 116 ? 32.05114 25.82529 19.98902 1.000 22.39480 144 TYR B CA 1
ATOM 2517 C C . TYR B 1 116 ? 33.48368 25.48192 19.60581 1.000 21.95101 144 TYR B C 1
ATOM 2518 O O . TYR B 1 116 ? 34.32644 26.37565 19.48151 1.000 21.90104 144 TYR B O 1
ATOM 2527 N N . VAL B 1 117 ? 33.76839 24.18576 19.44923 1.000 21.99437 145 VAL B N 1
ATOM 2528 C CA . VAL B 1 117 ? 35.11053 23.68941 19.15416 1.000 20.76718 145 VAL B CA 1
ATOM 2529 C C . VAL B 1 117 ? 34.98768 22.51254 18.19125 1.000 19.36613 145 VAL B C 1
ATOM 2530 O O . VAL B 1 117 ? 34.10030 21.66292 18.34207 1.000 20.35952 145 VAL B O 1
ATOM 2534 N N . ASP B 1 118 ? 35.87852 22.46530 17.19645 1.000 22.74098 146 ASP B N 1
ATOM 2535 C CA . ASP B 1 118 ? 35.95129 21.33139 16.27406 1.000 22.50934 146 ASP B CA 1
ATOM 2536 C C . ASP B 1 118 ? 34.58879 21.02139 15.66110 1.000 21.11334 146 ASP B C 1
ATOM 2537 O O . ASP B 1 118 ? 34.16310 19.86786 15.58295 1.000 22.63580 146 ASP B O 1
ATOM 2542 N N . GLY B 1 119 ? 33.88219 22.07366 15.24298 1.000 25.31746 147 GLY B N 1
ATOM 2543 C CA . GLY B 1 119 ? 32.60220 21.90709 14.58573 1.000 24.55134 147 GLY B CA 1
ATOM 2544 C C . GLY B 1 119 ? 31.44788 21.47857 15.46155 1.000 26.12119 147 GLY B C 1
ATOM 2545 O O . GLY B 1 119 ? 30.36308 21.21326 14.93818 1.000 24.23324 147 GLY B O 1
ATOM 2546 N N . GLY B 1 120 ? 31.63075 21.40751 16.78035 1.000 22.45341 148 GLY B N 1
ATOM 2547 C CA . GLY B 1 120 ? 30.56987 20.98553 17.66435 1.000 23.16629 148 GLY B CA 1
ATOM 2548 C C . GLY B 1 120 ? 30.39075 21.95094 18.82091 1.000 18.87302 148 GLY B C 1
ATOM 2549 O O . GLY B 1 120 ? 31.28220 22.72788 19.16634 1.000 21.33934 148 GLY B O 1
ATOM 2550 N N . THR B 1 121 ? 29.20370 21.89790 19.40531 1.000 21.88444 149 THR B N 1
ATOM 2551 C CA . THR B 1 121 ? 28.89057 22.68202 20.58992 1.000 22.06770 149 THR B CA 1
ATOM 2552 C C . THR B 1 121 ? 29.10288 21.80753 21.81713 1.000 17.92029 149 THR B C 1
ATOM 2553 O O . THR B 1 121 ? 28.67916 20.64235 21.83926 1.000 17.48144 149 THR B O 1
ATOM 2557 N N . TYR B 1 122 ? 29.76777 22.36667 22.82401 1.000 17.74512 150 TYR B N 1
ATOM 2558 C CA . TYR B 1 122 ? 30.08344 21.64737 24.04946 1.000 15.26881 150 TYR B CA 1
ATOM 2559 C C . TYR B 1 122 ? 29.48936 22.40698 25.22207 1.000 16.19691 150 TYR B C 1
ATOM 2560 O O . TYR B 1 122 ? 29.75550 23.60299 25.38507 1.000 17.46839 150 TYR B O 1
ATOM 2569 N N . ASP B 1 123 ? 28.69679 21.71769 26.02962 1.000 17.11223 151 ASP B N 1
ATOM 2570 C CA . ASP B 1 123 ? 28.31129 22.26578 27.32230 1.000 14.02043 151 ASP B CA 1
ATOM 2571 C C . ASP B 1 123 ? 29.53252 22.26306 28.22689 1.000 16.62215 151 ASP B C 1
ATOM 2572 O O . ASP B 1 123 ? 30.31840 21.31367 28.21897 1.000 16.14385 151 ASP B O 1
ATOM 2577 N N . VAL B 1 124 ? 29.69866 23.31447 29.02309 1.000 13.69590 152 VAL B N 1
ATOM 2578 C CA . VAL B 1 124 ? 30.86140 23.44276 29.89191 1.000 15.02660 152 VAL B CA 1
ATOM 2579 C C . VAL B 1 124 ? 30.37820 23.37826 31.33187 1.000 16.43485 152 VAL B C 1
ATOM 2580 O O . VAL B 1 124 ? 29.43423 24.08608 31.70882 1.000 18.51122 152 VAL B O 1
ATOM 2584 N N . TYR B 1 125 ? 31.01186 22.51721 32.13008 1.000 14.37229 153 TYR B N 1
ATOM 2585 C CA . TYR B 1 125 ? 30.67065 22.33204 33.53282 1.000 13.54841 153 TYR B CA 1
ATOM 2586 C C . TYR B 1 125 ? 31.91548 22.46917 34.39020 1.000 14.84178 153 TYR B C 1
ATOM 2587 O O . TYR B 1 125 ? 33.02719 22.16643 33.95282 1.000 15.11055 153 TYR B O 1
ATOM 2596 N N . GLU B 1 126 ? 31.71857 22.89645 35.63537 1.000 15.20891 154 GLU B N 1
ATOM 2597 C CA . GLU B 1 126 ? 32.77852 22.89675 36.63178 1.000 16.72595 154 GLU B CA 1
ATOM 2598 C C . GLU B 1 126 ? 32.19517 22.32475 37.91108 1.000 18.60543 154 GLU B C 1
ATOM 2599 O O . GLU B 1 126 ? 31.05995 22.63957 38.27419 1.000 18.56514 154 GLU B O 1
ATOM 2605 N N . THR B 1 127 ? 32.94660 21.45397 38.57020 1.000 15.39138 155 THR B N 1
ATOM 2606 C CA . THR B 1 127 ? 32.46934 20.85205 39.80436 1.000 16.95013 155 THR B CA 1
ATOM 2607 C C . THR B 1 127 ? 33.64688 20.64880 40.74386 1.000 17.95677 155 THR B C 1
ATOM 2608 O O . THR B 1 127 ? 34.80818 20.75339 40.35084 1.000 18.18152 155 THR B O 1
ATOM 2612 N N . THR B 1 128 ? 33.33561 20.41077 42.01153 1.000 17.20029 156 THR B N 1
ATOM 2613 C CA . THR B 1 128 ? 34.33961 20.20053 43.04265 1.000 16.92210 156 THR B CA 1
ATOM 2614 C C . THR B 1 128 ? 34.31275 18.75789 43.50734 1.000 16.41014 156 THR B C 1
ATOM 2615 O O . THR B 1 128 ? 33.24505 18.23026 43.83871 1.000 17.71443 156 THR B O 1
ATOM 2619 N N . ARG B 1 129 ? 35.48316 18.12974 43.52120 1.000 14.53652 157 ARG B N 1
ATOM 2620 C CA . ARG B 1 129 ? 35.67604 16.83331 44.14833 1.000 15.81999 157 ARG B CA 1
ATOM 2621 C C . ARG B 1 129 ? 36.33967 17.07457 45.49886 1.000 14.80805 157 ARG B C 1
ATOM 2622 O O . ARG B 1 129 ? 37.38609 17.73018 45.56904 1.000 16.19551 157 ARG B O 1
ATOM 2630 N N . VAL B 1 130 ? 35.72297 16.56161 46.55943 1.000 17.34848 158 VAL B N 1
ATOM 2631 C CA . VAL B 1 130 ? 36.10484 16.85515 47.94044 1.000 15.82287 158 VAL B CA 1
ATOM 2632 C C . VAL B 1 130 ? 36.74171 15.61288 48.54901 1.000 16.02698 158 VAL B C 1
ATOM 2633 O O . VAL B 1 130 ? 36.08067 14.57500 48.69151 1.000 15.84627 158 VAL B O 1
ATOM 2637 N N . ASN B 1 131 ? 38.01290 15.73033 48.93913 1.000 16.68001 159 ASN B N 1
ATOM 2638 C CA . ASN B 1 131 ? 38.74803 14.63491 49.57289 1.000 18.02853 159 ASN B CA 1
ATOM 2639 C C . ASN B 1 131 ? 38.66083 13.35767 48.74208 1.000 17.45717 159 ASN B C 1
ATOM 2640 O O . ASN B 1 131 ? 38.26478 12.29697 49.22894 1.000 19.31504 159 ASN B O 1
ATOM 2645 N N . GLN B 1 132 ? 39.03925 13.46843 47.47095 1.000 21.16771 160 GLN B N 1
ATOM 2646 C CA . GLN B 1 132 ? 38.98551 12.37403 46.51722 1.000 23.48852 160 GLN B CA 1
ATOM 2647 C C . GLN B 1 132 ? 40.37970 12.07115 45.97583 1.000 18.87435 160 GLN B C 1
ATOM 2648 O O . GLN B 1 132 ? 41.26462 12.93375 45.99433 1.000 18.19423 160 GLN B O 1
ATOM 2654 N N . PRO B 1 133 ? 40.61476 10.84661 45.49867 1.000 21.10862 161 PRO B N 1
ATOM 2655 C CA . PRO B 1 133 ? 41.94391 10.50579 44.97533 1.000 24.14769 161 PRO B CA 1
ATOM 2656 C C . PRO B 1 133 ? 42.29154 11.32483 43.74179 1.000 19.21540 161 PRO B C 1
ATOM 2657 O O . PRO B 1 133 ? 41.42433 11.75410 42.98047 1.000 22.26551 161 PRO B O 1
ATOM 2661 N N . SER B 1 134 ? 43.58252 11.56795 43.57725 1.000 19.10298 162 SER B N 1
ATOM 2662 C CA . SER B 1 134 ? 44.08513 12.48582 42.56917 1.000 21.28680 162 SER B CA 1
ATOM 2663 C C . SER B 1 134 ? 45.55942 12.18525 42.36318 1.000 20.76795 162 SER B C 1
ATOM 2664 O O . SER B 1 134 ? 46.15303 11.38837 43.09263 1.000 24.75715 162 SER B O 1
ATOM 2667 N N . ILE B 1 135 ? 46.16564 12.87522 41.39300 1.000 21.71396 163 ILE B N 1
ATOM 2668 C CA . ILE B 1 135 ? 47.60296 12.73520 41.16678 1.000 22.41677 163 ILE B CA 1
ATOM 2669 C C . ILE B 1 135 ? 48.42913 13.27689 42.32335 1.000 25.05747 163 ILE B C 1
ATOM 2670 O O . ILE B 1 135 ? 49.65088 13.08456 42.35241 1.000 22.40585 163 ILE B O 1
ATOM 2675 N N . GLN B 1 136 ? 47.79278 13.95266 43.28188 1.000 23.09837 164 GLN B N 1
ATOM 2676 C CA . GLN B 1 136 ? 48.46194 14.46075 44.47316 1.000 26.57877 164 GLN B CA 1
ATOM 2677 C C . GLN B 1 136 ? 47.88582 13.85548 45.75011 1.000 26.88117 164 GLN B C 1
ATOM 2678 O O . GLN B 1 136 ? 47.95126 14.47017 46.81674 1.000 34.92375 164 GLN B O 1
ATOM 2684 N N . GLY B 1 137 ? 47.32432 12.65700 45.66345 1.000 24.26739 165 GLY B N 1
ATOM 2685 C CA . GLY B 1 137 ? 46.70542 12.01676 46.80573 1.000 27.47023 165 GLY B CA 1
ATOM 2686 C C . GLY B 1 137 ? 45.27433 12.47098 47.01689 1.000 27.02916 165 GLY B C 1
ATOM 2687 O O . GLY B 1 137 ? 44.70052 13.24128 46.23850 1.000 23.57733 165 GLY B O 1
ATOM 2688 N N . ASN B 1 138 ? 44.68743 11.97466 48.10704 1.000 27.51422 166 ASN B N 1
ATOM 2689 C CA . ASN B 1 138 ? 43.34214 12.38359 48.48933 1.000 27.36401 166 ASN B CA 1
ATOM 2690 C C . ASN B 1 138 ? 43.34246 13.86881 48.81224 1.000 26.80462 166 ASN B C 1
ATOM 2691 O O . ASN B 1 138 ? 44.10962 14.32649 49.66635 1.000 25.39962 166 ASN B O 1
ATOM 2696 N N . THR B 1 139 ? 42.49771 14.62668 48.12417 1.000 22.05102 167 THR B N 1
ATOM 2697 C CA . THR B 1 139 ? 42.52751 16.07729 48.24859 1.000 21.65735 167 THR B CA 1
ATOM 2698 C C . THR B 1 139 ? 41.28045 16.63734 47.57486 1.000 16.86510 167 THR B C 1
ATOM 2699 O O . THR B 1 139 ? 40.40814 15.89136 47.12029 1.000 17.70737 167 THR B O 1
ATOM 2703 N N . THR B 1 140 ? 41.18090 17.96260 47.55581 1.000 17.30827 168 THR B N 1
ATOM 2704 C CA . THR B 1 140 ? 40.03005 18.65559 46.99804 1.000 16.89994 168 THR B CA 1
ATOM 2705 C C . THR B 1 140 ? 40.47508 19.39957 45.74931 1.000 19.17364 168 THR B C 1
ATOM 2706 O O . THR B 1 140 ? 41.49418 20.09913 45.76819 1.000 19.08330 168 THR B O 1
ATOM 2710 N N . PHE B 1 141 ? 39.72975 19.22263 44.65975 1.000 16.84029 169 PHE B N 1
ATOM 2711 C CA . PHE B 1 141 ? 40.11673 19.81731 43.39075 1.000 17.87818 169 PHE B CA 1
ATOM 2712 C C . PHE B 1 141 ? 38.89427 20.00940 42.51737 1.000 14.90942 169 PHE B C 1
ATOM 2713 O O . PHE B 1 141 ? 37.83522 19.41769 42.74962 1.000 16.61297 169 PHE B O 1
ATOM 2721 N N . GLN B 1 142 ? 39.07474 20.82916 41.48989 1.000 15.26052 170 GLN B N 1
ATOM 2722 C CA . GLN B 1 142 ? 38.05198 21.09851 40.49570 1.000 14.49508 170 GLN B CA 1
ATOM 2723 C C . GLN B 1 142 ? 38.11189 20.06227 39.38229 1.000 16.27300 170 GLN B C 1
ATOM 2724 O O . GLN B 1 142 ? 39.17389 19.51909 39.06375 1.000 16.13621 170 GLN B O 1
ATOM 2730 N N . GLN B 1 143 ? 36.94965 19.77162 38.81495 1.000 14.41846 171 GLN B N 1
ATOM 2731 C CA . GLN B 1 143 ? 36.83423 19.11155 37.52392 1.000 11.57215 171 GLN B CA 1
ATOM 2732 C C . GLN B 1 143 ? 36.30946 20.10869 36.50505 1.000 14.06250 171 GLN B C 1
ATOM 2733 O O . GLN B 1 143 ? 35.37450 20.86018 36.78803 1.000 14.39983 171 GLN B O 1
ATOM 2739 N N . TYR B 1 144 ? 36.89505 20.09948 35.30748 1.000 12.33462 172 TYR B N 1
ATOM 2740 C CA . TYR B 1 144 ? 36.40037 20.86890 34.16845 1.000 15.26223 172 TYR B CA 1
ATOM 2741 C C . TYR B 1 144 ? 35.89575 19.88811 33.12184 1.000 14.27962 172 TYR B C 1
ATOM 2742 O O . TYR B 1 144 ? 36.61107 18.94660 32.76787 1.000 13.38251 172 TYR B O 1
ATOM 2751 N N . PHE B 1 145 ? 34.68236 20.10061 32.62423 1.000 12.78509 173 PHE B N 1
ATOM 2752 C CA . PHE B 1 145 ? 34.11437 19.26001 31.57684 1.000 12.20161 173 PHE B CA 1
ATOM 2753 C C . PHE B 1 145 ? 33.70794 20.09957 30.38051 1.000 12.31933 173 PHE B C 1
ATOM 2754 O O . PHE B 1 145 ? 33.05959 21.13828 30.53884 1.000 17.67931 173 PHE B O 1
ATOM 2762 N N . SER B 1 146 ? 34.05613 19.62607 29.18584 1.000 12.83731 174 SER B N 1
ATOM 2763 C CA . SER B 1 146 ? 33.36149 19.98237 27.95814 1.000 14.07922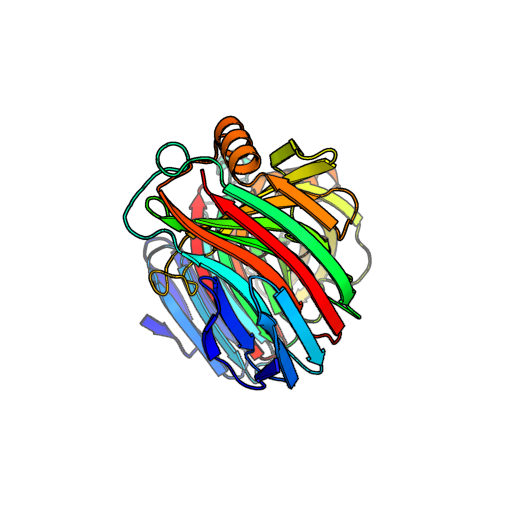 174 SER B CA 1
ATOM 2764 C C . SER B 1 146 ? 32.61678 18.73734 27.51969 1.000 15.25368 174 SER B C 1
ATOM 2765 O O . SER B 1 146 ? 33.22931 17.67318 27.41744 1.000 15.42817 174 SER B O 1
ATOM 2768 N N . VAL B 1 147 ? 31.31746 18.85076 27.25739 1.000 13.26550 175 VAL B N 1
ATOM 2769 C CA . VAL B 1 147 ? 30.50673 17.70073 26.86117 1.000 14.95065 175 VAL B CA 1
ATOM 2770 C C . VAL B 1 147 ? 29.75524 18.06192 25.58593 1.000 15.64218 175 VAL B C 1
ATOM 2771 O O . VAL B 1 147 ? 28.92490 18.98084 25.59011 1.000 16.58685 175 VAL B O 1
ATOM 2775 N N . ARG B 1 148 ? 30.05691 17.35801 24.49708 1.000 15.98900 176 ARG B N 1
ATOM 2776 C CA . ARG B 1 148 ? 29.40862 17.64958 23.22659 1.000 15.52055 176 ARG B CA 1
ATOM 2777 C C . ARG B 1 148 ? 27.89591 17.46552 23.34610 1.000 15.92930 176 ARG B C 1
ATOM 2778 O O . ARG B 1 148 ? 27.41047 16.57164 24.04418 1.000 15.80649 176 ARG B O 1
ATOM 2786 N N . THR B 1 149 ? 27.14463 18.32721 22.64981 1.000 18.49023 177 THR B N 1
ATOM 2787 C CA . THR B 1 149 ? 25.69029 18.28329 22.77647 1.000 21.30992 177 THR B CA 1
ATOM 2788 C C . THR B 1 149 ? 25.09247 17.09824 22.03132 1.000 21.15816 177 THR B C 1
ATOM 2789 O O . THR B 1 149 ? 24.01620 16.61085 22.40062 1.000 24.13273 177 THR B O 1
ATOM 2793 N N . GLU B 1 150 ? 25.77723 16.62563 20.99451 1.000 22.44206 178 GLU B N 1
ATOM 2794 C CA . GLU B 1 150 ? 25.41859 15.43920 20.23549 1.000 24.85946 178 GLU B CA 1
ATOM 2795 C C . GLU B 1 150 ? 26.64474 14.54007 20.19193 1.000 20.82881 178 GLU B C 1
ATOM 2796 O O . GLU B 1 150 ? 27.77237 15.03105 20.06587 1.000 21.96234 178 GLU B O 1
ATOM 2802 N N . ARG B 1 151 ? 26.43023 13.23626 20.31469 1.000 20.64188 179 ARG B N 1
ATOM 2803 C CA . ARG B 1 151 ? 27.55436 12.31022 20.34340 1.000 19.33980 179 ARG B CA 1
ATOM 2804 C C . ARG B 1 151 ? 28.26309 12.27066 18.99441 1.000 21.44324 179 ARG B C 1
ATOM 2805 O O . ARG B 1 151 ? 27.64606 12.40875 17.93914 1.000 21.51231 179 ARG B O 1
ATOM 2813 N N . ARG B 1 152 ? 29.57873 12.09606 19.04315 1.000 18.06754 180 ARG B N 1
ATOM 2814 C CA . ARG B 1 152 ? 30.34337 11.64650 17.88531 1.000 17.44010 180 ARG B CA 1
ATOM 2815 C C . ARG B 1 152 ? 31.46369 10.73772 18.37609 1.000 18.14548 180 ARG B C 1
ATOM 2816 O O . ARG B 1 152 ? 31.81805 10.73951 19.55842 1.000 18.19562 180 ARG B O 1
ATOM 2824 N N . THR B 1 153 ? 31.99968 9.91916 17.46911 1.000 18.88936 181 THR B N 1
ATOM 2825 C CA . THR B 1 153 ? 33.02885 8.96002 17.86638 1.000 17.23666 181 THR B CA 1
ATOM 2826 C C . THR B 1 153 ? 34.23408 8.98948 16.93300 1.000 18.89576 181 THR B C 1
ATOM 2827 O O . THR B 1 153 ? 35.05061 8.06956 16.96317 1.000 18.22419 181 THR B O 1
ATOM 2831 N N . SER B 1 154 ? 34.38085 10.04100 16.13049 1.000 16.77314 182 SER B N 1
ATOM 2832 C CA . SER B 1 154 ? 35.62318 10.26981 15.41367 1.000 17.43921 182 SER B CA 1
ATOM 2833 C C . SER B 1 154 ? 35.74550 11.74913 15.10675 1.000 16.94122 182 SER B C 1
ATOM 2834 O O . SER B 1 154 ? 34.74654 12.46738 15.01638 1.000 19.29129 182 SER B O 1
ATOM 2837 N N . GLY B 1 155 ? 36.97011 12.18784 14.94401 1.000 13.78940 183 GLY B N 1
ATOM 2838 C CA . GLY B 1 155 ? 37.24708 13.55923 14.58668 1.000 21.30710 183 GLY B CA 1
ATOM 2839 C C . GLY B 1 155 ? 38.48340 14.05075 15.29713 1.000 18.64648 183 GLY B C 1
ATOM 2840 O O . GLY B 1 155 ? 39.28371 13.27761 15.81366 1.000 18.74634 183 GLY B O 1
ATOM 2841 N N . THR B 1 156 ? 38.65171 15.36839 15.31454 1.000 18.56734 184 THR B N 1
ATOM 2842 C CA . THR B 1 156 ? 39.77579 16.00841 15.97461 1.000 17.02220 184 THR B CA 1
ATOM 2843 C C . THR B 1 156 ? 39.26402 16.71303 17.21626 1.000 16.60222 184 THR B C 1
ATOM 2844 O O . THR B 1 156 ? 38.25344 17.41825 17.14794 1.000 19.67641 184 THR B O 1
ATOM 2848 N N . ILE B 1 157 ? 39.91646 16.46319 18.34565 1.000 14.41730 185 ILE B N 1
ATOM 2849 C CA . ILE B 1 157 ? 39.68631 17.22901 19.56719 1.000 14.95850 185 ILE B CA 1
ATOM 2850 C C . ILE B 1 157 ? 40.88896 18.13963 19.75078 1.000 16.45615 185 ILE B C 1
ATOM 2851 O O . ILE B 1 157 ? 42.01121 17.67927 20.00668 1.000 16.55450 185 ILE B O 1
ATOM 2856 N N . ASN B 1 158 ? 40.65013 19.43847 19.61074 1.000 17.84476 186 ASN B N 1
ATOM 2857 C CA . ASN B 1 158 ? 41.67975 20.45188 19.81020 1.000 17.08244 186 ASN B CA 1
ATOM 2858 C C . ASN B 1 158 ? 41.63641 20.82415 21.28497 1.000 16.51588 186 ASN B C 1
ATOM 2859 O O . ASN B 1 158 ? 40.84891 21.67704 21.71592 1.000 17.90394 186 ASN B O 1
ATOM 2864 N N . VAL B 1 159 ? 42.47889 20.15391 22.06742 1.000 15.12525 187 VAL B N 1
ATOM 2865 C CA . VAL B 1 159 ? 42.45915 20.32936 23.51685 1.000 14.07985 187 VAL B CA 1
ATOM 2866 C C . VAL 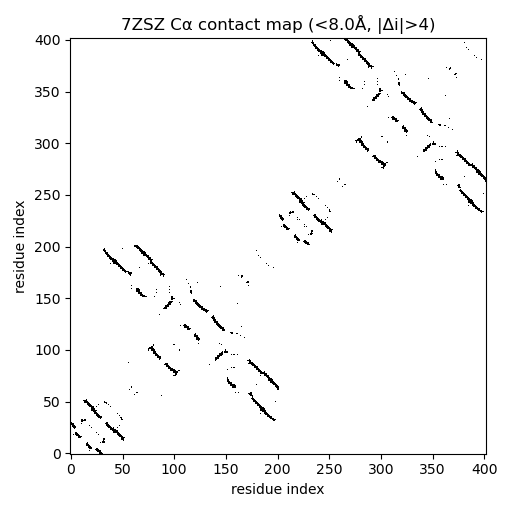B 1 159 ? 42.76631 21.77131 23.87819 1.000 17.56509 187 VAL B C 1
ATOM 2867 O O . VAL B 1 159 ? 42.10134 22.36390 24.74031 1.000 16.49512 187 VAL B O 1
ATOM 2871 N N . THR B 1 160 ? 43.76020 22.36285 23.20724 1.000 16.74672 188 THR B N 1
ATOM 2872 C CA . THR B 1 160 ? 44.15131 23.74032 23.49837 1.000 18.95427 188 THR B CA 1
ATOM 2873 C C . THR B 1 160 ? 42.98838 24.70001 23.31409 1.000 18.90701 188 THR B C 1
ATOM 2874 O O . THR B 1 160 ? 42.82478 25.63718 24.10818 1.000 19.97015 188 THR B O 1
ATOM 2878 N N . GLU B 1 161 ? 42.15226 24.47441 22.29854 1.000 17.46487 189 GLU B N 1
ATOM 2879 C CA . GLU B 1 161 ? 40.99824 25.35025 22.11396 1.000 17.17519 189 GLU B CA 1
ATOM 2880 C C . GLU B 1 161 ? 40.02344 25.23002 23.27883 1.000 19.49241 189 GLU B C 1
ATOM 2881 O O . GLU B 1 161 ? 39.41354 26.22298 23.69189 1.000 19.94376 189 GLU B O 1
ATOM 2887 N N . HIS B 1 162 ? 39.86388 24.03031 23.83641 1.000 15.42144 190 HIS B N 1
ATOM 2888 C CA . HIS B 1 162 ? 39.04588 23.91421 25.04069 1.000 17.78588 190 HIS B CA 1
ATOM 2889 C C . HIS B 1 162 ? 39.67009 24.65907 26.21129 1.000 16.54479 190 HIS B C 1
ATOM 2890 O O . HIS B 1 162 ? 38.96103 25.34162 26.96440 1.000 15.36640 190 HIS B O 1
ATOM 2897 N N . PHE B 1 163 ? 40.98695 24.52584 26.40173 1.000 16.92283 191 PHE B N 1
ATOM 2898 C CA . PHE B 1 163 ? 41.67016 25.27934 27.44839 1.000 16.50955 191 PHE B CA 1
ATOM 2899 C C . PHE B 1 163 ? 41.37796 26.76732 27.30458 1.000 15.50912 191 PHE B C 1
ATOM 2900 O O . PHE B 1 163 ? 41.04805 27.44490 28.28365 1.000 19.20658 191 PHE B O 1
ATOM 2908 N N . LYS B 1 164 ? 41.47086 27.28208 26.07208 1.000 17.62037 192 LYS B N 1
ATOM 2909 C CA . LYS B 1 164 ? 41.29654 28.71536 25.84970 1.000 20.57754 192 LYS B CA 1
ATOM 2910 C C . LYS B 1 164 ? 39.86588 29.14750 26.13622 1.000 22.42298 192 LYS B C 1
ATOM 2911 O O . LYS B 1 164 ? 39.64145 30.21527 26.72247 1.000 23.00809 192 LYS B O 1
ATOM 2917 N N . ALA B 1 165 ? 38.88388 28.33757 25.72462 1.000 18.68867 193 ALA B N 1
ATOM 2918 C CA . ALA B 1 165 ? 37.48337 28.67101 25.96077 1.000 21.71822 193 ALA B CA 1
ATOM 2919 C C . ALA B 1 165 ? 37.13604 28.60741 27.44335 1.000 23.22574 193 ALA B C 1
ATOM 2920 O O . ALA B 1 165 ? 36.34850 29.42649 27.93993 1.000 20.44889 193 ALA B O 1
ATOM 2922 N N . TRP B 1 166 ? 37.69035 27.62739 28.16041 1.000 17.62901 194 TRP B N 1
ATOM 2923 C CA . TRP B 1 166 ? 37.47288 27.54476 29.59796 1.000 16.66099 194 TRP B CA 1
ATOM 2924 C C . TRP B 1 166 ? 37.97853 28.80170 30.29031 1.000 21.62458 194 TRP B C 1
ATOM 2925 O O . TRP B 1 166 ? 37.28409 29.37913 31.13463 1.000 18.72370 194 TRP B O 1
ATOM 2936 N N . GLU B 1 167 ? 39.18384 29.24762 29.92658 1.000 20.02417 195 GLU B N 1
ATOM 2937 C CA . GLU B 1 167 ? 39.73922 30.47180 30.49646 1.000 24.35683 195 GLU B CA 1
ATOM 2938 C C . GLU B 1 167 ? 38.83091 31.66615 30.23070 1.000 23.55439 195 GLU B C 1
ATOM 2939 O O . GLU B 1 167 ? 38.64468 32.51929 31.10779 1.000 26.96314 195 GLU B O 1
ATOM 2945 N N . ARG B 1 168 ? 38.24541 31.74489 29.03539 1.000 25.45957 196 ARG B N 1
ATOM 2946 C CA . ARG B 1 168 ? 37.32069 32.83683 28.74513 1.000 24.53110 196 ARG B CA 1
ATOM 2947 C C . ARG B 1 168 ? 36.06246 32.76350 29.59898 1.000 28.26485 196 ARG B C 1
ATOM 2948 O O . ARG B 1 168 ? 35.40326 33.79031 29.80590 1.000 28.29839 196 ARG B O 1
ATOM 2956 N N . MET B 1 169 ? 35.71984 31.58191 30.10461 1.000 26.35006 197 MET B N 1
ATOM 2957 C CA . MET B 1 169 ? 34.56732 31.41313 30.97407 1.000 26.72078 197 MET B CA 1
ATOM 2958 C C . MET B 1 169 ? 34.93225 31.56330 32.44847 1.000 23.40952 197 MET B C 1
ATOM 2959 O O . MET B 1 169 ? 34.09775 31.28583 33.31356 1.000 27.12113 197 MET B O 1
ATOM 2964 N N . GLY B 1 170 ? 36.15972 31.97852 32.75017 1.000 26.26225 198 GLY B N 1
ATOM 2965 C CA . GLY B 1 170 ? 36.59564 32.17624 34.12002 1.000 26.37671 198 GLY B CA 1
ATOM 2966 C C . GLY B 1 170 ? 37.24881 30.98833 34.79331 1.000 27.26368 198 GLY B C 1
ATOM 2967 O O . GLY B 1 170 ? 37.50829 31.04833 36.00176 1.000 26.41322 198 GLY B O 1
ATOM 2968 N N . MET B 1 171 ? 37.55135 29.92313 34.04894 1.000 23.52450 199 MET B N 1
ATOM 2969 C CA . MET B 1 171 ? 38.12661 28.69941 34.59319 1.000 21.29367 199 MET B CA 1
ATOM 2970 C C . MET B 1 171 ? 39.63849 28.70202 34.39221 1.000 26.35933 199 MET B C 1
ATOM 2971 O O . MET B 1 171 ? 40.12628 28.53515 33.26934 1.000 25.72417 199 MET B O 1
ATOM 2976 N N . ARG B 1 172 ? 40.36481 28.88057 35.49178 1.000 23.11861 200 ARG B N 1
ATOM 2977 C CA . ARG B 1 172 ? 41.81601 29.02708 35.48284 1.000 25.06704 200 ARG B CA 1
ATOM 2978 C C . ARG B 1 172 ? 42.50688 27.74032 35.03728 1.000 22.92285 200 ARG B C 1
ATOM 2979 O O . ARG B 1 172 ? 42.15515 26.63905 35.47297 1.000 21.70243 200 ARG B O 1
ATOM 2987 N N . MET B 1 173 ? 43.51284 27.88987 34.17738 1.000 22.70688 201 MET B N 1
ATOM 2988 C CA . MET B 1 173 ? 44.32273 26.78043 33.68583 1.000 23.50074 201 MET B CA 1
ATOM 2989 C C . MET B 1 173 ? 45.67392 26.73354 34.38675 1.000 23.84751 201 MET B C 1
ATOM 2990 O O . MET B 1 173 ? 46.43190 27.70892 34.36042 1.000 27.22389 201 MET B O 1
ATOM 2995 N N . GLY B 1 174 ? 45.97569 25.58695 34.99697 1.000 20.90249 202 GLY B N 1
ATOM 2996 C CA . GLY B 1 174 ? 47.29322 25.32662 35.52477 1.000 20.72867 202 GLY B CA 1
ATOM 2997 C C . GLY B 1 174 ? 48.19203 24.72294 34.46910 1.000 22.99560 202 GLY B C 1
ATOM 2998 O O . GLY B 1 174 ? 47.82778 24.59006 33.30316 1.000 22.46052 202 GLY B O 1
ATOM 2999 N N . ASN B 1 175 ? 49.39346 24.36828 34.89942 1.000 19.73002 203 ASN B N 1
ATOM 3000 C CA . ASN B 1 175 ? 50.33239 23.70785 34.00909 1.000 24.70258 203 ASN B CA 1
ATOM 3001 C C . ASN B 1 175 ? 49.82963 22.30874 33.67995 1.000 18.94211 203 ASN B C 1
ATOM 3002 O O . ASN B 1 175 ? 49.31071 21.60333 34.55027 1.000 21.96100 203 ASN B O 1
ATOM 3007 N N . ILE B 1 176 ? 49.99587 21.90028 32.42216 1.000 18.81095 204 ILE B N 1
ATOM 3008 C CA . ILE B 1 176 ? 49.40423 20.64667 31.95426 1.000 18.96906 204 ILE B CA 1
ATOM 3009 C C . ILE B 1 176 ? 50.26069 19.46048 32.38357 1.000 18.72065 204 ILE B C 1
ATOM 3010 O O . ILE B 1 176 ? 51.44632 19.36927 32.03984 1.000 19.84922 204 ILE B O 1
ATOM 3015 N N . TYR B 1 177 ? 49.64425 18.52108 33.09708 1.000 16.27863 205 TYR B N 1
ATOM 3016 C CA . TYR B 1 177 ? 50.33005 17.34173 33.61418 1.000 20.15867 205 TYR B CA 1
ATOM 3017 C C . TYR B 1 177 ? 50.29883 16.18469 32.62135 1.000 20.74527 205 TYR B C 1
ATOM 3018 O O . TYR B 1 177 ? 51.33590 15.57482 32.34598 1.000 19.13255 205 TYR B O 1
ATOM 3027 N N . GLU B 1 178 ? 49.12527 15.88260 32.06582 1.000 19.22851 206 GLU B N 1
ATOM 3028 C CA . GLU B 1 178 ? 48.97814 14.77421 31.12827 1.000 19.11808 206 GLU B CA 1
ATOM 3029 C C . GLU B 1 178 ? 47.68645 14.97083 30.34182 1.000 16.06378 206 GLU B C 1
ATOM 3030 O O . GLU B 1 178 ? 46.79485 15.71479 30.76290 1.000 18.25580 206 GLU B O 1
ATOM 3036 N N . ALA B 1 179 ? 47.58951 14.28824 29.19392 1.000 15.04152 207 ALA B N 1
ATOM 3037 C CA . ALA B 1 179 ? 46.34069 14.23372 28.43977 1.000 15.65496 207 ALA B CA 1
ATOM 3038 C C . ALA B 1 179 ? 46.27435 12.91519 27.69033 1.000 13.82738 207 ALA B C 1
ATOM 3039 O O . ALA B 1 179 ? 47.28379 12.46142 27.13957 1.000 16.51597 207 ALA B O 1
ATOM 3041 N N . ALA B 1 180 ? 45.08278 12.32324 27.64012 1.000 13.77262 208 ALA B N 1
ATOM 3042 C CA . ALA B 1 180 ? 44.95160 11.01115 27.01967 1.000 12.98236 208 ALA B CA 1
ATOM 3043 C C . ALA B 1 180 ? 43.55245 10.82978 26.45434 1.000 13.51818 208 ALA B C 1
ATOM 3044 O O . ALA B 1 180 ? 42.58609 11.43031 26.92933 1.000 14.46430 208 ALA B O 1
ATOM 3046 N N . LEU B 1 181 ? 43.45396 9.99470 25.42404 1.000 11.84952 209 LEU B N 1
ATOM 3047 C CA . LEU B 1 181 ? 42.15892 9.50922 24.96247 1.000 11.72424 209 LEU B CA 1
ATOM 3048 C C . LEU B 1 181 ? 41.72353 8.37917 25.88176 1.000 11.58093 209 LEU B C 1
ATOM 3049 O O . LEU B 1 181 ? 42.48418 7.43226 26.12177 1.000 13.40578 209 LEU B O 1
ATOM 3054 N N . ASN B 1 182 ? 40.48760 8.45324 26.35547 1.000 11.90480 210 ASN B N 1
ATOM 3055 C CA . ASN B 1 182 ? 40.04692 7.73293 27.53353 1.000 13.42556 210 ASN B CA 1
ATOM 3056 C C . ASN B 1 182 ? 38.66859 7.13749 27.30396 1.000 11.74239 210 ASN B C 1
ATOM 3057 O O . ASN B 1 182 ? 37.76188 7.80853 26.79785 1.000 13.20677 210 ASN B O 1
ATOM 3062 N N . VAL B 1 183 ? 38.50199 5.89224 27.72954 1.000 10.30041 211 VAL B N 1
ATOM 3063 C CA . VAL B 1 183 ? 37.20541 5.22622 27.75917 1.000 10.71671 211 VAL B CA 1
ATOM 3064 C C . VAL B 1 183 ? 36.91828 4.86896 29.20843 1.000 14.08549 211 VAL B C 1
ATOM 3065 O O . VAL B 1 183 ? 37.72113 4.18395 29.85042 1.000 12.80483 211 VAL B O 1
ATOM 3069 N N . GLU B 1 184 ? 35.78541 5.33869 29.72588 1.000 12.14141 212 GLU B N 1
ATOM 3070 C CA . GLU B 1 184 ? 35.35543 5.06810 31.08915 1.000 11.01452 212 GLU B CA 1
ATOM 3071 C C . GLU B 1 184 ? 34.10924 4.19860 31.08406 1.000 12.99664 212 GLU B C 1
ATOM 3072 O O . GLU B 1 184 ? 33.26988 4.31637 30.19357 1.000 14.77426 212 GLU B O 1
ATOM 3078 N N . GLY B 1 185 ? 33.98445 3.34703 32.10092 1.000 14.22010 213 GLY B N 1
ATOM 3079 C CA . GLY B 1 185 ? 32.74244 2.64080 32.35552 1.000 12.42250 213 GLY B CA 1
ATOM 3080 C C . GLY B 1 185 ? 32.37181 2.71878 33.82339 1.000 15.39622 213 GLY B C 1
ATOM 3081 O O . GLY B 1 185 ? 33.23176 2.79389 34.69868 1.000 15.71567 213 GLY B O 1
ATOM 3082 N N . TYR B 1 186 ? 31.06343 2.69543 34.08570 1.000 16.11580 214 TYR B N 1
ATOM 3083 C CA . TYR B 1 186 ? 30.54994 2.67334 35.45764 1.000 17.58752 214 TYR B CA 1
ATOM 3084 C C . TYR B 1 186 ? 29.37853 1.70802 35.54098 1.000 17.54623 214 TYR B C 1
ATOM 3085 O O . TYR B 1 186 ? 28.34739 1.93304 34.90366 1.000 19.45023 214 TYR B O 1
ATOM 3094 N N . GLN B 1 187 ? 29.54974 0.64193 36.32190 1.000 17.12268 215 GLN B N 1
ATOM 3095 C CA . GLN B 1 187 ? 28.52005 -0.37202 36.54619 1.000 17.69151 215 GLN B CA 1
ATOM 3096 C C . GLN B 1 187 ? 27.79790 -0.73099 35.24681 1.000 18.30117 215 GLN B C 1
ATOM 3097 O O . GLN B 1 187 ? 26.57182 -0.67160 35.13311 1.000 20.47008 215 GLN B O 1
ATOM 3103 N N . SER B 1 188 ? 28.59009 -1.10208 34.24299 1.000 18.17018 216 SER B N 1
ATOM 3104 C CA . SER B 1 188 ? 28.09799 -1.32416 32.89519 1.000 19.52536 216 SER B CA 1
ATOM 3105 C C . SER B 1 188 ? 28.96372 -2.37374 32.21932 1.000 17.75422 216 SER B C 1
ATOM 3106 O O . SER B 1 188 ? 29.92615 -2.88596 32.79660 1.000 19.77024 216 SER B O 1
ATOM 3109 N N . SER B 1 189 ? 28.62593 -2.65083 30.96586 1.000 20.37526 217 SER B N 1
ATOM 3110 C CA . SER B 1 189 ? 29.44757 -3.43587 30.06096 1.000 18.01462 217 SER B CA 1
ATOM 3111 C C . SER B 1 189 ? 29.59594 -2.65146 28.76483 1.000 19.96630 217 SER B C 1
ATOM 3112 O O . SER B 1 189 ? 28.89783 -1.66641 28.53257 1.000 19.05281 217 SER B O 1
ATOM 3115 N N . GLY B 1 190 ? 30.50596 -3.08686 27.91135 1.000 16.95195 218 GLY B N 1
ATOM 3116 C CA . GLY B 1 190 ? 30.67046 -2.43515 26.62967 1.000 18.77267 218 GLY B CA 1
ATOM 3117 C C . GLY B 1 190 ? 31.98605 -2.80165 25.97882 1.000 15.59489 218 GLY B C 1
ATOM 3118 O O . GLY B 1 190 ? 32.81285 -3.52721 26.53468 1.000 17.05420 218 GLY B O 1
ATOM 3119 N N . SER B 1 191 ? 32.14524 -2.28945 24.76526 1.000 16.45371 219 SER B N 1
ATOM 3120 C CA . SER B 1 191 ? 33.38126 -2.41414 24.01900 1.000 15.91460 219 SER B CA 1
ATOM 3121 C C . SER B 1 191 ? 33.67995 -1.07097 23.37348 1.000 14.70318 219 SER B C 1
ATOM 3122 O O . SER B 1 191 ? 32.77618 -0.28204 23.09784 1.000 16.37184 219 SER B O 1
ATOM 3125 N N . ALA B 1 192 ? 34.95623 -0.82234 23.11810 1.000 14.31299 220 ALA B N 1
ATOM 3126 C CA . ALA B 1 192 ? 35.36197 0.39479 22.42010 1.000 15.07533 220 ALA B CA 1
ATOM 3127 C C . ALA B 1 192 ? 36.66818 0.10215 21.70763 1.000 15.64819 220 ALA B C 1
ATOM 3128 O O . ALA B 1 192 ? 37.67411 -0.18228 22.36160 1.000 18.21691 220 ALA B O 1
ATOM 3130 N N . ASN B 1 193 ? 36.65875 0.14102 20.37704 1.000 14.86134 221 ASN B N 1
ATOM 3131 C CA . ASN B 1 193 ? 37.87751 -0.04987 19.60340 1.000 13.39636 221 ASN B CA 1
ATOM 3132 C C . ASN B 1 193 ? 38.35318 1.30962 19.10216 1.000 12.22935 221 ASN B C 1
ATOM 3133 O O . ASN B 1 193 ? 37.76552 1.88183 18.18033 1.000 14.35510 221 ASN B O 1
ATOM 3138 N N . VAL B 1 194 ? 39.40949 1.81828 19.72349 1.000 12.33157 222 VAL B N 1
ATOM 3139 C CA 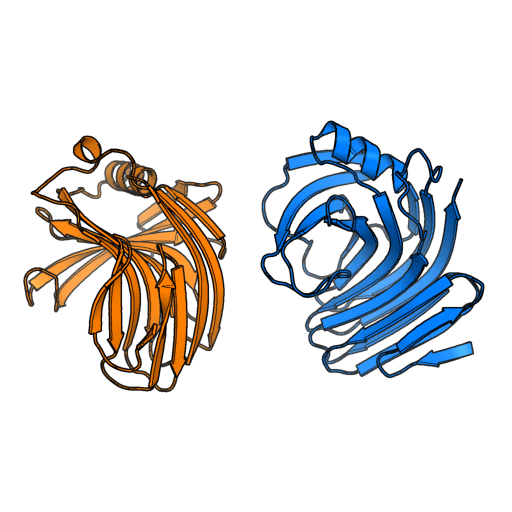. VAL B 1 194 ? 40.05423 3.05740 19.31288 1.000 13.63145 222 VAL B CA 1
ATOM 3140 C C . VAL B 1 194 ? 41.00628 2.68766 18.18395 1.000 14.55543 222 VAL B C 1
ATOM 3141 O O . VAL B 1 194 ? 42.18035 2.37239 18.42575 1.000 15.31085 222 VAL B O 1
ATOM 3145 N N . TYR B 1 195 ? 40.49360 2.68943 16.95104 1.000 12.91433 223 TYR B N 1
ATOM 3146 C CA . TYR B 1 195 ? 41.27647 2.29417 15.78214 1.000 13.69670 223 TYR B CA 1
ATOM 3147 C C . TYR B 1 195 ? 42.20936 3.39401 15.29925 1.000 15.89550 223 TYR B C 1
ATOM 3148 O O . TYR B 1 195 ? 43.13232 3.10162 14.53584 1.000 16.73451 223 TYR B O 1
ATOM 3157 N N . LYS B 1 196 ? 42.01166 4.63413 15.74127 1.000 14.66146 224 LYS B N 1
ATOM 3158 C CA . LYS B 1 196 ? 42.90497 5.71878 15.37026 1.000 14.77079 224 LYS B CA 1
ATOM 3159 C C . LYS B 1 196 ? 43.02060 6.64388 16.56817 1.000 15.08124 224 LYS B C 1
ATOM 3160 O O . LYS B 1 196 ? 42.01216 6.97659 17.19092 1.000 14.53129 224 LYS B O 1
ATOM 3166 N N . ASN B 1 197 ? 44.24360 7.03887 16.89606 1.000 15.07647 225 ASN B N 1
ATOM 3167 C CA . ASN B 1 197 ? 44.46084 7.97584 17.98618 1.000 14.93679 225 ASN B CA 1
ATOM 3168 C C . ASN B 1 197 ? 45.79322 8.68045 17.78371 1.000 15.83911 225 ASN B C 1
ATOM 3169 O O . ASN B 1 197 ? 46.81761 8.26160 18.33008 1.000 16.85095 225 ASN B O 1
ATOM 3174 N N . ASN B 1 198 ? 45.80293 9.71830 16.96798 1.000 15.06405 226 ASN B N 1
ATOM 3175 C CA . ASN B 1 198 ? 47.02636 10.44440 16.64423 1.000 17.57722 226 ASN B CA 1
ATOM 3176 C C . ASN B 1 198 ? 47.06689 11.68325 17.53160 1.000 14.95979 226 ASN B C 1
ATOM 3177 O O . ASN B 1 198 ? 46.36812 12.66586 17.27706 1.000 20.25740 226 ASN B O 1
ATOM 3182 N N . MET B 1 199 ? 47.88587 11.63367 18.57041 1.000 15.65647 227 MET B N 1
ATOM 3183 C CA . MET B 1 199 ? 48.05644 12.77116 19.45947 1.000 15.68988 227 MET B CA 1
ATOM 3184 C C . MET B 1 199 ? 49.22732 13.57690 18.93312 1.000 19.16202 227 MET B C 1
ATOM 3185 O O . MET B 1 199 ? 50.29298 13.01203 18.65222 1.000 22.59178 227 MET B O 1
ATOM 3190 N N . THR B 1 200 ? 49.02264 14.88268 18.77821 1.000 20.46415 228 THR B N 1
ATOM 3191 C CA . THR B 1 200 ? 50.05690 15.79594 18.31335 1.000 22.58060 228 THR B CA 1
ATOM 3192 C C . THR B 1 200 ? 50.28969 16.87480 19.35897 1.000 21.50408 228 THR B C 1
ATOM 3193 O O . THR B 1 200 ? 49.34203 17.37161 19.98582 1.000 21.10027 228 THR B O 1
ATOM 3197 N N . ILE B 1 201 ? 51.55682 17.21405 19.54464 1.000 22.38017 229 ILE B N 1
ATOM 3198 C CA . ILE B 1 201 ? 51.99182 18.16220 20.55150 1.000 22.43092 229 ILE B CA 1
ATOM 3199 C C . ILE B 1 201 ? 52.83722 19.19678 19.83859 1.000 25.16046 229 ILE B C 1
ATOM 3200 O O . ILE B 1 201 ? 53.76418 18.82869 19.10763 1.000 26.04286 229 ILE B O 1
#

Organism: NCBI:txid77133